Protein AF-A0AAW2WH26-F1 (afdb_monomer_lite)

Structure (mmCIF, N/CA/C/O backbone):
data_AF-A0AAW2WH26-F1
#
_entry.id   AF-A0AAW2WH26-F1
#
loop_
_atom_site.group_PDB
_atom_site.id
_atom_site.type_symbol
_atom_site.label_atom_id
_atom_site.label_alt_id
_atom_site.label_comp_id
_atom_site.label_asym_id
_atom_site.label_entity_id
_atom_site.label_seq_id
_atom_site.pdbx_PDB_ins_code
_atom_site.Cartn_x
_atom_site.Cartn_y
_atom_site.Cartn_z
_atom_site.occupancy
_atom_site.B_iso_or_equiv
_atom_site.auth_seq_id
_atom_site.auth_comp_id
_atom_site.auth_asym_id
_atom_site.auth_atom_id
_atom_site.pdbx_PDB_model_num
ATOM 1 N N . MET A 1 1 ? -22.847 -0.065 22.154 1.00 92.69 1 MET A N 1
ATOM 2 C CA . MET A 1 1 ? -22.767 -0.033 23.633 1.00 92.69 1 MET A CA 1
ATOM 3 C C . MET A 1 1 ? -21.376 -0.404 24.135 1.00 92.69 1 MET A C 1
ATOM 5 O O . MET A 1 1 ? -20.691 -1.215 23.505 1.00 92.69 1 MET A O 1
ATOM 9 N N . ARG A 1 2 ? -20.964 0.156 25.281 1.00 91.88 2 ARG A N 1
ATOM 10 C CA . ARG A 1 2 ? -19.659 -0.075 25.924 1.00 91.88 2 ARG A CA 1
ATOM 11 C C . ARG A 1 2 ? -19.327 -1.559 26.122 1.00 91.88 2 ARG A C 1
ATOM 13 O O . ARG A 1 2 ? -18.238 -1.974 25.734 1.00 91.8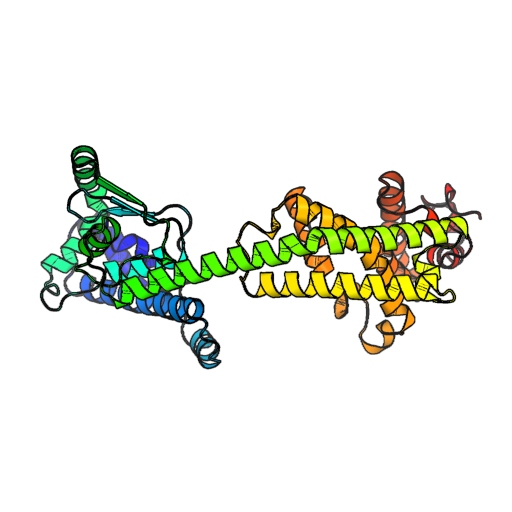8 2 ARG A O 1
ATOM 20 N N . ARG A 1 3 ? -20.249 -2.355 26.672 1.00 92.75 3 ARG A N 1
ATOM 21 C CA . ARG A 1 3 ? -20.037 -3.764 27.062 1.00 92.75 3 ARG A CA 1
ATOM 22 C C . ARG A 1 3 ? -20.768 -4.779 26.168 1.00 92.75 3 ARG A C 1
ATOM 24 O O . ARG A 1 3 ? -20.861 -5.944 26.534 1.00 92.75 3 ARG A O 1
ATOM 31 N N . ASP A 1 4 ? -21.241 -4.368 24.990 1.00 95.00 4 ASP A N 1
ATOM 32 C CA . ASP A 1 4 ? -21.820 -5.287 23.996 1.00 95.00 4 ASP A CA 1
ATOM 33 C C . ASP A 1 4 ? -20.763 -6.299 23.528 1.00 95.00 4 ASP A C 1
ATOM 35 O O . ASP A 1 4 ? -19.719 -5.926 22.992 1.00 95.00 4 ASP A O 1
ATOM 39 N N . VAL A 1 5 ? -21.024 -7.587 23.728 1.00 94.75 5 VAL A N 1
ATOM 40 C CA . VAL A 1 5 ? -20.078 -8.661 23.400 1.00 94.75 5 VAL A CA 1
ATOM 41 C C . VAL A 1 5 ? -19.975 -8.888 21.886 1.00 94.75 5 VAL A C 1
ATOM 43 O O . VAL A 1 5 ? -18.907 -9.261 21.399 1.00 94.75 5 VAL A O 1
ATOM 46 N N . VAL A 1 6 ? -21.036 -8.617 21.116 1.00 95.12 6 VAL A N 1
ATOM 47 C CA . VAL A 1 6 ? -21.152 -9.026 19.704 1.00 95.12 6 VAL A CA 1
ATOM 48 C C . VAL A 1 6 ? -20.041 -8.456 18.810 1.00 95.12 6 VAL A C 1
ATOM 50 O O . VAL A 1 6 ? -19.395 -9.248 18.118 1.00 95.12 6 VAL A O 1
ATOM 53 N N . PRO A 1 7 ? -19.687 -7.153 18.866 1.00 95.44 7 PRO A N 1
ATOM 54 C CA . PRO A 1 7 ? -18.589 -6.601 18.065 1.00 95.44 7 PRO A CA 1
ATOM 55 C C . PRO A 1 7 ? -17.207 -7.190 18.387 1.00 95.44 7 PRO A C 1
ATOM 57 O O . PRO A 1 7 ? -16.248 -6.942 17.660 1.00 95.44 7 PRO A O 1
ATOM 60 N N . ARG A 1 8 ? -17.076 -7.941 19.488 1.00 96.00 8 ARG A N 1
ATOM 61 C CA . ARG A 1 8 ? -15.815 -8.537 19.941 1.00 96.00 8 ARG A CA 1
ATOM 62 C C . ARG A 1 8 ? -15.715 -10.028 19.643 1.00 96.00 8 ARG A C 1
ATOM 64 O O . ARG A 1 8 ? -14.605 -10.548 19.676 1.00 96.00 8 ARG A O 1
ATOM 71 N N . ILE A 1 9 ? -16.817 -10.698 19.292 1.00 96.00 9 ILE A N 1
ATOM 72 C CA . ILE A 1 9 ? -16.834 -12.135 18.960 1.00 96.00 9 ILE A CA 1
ATOM 73 C C . ILE A 1 9 ? -15.814 -12.446 17.860 1.00 96.00 9 ILE A C 1
ATOM 75 O O . ILE A 1 9 ? -15.022 -13.374 17.991 1.00 96.00 9 ILE A O 1
ATOM 79 N N . MET A 1 10 ? -15.762 -11.608 16.822 1.00 94.44 10 MET A N 1
ATOM 80 C CA . MET A 1 10 ? -14.847 -11.783 15.690 1.00 94.44 10 MET A CA 1
ATOM 81 C C . MET A 1 10 ? -13.376 -11.528 16.041 1.00 94.44 10 MET A C 1
ATOM 83 O O . MET A 1 10 ? -12.511 -11.768 15.208 1.00 94.44 10 MET A O 1
ATOM 87 N N . LEU A 1 11 ? -13.047 -11.073 17.254 1.00 95.62 11 LEU A N 1
ATOM 88 C CA . LEU A 1 11 ? -11.661 -11.018 17.735 1.00 95.62 11 LEU A CA 1
ATOM 89 C C . LEU A 1 11 ? -11.161 -12.380 18.242 1.00 95.62 11 LEU A C 1
ATOM 91 O O . LEU A 1 11 ? -9.980 -12.503 18.562 1.00 95.62 11 LEU A O 1
ATOM 95 N N . ALA A 1 12 ? -12.024 -13.399 18.277 1.00 94.25 12 ALA A N 1
ATOM 96 C CA . ALA A 1 12 ? -11.669 -14.777 18.578 1.00 94.25 12 ALA A CA 1
ATOM 97 C C . ALA A 1 12 ? -11.657 -15.656 17.313 1.00 94.25 12 ALA A C 1
ATOM 99 O O . ALA A 1 12 ? -12.542 -15.511 16.467 1.00 94.25 12 ALA A O 1
ATOM 100 N N . PRO A 1 13 ? -10.692 -16.586 17.177 1.00 91.94 13 PRO A N 1
ATOM 101 C CA . PRO A 1 13 ? -10.761 -17.644 16.174 1.00 91.94 13 PRO A CA 1
ATOM 102 C C . PRO A 1 13 ? -12.029 -18.481 16.355 1.00 91.94 13 PRO A C 1
ATOM 104 O O . PRO A 1 13 ? -12.433 -18.745 17.490 1.00 91.94 13 PRO A O 1
ATOM 107 N N . LEU A 1 14 ? -12.633 -18.930 15.249 1.00 91.56 14 LEU A N 1
ATOM 108 C CA . LEU A 1 14 ? -13.895 -19.682 15.265 1.00 91.56 14 LEU A CA 1
ATOM 109 C C . LEU A 1 14 ? -13.826 -20.905 16.191 1.00 91.56 14 LEU A C 1
ATOM 111 O O . LEU A 1 14 ? -14.742 -21.118 16.981 1.00 91.56 14 LEU A O 1
ATOM 115 N N . SER A 1 15 ? -12.707 -21.633 16.174 1.00 90.50 15 SER A N 1
ATOM 116 C CA . SER A 1 15 ? -12.444 -22.799 17.032 1.00 90.50 15 SER A CA 1
ATOM 117 C C . SER A 1 15 ? -12.626 -22.535 18.529 1.00 90.50 15 SER A C 1
ATOM 119 O O . SER A 1 15 ? -12.912 -23.455 19.289 1.00 90.50 15 SER A O 1
ATOM 121 N N . ASN A 1 16 ? -12.455 -21.287 18.972 1.00 88.50 16 ASN A N 1
ATOM 122 C CA . ASN A 1 16 ? -12.529 -20.909 20.382 1.00 88.50 16 ASN A CA 1
ATOM 123 C C . ASN A 1 16 ? -13.919 -20.417 20.798 1.00 88.50 16 ASN A C 1
ATOM 125 O O . ASN A 1 16 ? -14.163 -20.245 21.989 1.00 88.50 16 ASN A O 1
ATOM 129 N N . VAL A 1 17 ? -14.806 -20.141 19.841 1.00 91.81 17 VAL A N 1
ATOM 130 C CA . VAL A 1 17 ? -16.129 -19.550 20.095 1.00 91.81 17 VAL A CA 1
ATOM 131 C C . VAL A 1 17 ? -17.280 -20.372 19.527 1.00 91.81 17 VAL A C 1
ATOM 133 O O . VAL A 1 17 ? -18.420 -20.123 19.902 1.00 91.81 17 VAL A O 1
ATOM 136 N N . GLU A 1 18 ? -17.003 -21.381 18.701 1.00 90.19 18 GLU A N 1
ATOM 137 C CA . GLU A 1 18 ? -17.992 -22.215 18.007 1.00 90.19 18 GLU A CA 1
ATOM 138 C C . GLU A 1 18 ? -19.122 -22.709 18.921 1.00 90.19 18 GLU A C 1
ATOM 140 O O . GLU A 1 18 ? -20.295 -22.490 18.625 1.00 90.19 18 GLU A O 1
ATOM 145 N N . GLN A 1 19 ? -18.781 -23.279 20.081 1.00 83.94 19 GLN A N 1
ATOM 146 C CA . GLN A 1 19 ? -19.769 -23.819 21.023 1.00 83.94 19 GLN A CA 1
ATOM 147 C C . GLN A 1 19 ? -20.725 -22.754 21.583 1.00 83.94 19 GLN A C 1
ATOM 149 O O . GLN A 1 19 ? -21.887 -23.051 21.841 1.00 83.94 19 GLN A O 1
ATOM 154 N N . GLY A 1 20 ? -20.263 -21.514 21.769 1.00 89.31 20 GLY A N 1
ATOM 155 C CA . GLY A 1 20 ? -21.103 -20.430 22.286 1.00 89.31 20 GLY A CA 1
ATOM 156 C C . GLY A 1 20 ? -21.722 -19.538 21.206 1.00 89.31 20 GLY A C 1
ATOM 157 O O . GLY A 1 20 ? -22.565 -18.702 21.526 1.00 89.31 20 GLY A O 1
ATOM 158 N N . LEU A 1 21 ? -21.372 -19.725 19.926 1.00 92.50 21 LEU A N 1
ATOM 159 C CA . LEU A 1 21 ? -22.036 -19.022 18.824 1.00 92.50 21 LEU A CA 1
ATOM 160 C C . LEU A 1 21 ? -23.503 -19.430 18.705 1.00 92.50 21 LEU A C 1
ATOM 162 O O . LEU A 1 21 ? -24.350 -18.558 18.534 1.00 92.50 21 LEU A O 1
ATOM 166 N N . GLN A 1 22 ? -23.811 -20.723 18.851 1.00 91.38 22 GLN A N 1
ATOM 167 C CA . GLN A 1 22 ? -25.198 -21.194 18.845 1.00 91.38 22 GLN A CA 1
ATOM 168 C C . GLN A 1 22 ? -26.007 -20.520 19.958 1.00 91.38 22 GLN A C 1
ATOM 170 O O . GLN A 1 22 ? -27.084 -19.989 19.695 1.00 91.38 22 GLN A O 1
ATOM 175 N N . PHE A 1 23 ? -25.434 -20.446 21.166 1.00 92.75 23 PHE A N 1
ATOM 176 C CA . PHE A 1 23 ? -26.030 -19.727 22.291 1.00 92.75 23 PHE A CA 1
ATOM 177 C C . PHE A 1 23 ? -26.338 -18.267 21.933 1.00 92.75 23 PHE A C 1
ATOM 179 O O . PHE A 1 23 ? -27.459 -17.820 22.142 1.00 92.75 23 PHE A O 1
ATOM 186 N N . ILE A 1 24 ? -25.396 -17.527 21.336 1.00 93.75 24 ILE A N 1
ATOM 187 C CA . ILE A 1 24 ? -25.629 -16.133 20.919 1.00 93.75 24 ILE A CA 1
ATOM 188 C C . ILE A 1 24 ? -26.737 -16.008 19.874 1.00 93.75 24 ILE A C 1
ATOM 190 O O . ILE A 1 24 ? -27.579 -15.115 19.977 1.00 93.75 24 ILE A O 1
ATOM 194 N N . LEU A 1 25 ? -26.739 -16.878 18.863 1.00 92.44 25 LEU A N 1
ATOM 195 C CA . LEU A 1 25 ? -27.734 -16.840 17.792 1.00 92.44 25 LEU A CA 1
ATOM 196 C C . LEU A 1 25 ? -29.141 -17.097 18.334 1.00 92.44 25 LEU A C 1
ATOM 198 O O . LEU A 1 25 ? -30.088 -16.420 17.939 1.00 92.44 25 LEU A O 1
ATOM 202 N N . GLU A 1 26 ? -29.276 -18.041 19.260 1.00 94.19 26 GLU A N 1
ATOM 203 C CA . GLU A 1 26 ? -30.541 -18.339 19.923 1.00 94.19 26 GLU A CA 1
ATOM 204 C C . GLU A 1 26 ? -30.954 -17.239 20.905 1.00 94.19 26 GLU A C 1
ATOM 206 O O . GLU A 1 26 ? -32.118 -16.843 20.911 1.00 94.19 26 GLU A O 1
ATOM 211 N N . PHE A 1 27 ? -30.007 -16.699 21.674 1.00 94.06 27 PHE A N 1
ATOM 212 C CA . PHE A 1 27 ? -30.232 -15.631 22.645 1.00 94.06 27 PHE A CA 1
ATOM 213 C C . PHE A 1 27 ? -30.774 -14.354 21.996 1.00 94.06 27 PHE A C 1
ATOM 215 O O . PHE A 1 27 ? -31.664 -13.704 22.547 1.00 94.06 27 PHE A O 1
ATOM 222 N N . LEU A 1 28 ? -30.235 -13.986 20.828 1.00 93.69 28 LEU A N 1
ATOM 223 C CA . LEU A 1 28 ? -30.579 -12.753 20.114 1.00 93.69 28 LEU A CA 1
ATOM 224 C C . LEU A 1 28 ? -31.797 -12.894 19.194 1.00 93.69 28 LEU A C 1
ATOM 226 O O . LEU A 1 28 ? -32.328 -11.880 18.746 1.00 93.69 28 LEU A O 1
ATOM 230 N N . ASN A 1 29 ? -32.244 -14.115 18.892 1.00 94.25 29 ASN A N 1
ATOM 231 C CA . ASN A 1 29 ? -33.340 -14.363 17.959 1.00 94.25 29 ASN A CA 1
ATOM 232 C C . ASN A 1 29 ? -34.704 -14.329 18.674 1.00 94.25 29 ASN A C 1
ATOM 234 O O . ASN A 1 29 ? -35.009 -15.269 19.407 1.00 94.25 29 ASN A O 1
ATOM 238 N N . PRO A 1 30 ? -35.594 -13.355 18.391 1.00 93.31 30 PRO A N 1
ATOM 239 C CA . PRO A 1 30 ? -36.912 -13.265 19.032 1.00 93.31 30 PRO A CA 1
ATOM 240 C C . PRO A 1 30 ? -37.838 -14.461 18.768 1.00 93.31 30 PRO A C 1
ATOM 242 O O . PRO A 1 30 ? -38.846 -14.622 19.446 1.00 93.31 30 PRO A O 1
ATOM 245 N N . LYS A 1 31 ? -37.533 -15.284 17.755 1.00 95.31 31 LYS A N 1
ATOM 246 C CA . LYS A 1 31 ? -38.286 -16.504 17.419 1.00 95.31 31 LYS A CA 1
ATOM 247 C C . LYS A 1 31 ? -37.737 -17.758 18.105 1.00 95.31 31 LYS A C 1
ATOM 249 O O . LYS A 1 31 ? -38.324 -18.826 17.955 1.00 95.31 31 LYS A O 1
ATOM 254 N N . SER A 1 32 ? -36.596 -17.657 18.781 1.00 94.19 32 SER A N 1
ATOM 255 C CA . SER A 1 32 ? -35.989 -18.771 19.502 1.00 94.19 32 SER A CA 1
ATOM 256 C C . SER A 1 32 ? -36.744 -19.037 20.808 1.00 94.19 32 SER A C 1
ATOM 258 O O . SER A 1 32 ? -37.084 -18.078 21.504 1.00 94.19 32 SER A O 1
ATOM 260 N N . PRO A 1 33 ? -36.954 -20.305 21.209 1.00 92.50 33 PRO A N 1
ATOM 261 C CA . PRO A 1 33 ? -37.444 -20.617 22.553 1.00 92.50 33 PRO A CA 1
ATOM 262 C C . PRO A 1 33 ? -36.464 -20.169 23.652 1.00 92.50 33 PRO A C 1
ATOM 264 O O . PRO A 1 33 ? -36.880 -19.991 24.792 1.00 92.50 33 PRO A O 1
ATOM 267 N N . HIS A 1 34 ? -35.194 -19.943 23.300 1.00 91.38 34 HIS A N 1
ATOM 268 C CA . HIS A 1 34 ? -34.131 -19.477 24.194 1.00 91.38 34 HIS A CA 1
ATOM 269 C C . HIS A 1 34 ? -33.865 -17.965 24.072 1.00 91.38 34 HIS A C 1
ATOM 271 O O . HIS A 1 34 ? -32.811 -17.479 24.486 1.00 91.38 34 HIS A O 1
ATOM 277 N N . TYR A 1 35 ? -34.801 -17.200 23.495 1.00 94.25 35 TYR A N 1
ATOM 278 C CA . TYR A 1 35 ? -34.677 -15.746 23.388 1.00 94.25 35 TYR A CA 1
ATOM 279 C C . TYR A 1 35 ? -34.479 -15.114 24.770 1.00 94.25 35 TYR A C 1
ATOM 281 O O . TYR A 1 35 ? -35.278 -15.335 25.681 1.00 94.25 35 TYR A O 1
ATOM 289 N N . LEU A 1 36 ? -33.408 -14.326 24.927 1.00 91.75 36 LEU A N 1
ATOM 290 C CA . LEU A 1 36 ? -32.997 -13.723 26.201 1.00 91.75 36 LEU A CA 1
ATOM 291 C C . LEU A 1 36 ? -32.795 -14.725 27.356 1.00 91.75 36 LEU A C 1
ATOM 293 O O . LEU A 1 36 ? -32.699 -14.303 28.510 1.00 91.75 36 LEU A O 1
ATOM 297 N N . GLN A 1 37 ? -32.708 -16.030 27.090 1.00 91.12 37 GLN A N 1
ATOM 298 C CA . GLN A 1 37 ? -32.493 -17.034 28.126 1.00 91.12 37 GLN A CA 1
ATOM 299 C C . GLN A 1 37 ? -31.002 -17.124 28.456 1.00 91.12 37 GLN A C 1
ATOM 301 O O . GLN A 1 37 ? -30.164 -17.344 27.586 1.00 91.12 37 GLN A O 1
ATOM 306 N N . TYR A 1 38 ? -30.648 -16.927 29.724 1.00 88.12 38 TYR A N 1
ATOM 307 C CA . TYR A 1 38 ? -29.266 -17.063 30.175 1.00 88.12 38 TYR A CA 1
ATOM 308 C C . TYR A 1 38 ? -28.908 -18.533 30.402 1.00 88.12 38 TYR A C 1
ATOM 310 O O . TYR A 1 38 ? -29.602 -19.216 31.151 1.00 88.12 38 TYR A O 1
ATOM 318 N N . GLU A 1 39 ? -27.796 -18.983 29.820 1.00 89.00 39 GLU A N 1
ATOM 319 C CA . GLU A 1 39 ? -27.234 -20.321 30.030 1.00 89.00 39 GLU A CA 1
ATOM 320 C C . GLU A 1 39 ? -26.015 -20.239 30.969 1.00 89.00 39 GLU A C 1
ATOM 322 O O . GLU A 1 39 ? -24.931 -19.840 30.523 1.00 89.00 39 GLU A O 1
ATOM 327 N N . PRO A 1 40 ? -26.139 -20.609 32.261 1.00 86.06 40 PRO A N 1
ATOM 328 C CA . PRO A 1 40 ? -25.096 -20.374 33.267 1.00 86.06 40 PRO A CA 1
ATOM 329 C C . PRO A 1 40 ? -23.771 -21.090 33.003 1.00 86.06 40 PRO A C 1
ATOM 331 O O . PRO A 1 40 ? -22.732 -20.671 33.504 1.00 86.06 40 PRO A O 1
ATOM 334 N N . THR A 1 41 ? -23.792 -22.174 32.229 1.00 86.00 41 THR A N 1
ATOM 335 C CA . THR A 1 41 ? -22.599 -22.961 31.890 1.00 86.00 41 THR A CA 1
ATOM 336 C C . THR A 1 41 ? -21.939 -22.495 30.594 1.00 86.00 41 THR A C 1
ATOM 338 O O . THR A 1 41 ? -20.716 -22.558 30.474 1.00 86.00 41 THR A O 1
ATOM 341 N N . VAL A 1 42 ? -22.717 -22.011 29.623 1.00 90.56 42 VAL A N 1
ATOM 342 C CA . VAL A 1 42 ? -22.214 -21.636 28.292 1.00 90.56 42 VAL A CA 1
ATOM 343 C C . VAL A 1 42 ? -21.810 -20.167 28.253 1.00 90.56 42 VAL A C 1
ATOM 345 O O . VAL A 1 42 ? -20.720 -19.841 27.783 1.00 90.56 42 VAL A O 1
ATOM 348 N N . ALA A 1 43 ? -22.646 -19.275 28.787 1.00 90.31 43 ALA A N 1
ATOM 349 C CA . ALA A 1 43 ? -22.477 -17.834 28.636 1.00 90.31 43 ALA A CA 1
ATOM 350 C C . ALA A 1 43 ? -21.172 -17.295 29.269 1.00 90.31 43 ALA A C 1
ATOM 352 O O . ALA A 1 43 ? -20.458 -16.558 28.580 1.00 90.31 43 ALA A O 1
ATOM 353 N N . PRO A 1 44 ? -20.778 -17.677 30.507 1.00 89.62 44 PRO A N 1
ATOM 354 C CA . PRO A 1 44 ? -19.504 -17.235 31.084 1.00 89.62 44 PRO A CA 1
ATOM 355 C C . PRO A 1 44 ? -18.287 -17.765 30.322 1.00 89.62 44 PRO A C 1
ATOM 357 O O . PRO A 1 44 ? -17.361 -17.011 30.031 1.00 89.62 44 PRO A O 1
ATOM 360 N N . ASN A 1 45 ? -18.298 -19.048 29.947 1.00 90.38 45 ASN A N 1
ATOM 361 C CA . ASN A 1 45 ? -17.200 -19.684 29.214 1.00 90.38 45 ASN A CA 1
ATOM 362 C C . ASN A 1 45 ? -17.011 -19.067 27.823 1.00 90.38 45 ASN A C 1
ATOM 364 O O . ASN A 1 45 ? -15.880 -18.837 27.380 1.00 90.38 45 ASN A O 1
ATOM 368 N N . PHE A 1 46 ? -18.118 -18.750 27.153 1.00 92.88 46 PHE A N 1
ATOM 369 C CA . PHE A 1 46 ? -18.104 -18.047 25.880 1.00 92.88 46 PHE A CA 1
ATOM 370 C C . PHE A 1 46 ? -17.532 -16.632 26.024 1.00 92.88 46 PHE A C 1
ATOM 372 O O . PHE A 1 46 ? -16.603 -16.277 25.298 1.00 92.88 46 PHE A O 1
ATOM 379 N N . LEU A 1 47 ? -18.013 -15.847 26.997 1.00 92.31 47 LEU A N 1
ATOM 380 C CA . LEU A 1 47 ? -17.500 -14.500 27.256 1.00 92.31 47 LEU A CA 1
ATOM 381 C C . LEU A 1 47 ? -15.999 -14.516 27.580 1.00 92.31 47 LEU A C 1
ATOM 383 O O . LEU A 1 47 ? -15.240 -13.741 26.997 1.00 92.31 47 LEU A O 1
ATOM 387 N N . LEU A 1 48 ? -15.551 -15.428 28.448 1.00 91.31 48 LEU A N 1
ATOM 388 C CA . LEU A 1 48 ? -14.135 -15.601 28.781 1.00 91.31 48 LEU A CA 1
ATOM 389 C C . LEU A 1 48 ? -13.296 -15.926 27.542 1.00 91.31 48 LEU A C 1
ATOM 391 O O . LEU A 1 48 ? -12.208 -15.372 27.371 1.00 91.31 48 LEU A O 1
ATOM 395 N N . SER A 1 49 ? -13.805 -16.781 26.653 1.00 93.12 49 SER A N 1
ATOM 396 C CA . SER A 1 49 ? -13.127 -17.130 25.402 1.00 93.12 49 SER A CA 1
ATOM 397 C C . SER A 1 49 ? -13.006 -15.926 24.466 1.00 93.12 49 SER A C 1
ATOM 399 O O . SER A 1 49 ? -11.923 -15.677 23.927 1.00 93.12 49 SER A O 1
ATOM 401 N N . VAL A 1 50 ? -14.067 -15.124 24.326 1.00 95.06 50 VAL A N 1
ATOM 402 C CA . VAL A 1 50 ? -14.044 -13.870 23.555 1.00 95.06 50 VAL A CA 1
ATOM 403 C C . VAL A 1 50 ? -13.043 -12.881 24.157 1.00 95.06 50 VAL A C 1
ATOM 405 O O . VAL A 1 50 ? -12.163 -12.386 23.453 1.00 95.06 50 VAL A O 1
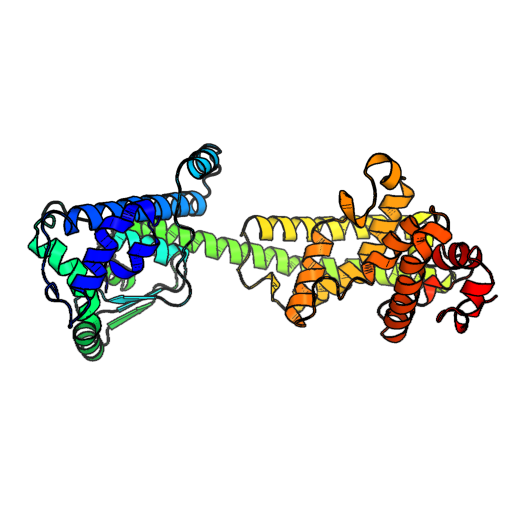ATOM 408 N N . MET A 1 51 ? -13.115 -12.628 25.466 1.00 93.62 51 MET A N 1
ATOM 409 C CA . MET A 1 51 ? -12.243 -11.672 26.156 1.00 93.62 51 MET A CA 1
ATOM 410 C C . MET A 1 51 ? -10.771 -12.079 26.111 1.00 93.62 51 MET A C 1
ATOM 412 O O . MET A 1 51 ? -9.911 -11.227 25.888 1.00 93.62 51 MET A O 1
ATOM 416 N N . ARG A 1 52 ? -10.463 -13.369 26.290 1.00 93.25 52 ARG A N 1
ATOM 417 C CA . ARG A 1 52 ? -9.089 -13.884 26.232 1.00 93.25 52 ARG A CA 1
ATOM 418 C C . ARG A 1 52 ? -8.471 -13.667 24.854 1.00 93.25 52 ARG A C 1
ATOM 420 O O . ARG A 1 52 ? -7.334 -13.213 24.769 1.00 93.25 52 ARG A O 1
ATOM 427 N N . ASN A 1 53 ? -9.211 -13.948 23.785 1.00 93.88 53 ASN A N 1
ATOM 428 C CA . ASN A 1 53 ? -8.708 -13.731 22.431 1.00 93.88 53 ASN A CA 1
ATOM 429 C C . ASN A 1 53 ? -8.629 -12.240 22.075 1.00 93.88 53 ASN A C 1
ATOM 431 O O . ASN A 1 53 ? -7.617 -11.797 21.530 1.00 93.88 53 ASN A O 1
ATOM 435 N N . ALA A 1 54 ? -9.628 -11.441 22.464 1.00 95.06 54 ALA A N 1
ATOM 436 C CA . ALA A 1 54 ? -9.583 -9.988 22.312 1.00 95.06 54 ALA A CA 1
ATOM 437 C C . ALA A 1 54 ? -8.369 -9.380 23.037 1.00 95.06 54 ALA A C 1
ATOM 439 O O . ALA A 1 54 ? -7.683 -8.531 22.468 1.00 95.06 54 ALA A O 1
ATOM 440 N N . LEU A 1 55 ? -8.040 -9.864 24.243 1.00 93.81 55 LEU A N 1
ATOM 441 C CA . LEU A 1 55 ? -6.824 -9.490 24.968 1.00 93.81 55 LEU A CA 1
ATOM 442 C C . LEU A 1 55 ? -5.566 -9.835 24.170 1.00 93.81 55 LEU A C 1
ATOM 444 O O . LEU A 1 55 ? -4.657 -9.009 24.100 1.00 93.81 55 LEU A O 1
ATOM 448 N N . SER A 1 56 ? -5.483 -11.035 23.589 1.00 92.31 56 SER A N 1
ATOM 449 C CA . SER A 1 56 ? -4.324 -11.457 22.795 1.00 92.31 56 SER A CA 1
ATOM 450 C C . SER A 1 56 ? -4.126 -10.567 21.566 1.00 92.31 56 SER A C 1
ATOM 452 O O . SER A 1 56 ? -3.011 -10.096 21.327 1.00 92.31 56 SER A O 1
ATOM 454 N N . VAL A 1 57 ? -5.203 -10.262 20.836 1.00 93.38 57 VAL A N 1
ATOM 455 C CA . VAL A 1 57 ? -5.168 -9.373 19.664 1.00 93.38 57 VAL A CA 1
ATOM 456 C C . VAL A 1 57 ? -4.795 -7.943 20.073 1.00 93.38 57 VAL A C 1
ATOM 458 O O . VAL A 1 57 ? -3.860 -7.368 19.510 1.00 93.38 57 VAL A O 1
ATOM 461 N N . ALA A 1 58 ? -5.461 -7.381 21.087 1.00 94.38 58 ALA A N 1
ATOM 462 C CA . ALA A 1 58 ? -5.205 -6.022 21.562 1.00 94.38 58 ALA A CA 1
ATOM 463 C C . ALA A 1 58 ? -3.797 -5.870 22.160 1.00 94.38 58 ALA A C 1
ATOM 465 O O . ALA A 1 58 ? -3.129 -4.868 21.909 1.00 94.38 58 ALA A O 1
ATOM 466 N N . SER A 1 59 ? -3.304 -6.871 22.896 1.00 91.19 59 SER A N 1
ATOM 467 C CA . SER A 1 59 ? -1.952 -6.857 23.471 1.00 91.19 59 SER A CA 1
ATOM 468 C C . SER A 1 59 ? -0.878 -6.934 22.394 1.00 91.19 59 SER A C 1
ATOM 470 O O . SER A 1 59 ? 0.093 -6.183 22.465 1.00 91.19 59 SER A O 1
ATOM 472 N N . ARG A 1 60 ? -1.061 -7.781 21.368 1.00 89.50 60 ARG A N 1
ATOM 473 C CA . ARG A 1 60 ? -0.152 -7.813 20.214 1.00 89.50 60 ARG A CA 1
ATOM 474 C C . ARG A 1 60 ? -0.126 -6.462 19.512 1.00 89.50 60 ARG A C 1
ATOM 476 O O . ARG A 1 60 ? 0.959 -5.944 19.266 1.00 89.50 60 ARG A O 1
ATOM 483 N N . ALA A 1 61 ? -1.294 -5.887 19.223 1.00 91.06 61 ALA A N 1
ATOM 484 C CA . ALA A 1 61 ? -1.378 -4.563 18.616 1.00 91.06 61 ALA A CA 1
ATOM 485 C C . ALA A 1 61 ? -0.646 -3.521 19.478 1.00 91.06 61 ALA A C 1
ATOM 487 O O . ALA A 1 61 ? 0.220 -2.813 18.979 1.00 91.06 61 ALA A O 1
ATOM 488 N N . ALA A 1 62 ? -0.877 -3.511 20.794 1.00 90.81 62 ALA A N 1
ATOM 489 C CA . ALA A 1 62 ? -0.209 -2.597 21.717 1.00 90.81 62 ALA A CA 1
ATOM 490 C C . ALA A 1 62 ? 1.323 -2.762 21.759 1.00 90.81 62 ALA A C 1
ATOM 492 O O . ALA A 1 62 ? 2.025 -1.777 21.980 1.00 90.81 62 ALA A O 1
ATOM 493 N N . CYS A 1 63 ? 1.860 -3.970 21.550 1.00 87.88 63 CYS A N 1
ATOM 494 C CA . CYS A 1 63 ? 3.304 -4.182 21.411 1.00 87.88 63 CYS A CA 1
ATOM 495 C C . CYS A 1 63 ? 3.863 -3.487 20.163 1.00 87.88 63 CYS A C 1
ATOM 497 O O . CYS A 1 63 ? 4.888 -2.813 20.270 1.00 87.88 63 CYS A O 1
ATOM 499 N N . TYR A 1 64 ? 3.184 -3.598 19.017 1.00 83.94 64 TYR A N 1
ATOM 500 C CA . TYR A 1 64 ? 3.585 -2.890 17.796 1.00 83.94 64 TYR A CA 1
ATOM 501 C C . TYR A 1 64 ? 3.452 -1.373 17.943 1.00 83.94 64 TYR A C 1
ATOM 503 O O . TYR A 1 64 ? 4.397 -0.660 17.623 1.00 83.94 64 TYR A O 1
ATOM 511 N N . LEU A 1 65 ? 2.344 -0.885 18.518 1.00 84.81 65 LEU A N 1
ATOM 512 C CA . LEU A 1 65 ? 2.132 0.547 18.782 1.00 84.81 65 LEU A CA 1
ATOM 513 C C . LEU A 1 65 ? 3.260 1.168 19.617 1.00 84.81 65 LEU A C 1
ATOM 515 O O . LEU A 1 65 ? 3.599 2.332 19.451 1.00 84.81 65 LEU A O 1
ATOM 519 N N . LYS A 1 66 ? 3.846 0.390 20.532 1.00 81.38 66 LYS A N 1
ATOM 520 C CA . LYS A 1 66 ? 4.940 0.825 21.413 1.00 81.38 66 LYS A CA 1
ATOM 521 C C . LYS A 1 66 ? 6.333 0.567 20.826 1.00 81.38 66 LYS A C 1
ATOM 523 O O . LYS A 1 66 ? 7.316 0.682 21.553 1.00 81.38 66 LYS A O 1
ATOM 528 N N . GLY A 1 67 ? 6.430 0.176 19.553 1.00 74.75 67 GLY A N 1
ATOM 529 C CA . GLY A 1 67 ? 7.701 -0.068 18.870 1.00 74.75 67 GLY A CA 1
ATOM 530 C C . GLY A 1 67 ? 8.466 -1.295 19.377 1.00 74.75 67 GLY A C 1
ATOM 531 O O . GLY A 1 67 ? 9.694 -1.318 19.328 1.00 74.75 67 GLY A O 1
ATOM 532 N N . CYS A 1 68 ? 7.780 -2.317 19.902 1.00 76.56 68 CYS A N 1
ATOM 533 C CA . CYS A 1 68 ? 8.442 -3.536 20.364 1.00 76.56 68 CYS A CA 1
ATOM 534 C C . CYS A 1 68 ? 9.016 -4.327 19.176 1.00 76.56 68 CYS A C 1
ATOM 536 O O . CYS A 1 68 ? 8.275 -4.945 18.417 1.00 76.56 68 CYS A O 1
ATOM 538 N N . THR A 1 69 ? 10.343 -4.357 19.044 1.00 68.56 69 THR A N 1
ATOM 539 C CA . THR A 1 69 ? 11.073 -5.075 17.979 1.00 68.56 69 THR A CA 1
ATOM 540 C C . THR A 1 69 ? 11.458 -6.507 18.362 1.00 68.56 69 THR A C 1
ATOM 542 O O . THR A 1 69 ? 12.325 -7.121 17.739 1.00 68.56 69 THR A O 1
ATOM 545 N N . ASN A 1 70 ? 10.853 -7.057 19.417 1.00 74.56 70 ASN A N 1
ATOM 546 C CA . ASN A 1 70 ? 11.243 -8.360 19.939 1.00 74.56 70 ASN A CA 1
ATOM 547 C C . ASN A 1 70 ? 10.841 -9.488 18.971 1.00 74.56 70 ASN A C 1
ATOM 549 O O . ASN A 1 70 ? 9.658 -9.698 18.713 1.00 74.56 70 ASN A O 1
ATOM 553 N N . LEU A 1 71 ? 11.824 -10.265 18.503 1.00 72.56 71 LEU A N 1
ATOM 554 C CA . LEU A 1 71 ? 11.635 -11.426 17.619 1.00 72.56 71 LEU A CA 1
ATOM 555 C C . LEU A 1 71 ? 10.718 -12.508 18.219 1.00 72.56 71 LEU A C 1
ATOM 557 O O . LEU A 1 71 ? 10.097 -13.284 17.487 1.00 72.56 71 LEU A O 1
ATOM 561 N N . LEU A 1 72 ? 10.579 -12.541 19.548 1.00 75.31 72 LEU A N 1
ATOM 562 C CA . LEU A 1 72 ? 9.618 -13.409 20.225 1.00 75.31 72 LEU A CA 1
ATOM 563 C C . LEU A 1 72 ? 8.175 -13.090 19.822 1.00 75.31 72 LEU A C 1
ATOM 565 O O . LEU A 1 72 ? 7.349 -13.994 19.816 1.00 75.31 72 LEU A O 1
ATOM 569 N N . LEU A 1 73 ? 7.860 -11.848 19.439 1.00 73.44 73 LEU A N 1
ATOM 570 C CA . LEU A 1 73 ? 6.512 -11.466 19.015 1.00 73.44 73 LEU A CA 1
ATOM 571 C C . LEU A 1 73 ? 6.107 -12.160 17.706 1.00 73.44 73 LEU A C 1
ATOM 573 O O . LEU A 1 73 ? 4.956 -12.573 17.573 1.00 73.44 73 LEU A O 1
ATOM 577 N N . GLU A 1 74 ? 7.044 -12.335 16.771 1.00 71.88 74 GLU A N 1
ATOM 578 C CA . GLU A 1 74 ? 6.824 -13.099 15.532 1.00 71.88 74 GLU A CA 1
ATOM 579 C C . GLU A 1 74 ? 6.774 -14.606 15.802 1.00 71.88 74 GLU A C 1
ATOM 581 O O . GLU A 1 74 ? 5.925 -15.315 15.268 1.00 71.88 74 GLU A O 1
ATOM 586 N N . THR A 1 75 ? 7.616 -15.093 16.717 1.00 74.25 75 THR A N 1
ATOM 587 C CA . THR A 1 75 ? 7.597 -16.504 17.133 1.00 74.25 75 THR A CA 1
ATOM 588 C C . THR A 1 75 ? 6.257 -16.866 17.782 1.00 74.25 75 THR A C 1
ATOM 590 O O . THR A 1 75 ? 5.632 -17.854 17.410 1.00 74.25 75 THR A O 1
ATOM 593 N N . VAL A 1 76 ? 5.755 -16.031 18.695 1.00 73.38 76 VAL A N 1
ATOM 594 C CA . VAL A 1 76 ? 4.437 -16.210 19.320 1.00 73.38 76 VAL A CA 1
ATOM 595 C C . VAL A 1 76 ? 3.313 -16.081 18.287 1.00 73.38 76 VAL A C 1
ATOM 597 O O . VAL A 1 76 ? 2.347 -16.831 18.372 1.00 73.38 76 VAL A O 1
ATOM 600 N N . ALA A 1 77 ? 3.450 -15.208 17.279 1.00 69.44 77 ALA A N 1
ATOM 601 C CA . ALA A 1 77 ? 2.487 -15.098 16.174 1.00 69.44 77 ALA A CA 1
ATOM 602 C C . ALA A 1 77 ? 2.325 -16.404 15.389 1.00 69.44 77 ALA A 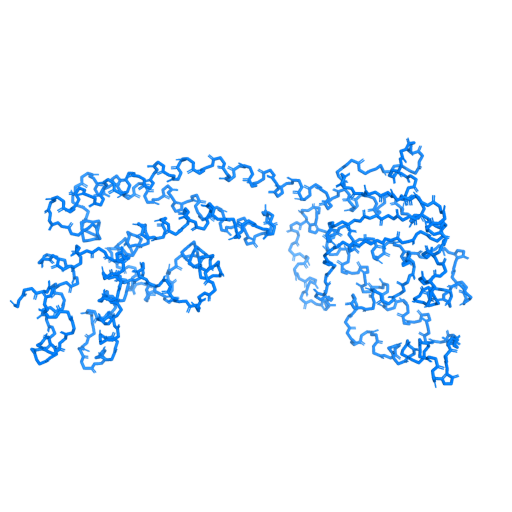C 1
ATOM 604 O O . ALA A 1 77 ? 1.239 -16.694 14.903 1.00 69.44 77 ALA A O 1
ATOM 605 N N . SER A 1 78 ? 3.408 -17.175 15.252 1.00 75.06 78 SER A N 1
ATOM 606 C CA . SER A 1 78 ? 3.382 -18.456 14.537 1.00 75.06 78 SER A CA 1
ATOM 607 C C . SER A 1 78 ? 2.701 -19.583 15.321 1.00 75.06 78 SER A C 1
ATOM 609 O O . SER A 1 78 ? 2.332 -20.595 14.734 1.00 75.06 78 SER A O 1
ATOM 611 N N . ILE A 1 79 ? 2.534 -19.409 16.637 1.00 81.62 79 ILE A N 1
ATOM 612 C CA . ILE A 1 79 ? 1.984 -20.422 17.551 1.00 81.62 79 ILE A CA 1
ATOM 613 C C . ILE A 1 79 ? 0.547 -20.076 17.954 1.00 81.62 79 ILE A C 1
ATOM 615 O O . ILE A 1 79 ? -0.280 -20.965 18.139 1.00 81.62 79 ILE A O 1
ATOM 619 N N . VAL A 1 80 ? 0.250 -18.786 18.124 1.00 82.00 80 VAL A N 1
ATOM 620 C CA . VAL A 1 80 ? -1.062 -18.301 18.554 1.00 82.00 80 VAL A CA 1
ATOM 621 C C . VAL A 1 80 ? -1.846 -17.842 17.337 1.00 82.00 80 VAL A C 1
ATOM 623 O O . VAL A 1 80 ? -1.502 -16.842 16.710 1.00 82.00 80 VAL A O 1
ATOM 626 N N . GLU A 1 81 ? -2.943 -18.536 17.047 1.00 87.56 81 GLU A N 1
ATOM 627 C CA . GLU A 1 81 ? -3.904 -18.074 16.055 1.00 87.56 81 GLU A CA 1
ATOM 628 C C . GLU A 1 81 ? -4.600 -16.811 16.572 1.00 87.56 81 GLU A C 1
ATOM 630 O O . GLU A 1 81 ? -5.313 -16.823 17.575 1.00 87.56 81 GLU A O 1
ATOM 635 N N . LEU A 1 82 ? -4.351 -15.689 15.901 1.00 89.31 82 LEU A N 1
ATOM 636 C CA . LEU A 1 82 ? -4.959 -14.407 16.223 1.00 89.31 82 LEU A CA 1
ATOM 637 C C . LEU A 1 82 ? -5.958 -14.034 15.146 1.00 89.31 82 LEU A C 1
ATOM 639 O O . LEU A 1 82 ? -5.692 -14.193 13.955 1.00 89.31 82 LEU A O 1
ATOM 643 N N . SER A 1 83 ? -7.078 -13.455 15.572 1.00 92.62 83 SER A N 1
ATOM 644 C CA . SER A 1 83 ? -8.068 -12.957 14.631 1.00 92.62 83 SER A CA 1
ATOM 645 C C . SER A 1 83 ? -7.454 -11.923 13.670 1.00 92.62 83 SER A C 1
ATOM 647 O O . SER A 1 83 ? -6.760 -10.992 14.116 1.00 92.62 83 SER A O 1
ATOM 649 N N . PRO A 1 84 ? -7.725 -12.038 12.356 1.00 91.31 84 PRO A N 1
ATOM 650 C CA . PRO A 1 84 ? -7.298 -11.053 11.371 1.00 91.31 84 PRO A CA 1
ATOM 651 C C . PRO A 1 84 ? -8.195 -9.807 11.358 1.00 91.31 84 PRO A C 1
ATOM 653 O O . PRO A 1 84 ? -7.808 -8.791 10.786 1.00 91.31 84 PRO A O 1
ATOM 656 N N . TYR A 1 85 ? -9.380 -9.853 11.978 1.00 94.94 85 TYR A N 1
ATOM 657 C CA . TYR A 1 85 ? -10.352 -8.764 11.911 1.00 94.94 85 TYR A CA 1
ATOM 658 C C . TYR A 1 85 ? -9.866 -7.530 12.676 1.00 94.94 85 TYR A C 1
ATOM 660 O O . TYR A 1 85 ? -9.329 -7.624 13.785 1.00 94.94 85 TYR A O 1
ATOM 668 N N . ARG A 1 86 ? -10.045 -6.353 12.073 1.00 94.56 86 ARG A N 1
ATOM 669 C CA . ARG A 1 86 ? -9.680 -5.054 12.647 1.00 94.56 86 ARG A CA 1
ATOM 670 C C . ARG A 1 86 ? -10.844 -4.072 12.520 1.00 94.56 86 ARG A C 1
ATOM 672 O O . ARG A 1 86 ? -11.612 -4.188 11.563 1.00 94.56 86 ARG A O 1
ATOM 679 N N . PRO A 1 87 ? -10.984 -3.123 13.461 1.00 96.00 87 PRO A N 1
ATOM 680 C CA . PRO A 1 87 ? -11.944 -2.037 13.320 1.00 96.00 87 PRO A CA 1
ATOM 681 C C . PRO A 1 87 ? -11.643 -1.200 12.076 1.00 96.00 87 PRO A C 1
ATOM 683 O O . PRO A 1 87 ? -10.480 -0.977 11.749 1.00 96.00 87 PRO A O 1
ATOM 686 N N . PHE A 1 88 ? -12.687 -0.721 11.407 1.00 94.25 88 PHE A N 1
ATOM 687 C CA . PHE A 1 88 ? -12.580 0.219 10.296 1.00 94.25 88 PHE A CA 1
ATOM 688 C C . PHE A 1 88 ? -13.740 1.216 10.341 1.00 94.25 88 PHE A C 1
ATOM 690 O O . PHE A 1 88 ? -14.838 0.878 10.785 1.00 94.25 88 PHE A O 1
ATOM 697 N N . GLY A 1 89 ? -13.504 2.431 9.851 1.00 94.69 89 GLY A N 1
ATOM 698 C CA . GLY A 1 89 ? -14.488 3.510 9.901 1.00 94.69 89 GLY A CA 1
ATOM 699 C C . GLY A 1 89 ? -14.626 4.140 11.289 1.00 94.69 89 GLY A C 1
ATOM 700 O O . GLY A 1 89 ? -13.778 3.968 12.163 1.00 94.69 89 GLY A O 1
ATOM 701 N N . ILE A 1 90 ? -15.704 4.901 11.467 1.00 96.56 90 ILE A N 1
ATOM 702 C CA . ILE A 1 90 ? -15.974 5.667 12.685 1.00 96.56 90 ILE A CA 1
ATOM 703 C C . ILE A 1 90 ? -16.717 4.783 13.686 1.00 96.56 90 ILE A C 1
ATOM 705 O O . ILE A 1 90 ? -17.752 4.200 13.361 1.00 96.56 90 ILE A O 1
ATOM 709 N N . PHE A 1 91 ? -16.214 4.721 14.916 1.00 97.38 91 PHE A N 1
ATOM 710 C CA . PHE A 1 91 ? -16.868 4.033 16.022 1.00 97.38 91 PHE A CA 1
ATOM 711 C C . PHE A 1 91 ? -17.475 5.035 16.995 1.00 97.38 91 PHE A C 1
ATOM 713 O O . PHE A 1 91 ? -16.825 5.993 17.409 1.00 97.38 91 PHE A O 1
ATOM 720 N N . VAL A 1 92 ? -18.712 4.757 17.406 1.00 96.44 92 VAL A N 1
ATOM 721 C CA . VAL A 1 92 ? -19.431 5.511 18.435 1.00 96.44 92 VAL A CA 1
ATOM 722 C C . VAL A 1 92 ? -19.697 4.578 19.613 1.00 96.44 92 VAL A C 1
ATOM 724 O O . VAL A 1 92 ? -20.485 3.635 19.522 1.00 96.44 92 VAL A O 1
ATOM 727 N N . PHE A 1 93 ? -19.009 4.813 20.725 1.00 96.06 93 PHE A N 1
ATOM 728 C CA . PHE A 1 93 ? -19.202 4.073 21.964 1.00 96.06 93 PHE A CA 1
ATOM 729 C C . PHE A 1 93 ? -20.243 4.779 22.831 1.00 96.06 93 PHE A C 1
ATOM 731 O O . PHE A 1 93 ? -20.029 5.906 23.267 1.00 96.06 93 PHE A O 1
ATOM 738 N N . CYS A 1 94 ? -21.345 4.090 23.114 1.00 94.62 94 CYS A N 1
ATOM 739 C CA . CYS A 1 94 ? -22.320 4.521 24.114 1.00 94.62 94 CYS A CA 1
ATOM 740 C C . CYS A 1 94 ? -21.848 4.099 25.507 1.00 94.62 94 CYS A C 1
ATOM 742 O O . CYS A 1 94 ? -21.568 2.911 25.720 1.00 94.62 94 CYS A O 1
ATOM 744 N N . THR A 1 95 ? -21.744 5.049 26.428 1.00 91.44 95 THR A N 1
ATOM 745 C CA . THR A 1 95 ? -21.220 4.850 27.789 1.00 91.44 95 THR A CA 1
ATOM 746 C C . THR A 1 95 ? -22.224 4.184 28.731 1.00 91.44 95 THR A C 1
ATOM 748 O O . THR A 1 95 ? -21.790 3.601 29.725 1.00 91.44 95 THR A O 1
ATOM 751 N N . GLY A 1 96 ? -23.526 4.198 28.411 1.00 87.88 96 GLY A N 1
ATOM 752 C CA . GLY A 1 96 ? -24.600 3.692 29.275 1.00 87.88 96 GLY A CA 1
ATOM 753 C C . GLY A 1 96 ? -25.197 4.745 30.215 1.00 87.88 96 GLY A C 1
ATOM 754 O O . GLY A 1 96 ? -25.883 4.387 31.165 1.00 87.88 96 GLY A O 1
ATOM 755 N N . ASN A 1 97 ? -24.874 6.023 30.004 1.00 89.62 97 ASN A N 1
ATOM 756 C CA . ASN A 1 97 ? -25.449 7.173 30.717 1.00 89.62 97 ASN A CA 1
ATOM 757 C C . ASN A 1 97 ? -25.911 8.265 29.732 1.00 89.62 97 ASN A C 1
ATOM 759 O O . ASN A 1 97 ? -25.809 9.460 30.018 1.00 89.62 97 ASN A O 1
ATOM 763 N N . GLY A 1 98 ? -26.289 7.848 28.518 1.00 89.88 98 GLY A N 1
ATOM 764 C CA . GLY A 1 98 ? -26.680 8.719 27.414 1.00 89.88 98 GLY A CA 1
ATOM 765 C C . GLY A 1 98 ? -25.521 9.407 26.686 1.00 89.88 98 GLY A C 1
ATOM 766 O O . GLY A 1 98 ? -25.717 9.907 25.581 1.00 89.88 98 GLY A O 1
ATOM 767 N N . LYS A 1 99 ? -24.297 9.427 27.220 1.00 94.44 99 LYS A N 1
ATOM 768 C CA . LYS A 1 99 ? -23.168 10.075 26.534 1.00 94.44 99 LYS A CA 1
ATOM 769 C C . LYS A 1 99 ? -22.579 9.207 25.422 1.00 94.44 99 LYS A C 1
ATOM 771 O O . LYS A 1 99 ? -22.608 7.973 25.461 1.00 94.44 99 LYS A O 1
ATOM 776 N N . LEU A 1 100 ? -21.988 9.867 24.429 1.00 95.88 100 LEU A N 1
ATOM 777 C CA . LEU A 1 100 ? -21.363 9.218 23.278 1.00 95.88 100 LEU A CA 1
ATOM 778 C C . LEU A 1 100 ? -19.885 9.589 23.169 1.00 95.88 100 LEU A C 1
ATOM 780 O O . LEU A 1 100 ? -19.510 10.753 23.300 1.00 95.88 100 LEU A O 1
ATOM 784 N N . VAL A 1 101 ? -19.045 8.599 22.865 1.00 96.75 101 VAL A N 1
ATOM 785 C CA . VAL A 1 101 ? -17.614 8.796 22.608 1.00 96.75 101 VAL A CA 1
ATOM 786 C C . VAL A 1 101 ? -17.269 8.324 21.201 1.00 96.75 101 VAL A C 1
ATOM 788 O O . VAL A 1 101 ? -17.463 7.154 20.870 1.00 96.75 101 VAL A O 1
ATOM 791 N N . VAL A 1 102 ? -16.753 9.228 20.372 1.00 96.94 102 VAL A N 1
ATOM 792 C CA . VAL A 1 102 ? -16.478 8.993 18.947 1.00 96.94 102 VAL A CA 1
ATOM 793 C C . VAL A 1 102 ? -14.976 8.862 18.701 1.00 96.94 102 VAL A C 1
ATOM 795 O O . VAL A 1 102 ? -14.199 9.697 19.170 1.00 96.94 102 VAL A O 1
ATOM 798 N N . LEU A 1 103 ? -14.571 7.823 17.963 1.00 96.00 103 LEU A N 1
ATOM 799 C CA . LEU A 1 103 ? -13.183 7.559 17.570 1.00 96.00 103 LEU A CA 1
ATOM 800 C C . LEU A 1 103 ? -13.090 7.057 16.128 1.00 96.00 103 LEU A C 1
ATOM 802 O O . LEU A 1 103 ? -13.927 6.273 15.682 1.00 96.00 103 LEU A O 1
ATOM 806 N N . GLU A 1 104 ? -12.014 7.436 15.441 1.00 95.12 104 GLU A N 1
ATOM 807 C CA . GLU A 1 104 ? -11.734 6.999 14.062 1.00 95.12 104 GLU A CA 1
ATOM 808 C C . GLU A 1 104 ? -10.466 6.144 13.946 1.00 95.12 104 GLU A C 1
ATOM 810 O O . GLU A 1 104 ? -10.348 5.330 13.034 1.00 95.12 104 GLU A O 1
ATOM 815 N N . ASN A 1 105 ? -9.508 6.298 14.869 1.00 95.75 105 ASN A N 1
ATOM 816 C CA . ASN A 1 105 ? -8.252 5.555 14.817 1.00 95.75 105 ASN A CA 1
ATOM 817 C C . ASN A 1 105 ? -8.503 4.055 15.099 1.00 95.75 105 ASN A C 1
ATOM 819 O O . ASN A 1 105 ? -8.927 3.707 16.208 1.00 95.75 105 ASN A O 1
ATOM 823 N N . PRO A 1 106 ? -8.226 3.153 14.138 1.00 95.25 106 PRO A N 1
ATOM 824 C CA . PRO A 1 106 ? -8.610 1.746 14.239 1.00 95.25 106 PRO A CA 1
ATOM 825 C C . PRO A 1 106 ? -7.857 1.005 15.348 1.00 95.25 106 PRO A C 1
ATOM 827 O O . PRO A 1 106 ? -8.426 0.130 16.006 1.00 95.25 106 PRO A O 1
ATOM 830 N N . ASP A 1 107 ? -6.605 1.383 15.612 1.00 95.69 107 ASP A N 1
ATOM 831 C CA . ASP A 1 107 ? -5.806 0.799 16.685 1.00 95.69 107 ASP A CA 1
ATOM 832 C C . ASP A 1 107 ? -6.349 1.193 18.063 1.00 95.69 107 ASP A C 1
ATOM 834 O O . ASP A 1 107 ? -6.484 0.344 18.945 1.00 95.69 107 ASP A O 1
ATOM 838 N N . ALA A 1 108 ? -6.735 2.456 18.245 1.00 96.81 108 ALA A N 1
ATOM 839 C CA . ALA A 1 108 ? -7.370 2.945 19.465 1.00 96.81 108 ALA A CA 1
ATOM 840 C C . ALA A 1 108 ? -8.725 2.264 19.706 1.00 96.81 108 ALA A C 1
ATOM 842 O O . ALA A 1 108 ? -8.995 1.797 20.815 1.00 96.81 108 ALA A O 1
ATOM 843 N N . VAL A 1 109 ? -9.547 2.131 18.659 1.00 97.50 109 VAL A N 1
ATOM 844 C CA . VAL A 1 109 ? -10.820 1.401 18.729 1.00 97.50 109 VAL A CA 1
ATOM 845 C C . VAL A 1 109 ? -10.590 -0.055 19.130 1.00 97.50 109 VAL A C 1
ATOM 847 O O . VAL A 1 109 ? -11.303 -0.565 19.993 1.00 97.50 109 VAL A O 1
ATOM 850 N N . LEU A 1 110 ? -9.573 -0.721 18.577 1.00 97.50 110 LEU A N 1
ATOM 851 C CA . LEU A 1 110 ? -9.241 -2.101 18.936 1.00 97.50 110 LEU A CA 1
ATOM 852 C C . LEU A 1 110 ? -8.898 -2.228 20.427 1.00 97.50 110 LEU A C 1
ATOM 854 O O . LEU A 1 110 ? -9.343 -3.173 21.080 1.00 97.50 110 LEU A O 1
ATOM 858 N N . GLN A 1 111 ? -8.158 -1.264 20.985 1.00 97.00 111 GLN A N 1
ATOM 859 C CA . GLN A 1 111 ? -7.896 -1.227 22.425 1.00 97.00 111 GLN A CA 1
ATOM 860 C C . GLN A 1 111 ? -9.197 -1.057 23.223 1.00 97.00 111 GLN A C 1
ATOM 862 O O . GLN A 1 111 ? -9.416 -1.784 24.191 1.00 97.00 111 GLN A O 1
ATOM 867 N N . LEU A 1 112 ? -10.090 -0.150 22.812 1.00 96.69 112 LEU A N 1
ATOM 868 C CA . LEU A 1 112 ? -11.373 0.070 23.490 1.00 96.69 112 LEU A CA 1
ATOM 869 C C . LEU A 1 112 ? -12.299 -1.142 23.439 1.00 96.69 112 LEU A C 1
ATOM 871 O O . LEU A 1 112 ? -12.955 -1.441 24.439 1.00 96.69 112 LEU A O 1
ATOM 875 N N . LEU A 1 113 ? -12.341 -1.861 22.314 1.00 96.81 113 LEU A N 1
ATOM 876 C CA . LEU A 1 113 ? -13.134 -3.081 22.181 1.00 96.81 113 LEU A CA 1
ATOM 877 C C . LEU A 1 113 ? -12.777 -4.101 23.269 1.00 96.81 113 LEU A C 1
ATOM 879 O O . LEU A 1 113 ? -13.689 -4.742 23.790 1.00 96.81 113 LEU A O 1
ATOM 883 N N . PHE A 1 114 ? -11.498 -4.193 23.649 1.00 95.81 114 PHE A N 1
ATOM 884 C CA . PHE A 1 114 ? -11.038 -5.019 24.763 1.00 95.81 114 PHE A CA 1
ATOM 885 C C . PHE A 1 114 ? -11.261 -4.359 26.134 1.00 95.81 114 PHE A C 1
ATOM 887 O O . PHE A 1 114 ? -11.916 -4.944 26.996 1.00 95.81 114 PHE A O 1
ATOM 894 N N . PHE A 1 115 ? -10.738 -3.149 26.359 1.00 95.12 115 PHE A N 1
ATOM 895 C CA . PHE A 1 115 ? -10.738 -2.533 27.692 1.00 95.12 115 PHE A CA 1
ATOM 896 C C . PHE A 1 115 ? -12.144 -2.232 28.224 1.00 95.12 115 PHE A C 1
ATOM 898 O O . PHE A 1 115 ? -12.367 -2.329 29.427 1.00 95.12 115 PHE A O 1
ATOM 905 N N . CYS A 1 116 ? -13.113 -1.944 27.351 1.00 93.81 116 CYS A N 1
ATOM 906 C CA . CYS A 1 116 ? -14.492 -1.712 27.779 1.00 93.81 116 CYS A CA 1
ATOM 907 C C . CYS A 1 116 ? -15.184 -2.977 28.316 1.00 93.81 116 CYS A C 1
ATOM 909 O O . CYS A 1 116 ? -16.135 -2.846 29.083 1.00 93.81 116 CYS A O 1
ATOM 911 N N . LEU A 1 117 ? -14.717 -4.176 27.940 1.00 89.50 117 LEU A N 1
ATOM 912 C CA . LEU A 1 117 ? -15.249 -5.457 28.424 1.00 89.50 117 LEU A CA 1
ATOM 913 C C . LEU A 1 117 ? -14.655 -5.890 29.771 1.00 89.50 117 LEU A C 1
ATOM 915 O O . LEU A 1 117 ? -15.039 -6.941 30.275 1.00 89.50 117 LEU A O 1
ATOM 919 N N . GLN A 1 118 ? -13.710 -5.141 30.349 1.00 84.38 118 GLN A N 1
ATOM 920 C CA . GLN A 1 118 ? -13.048 -5.577 31.578 1.00 84.38 118 GLN A CA 1
ATOM 921 C C . GLN A 1 118 ? -14.015 -5.693 32.768 1.00 84.38 118 GLN A C 1
ATOM 923 O O . GLN A 1 118 ? -14.817 -4.793 33.038 1.00 84.38 118 GLN A O 1
ATOM 928 N N . LEU A 1 119 ? -13.869 -6.849 33.423 1.00 78.06 119 LEU A N 1
ATOM 929 C CA . LEU A 1 119 ? -14.428 -7.298 34.697 1.00 78.06 119 LEU A CA 1
ATOM 930 C C . LEU A 1 119 ? -13.925 -6.467 35.880 1.00 78.06 119 LEU A C 1
ATOM 932 O O . LEU A 1 119 ? -12.704 -6.470 36.056 1.00 78.06 119 LEU A O 1
ATOM 936 N N . SER A 1 120 ? -14.745 -5.823 36.713 1.00 70.19 120 SER A N 1
ATOM 937 C CA . SER A 1 120 ? -14.328 -5.636 38.111 1.00 70.19 120 SER A CA 1
ATOM 938 C C . SER A 1 120 ? -14.618 -6.927 38.905 1.00 70.19 120 SER A C 1
ATOM 940 O O . SER A 1 120 ? -15.556 -7.647 38.562 1.00 70.19 120 SER A O 1
ATOM 942 N N . PRO A 1 121 ? -13.855 -7.257 39.966 1.00 61.81 121 PRO A N 1
ATOM 943 C CA . PRO A 1 121 ? -14.124 -8.447 40.788 1.00 61.81 121 PRO A CA 1
ATOM 944 C C . PRO A 1 121 ? -15.526 -8.457 41.425 1.00 61.81 121 PRO A C 1
ATOM 946 O O . PRO A 1 121 ? -16.043 -9.505 41.795 1.00 61.81 121 PRO A O 1
ATOM 949 N N . GLU A 1 122 ? -16.143 -7.283 41.555 1.00 58.81 122 GLU A N 1
ATOM 950 C CA . GLU A 1 122 ? -17.490 -7.081 42.099 1.00 58.81 122 GLU A CA 1
ATOM 951 C C . GLU A 1 122 ? -18.588 -7.320 41.038 1.00 58.81 122 GLU A C 1
ATOM 953 O O . GLU A 1 122 ? -19.763 -7.441 41.377 1.00 58.81 122 GLU A O 1
ATOM 958 N N . GLU A 1 123 ? -18.211 -7.418 39.758 1.00 65.75 123 GLU A N 1
ATOM 959 C CA . GLU A 1 123 ? -19.093 -7.507 38.585 1.00 65.75 123 GLU A CA 1
ATOM 960 C C . GLU A 1 123 ? -19.212 -8.937 38.006 1.00 65.75 123 GLU A C 1
ATOM 962 O O . GLU A 1 123 ? -19.832 -9.136 36.965 1.00 65.75 123 GLU A O 1
ATOM 967 N N . GLU A 1 124 ? -18.661 -9.970 38.650 1.00 65.94 124 GLU A N 1
ATOM 968 C CA . GLU A 1 124 ? -18.624 -11.341 38.094 1.00 65.94 124 GLU A CA 1
ATOM 969 C C . GLU A 1 124 ? -19.917 -12.166 38.292 1.00 65.94 124 GLU A C 1
ATOM 971 O O . GLU A 1 124 ? -19.935 -13.373 38.037 1.00 65.94 124 GLU A O 1
ATOM 976 N N . ASN A 1 125 ? -21.024 -11.560 38.735 1.00 80.06 125 ASN A N 1
ATOM 977 C CA . ASN A 1 125 ? -22.270 -12.305 38.940 1.00 80.06 125 ASN A CA 1
ATOM 978 C C . ASN A 1 125 ? -22.990 -12.633 37.607 1.00 80.06 125 ASN A C 1
ATOM 980 O O . ASN A 1 125 ? -22.828 -11.962 36.584 1.00 80.06 125 ASN A O 1
ATOM 984 N N . SER A 1 126 ? -23.810 -13.690 37.605 1.00 82.50 126 SER A N 1
ATOM 985 C CA . SER A 1 126 ? -24.513 -14.154 36.397 1.00 82.50 126 SER A CA 1
ATOM 986 C C . SER A 1 126 ? -25.455 -13.111 35.790 1.00 82.50 126 SER A C 1
ATOM 988 O O . SER A 1 126 ? -25.604 -13.064 34.570 1.00 82.50 126 SER A O 1
ATOM 990 N N . GLU A 1 127 ? -26.072 -12.263 36.617 1.00 85.88 127 GLU A N 1
ATOM 991 C CA . GLU A 1 127 ? -26.975 -11.196 36.169 1.00 85.88 127 GLU A CA 1
ATOM 992 C C . GLU A 1 127 ? -26.228 -10.130 35.361 1.00 85.88 127 GLU A C 1
ATOM 994 O O . GLU A 1 127 ? -26.691 -9.689 34.308 1.00 85.88 127 GLU A O 1
ATOM 999 N N . PHE A 1 128 ? -25.027 -9.775 35.803 1.00 85.75 128 PHE A N 1
ATOM 1000 C CA . PHE A 1 128 ? -24.173 -8.819 35.128 1.00 85.75 128 PHE A CA 1
ATOM 1001 C C . PHE A 1 128 ? -23.696 -9.351 33.772 1.00 85.75 128 PHE A C 1
ATOM 1003 O O . PHE A 1 128 ? -23.838 -8.673 32.750 1.00 85.75 128 PHE A O 1
ATOM 1010 N N . VAL A 1 129 ? -23.197 -10.593 33.733 1.00 87.25 129 VAL A N 1
ATOM 1011 C CA . VAL A 1 129 ? -22.783 -11.256 32.483 1.00 87.25 129 VAL A CA 1
ATOM 1012 C C . VAL A 1 129 ? -23.960 -11.338 31.510 1.00 87.25 129 VAL A C 1
ATOM 1014 O O . VAL A 1 129 ? -23.818 -11.048 30.322 1.00 87.25 129 VAL A O 1
ATOM 1017 N N . HIS A 1 130 ? -25.147 -11.678 32.010 1.00 89.81 130 HIS A N 1
ATOM 1018 C CA . HIS A 1 130 ? -26.375 -11.668 31.225 1.00 89.81 130 HIS A CA 1
ATOM 1019 C C . HIS A 1 130 ? -26.698 -10.272 30.656 1.00 89.81 130 HIS A C 1
ATOM 1021 O O . HIS A 1 130 ? -27.049 -10.146 29.479 1.00 89.81 130 HIS A O 1
ATOM 1027 N N . GLY A 1 131 ? -26.513 -9.219 31.457 1.00 90.25 131 GLY A N 1
ATOM 1028 C CA . GLY A 1 131 ? -26.653 -7.823 31.044 1.00 90.25 131 GLY A CA 1
ATOM 1029 C C . GLY A 1 131 ? -25.736 -7.432 29.881 1.00 90.25 131 GLY A C 1
ATOM 1030 O O . GLY A 1 131 ? -26.178 -6.731 28.972 1.00 90.25 131 GLY A O 1
ATOM 1031 N N . MET A 1 132 ? -24.495 -7.931 29.841 1.00 91.50 132 MET A N 1
ATOM 1032 C CA . MET A 1 132 ? -23.560 -7.663 28.735 1.00 91.50 132 MET A CA 1
ATOM 1033 C C . MET A 1 132 ? -24.070 -8.190 27.388 1.00 91.50 132 MET A C 1
ATOM 1035 O O . MET A 1 132 ? -23.967 -7.496 26.377 1.00 91.50 132 MET A O 1
ATOM 1039 N N . PHE A 1 133 ? -24.668 -9.385 27.366 1.00 92.94 133 PHE A N 1
ATOM 1040 C CA . PHE A 1 133 ? -25.288 -9.929 26.153 1.00 92.94 133 PHE A CA 1
ATOM 1041 C C . PHE A 1 133 ? -26.538 -9.138 25.748 1.00 92.94 133 PHE A C 1
ATOM 1043 O O . PHE A 1 133 ? -26.743 -8.864 24.565 1.00 92.94 133 PHE A O 1
ATOM 1050 N N . LYS A 1 134 ? -27.340 -8.696 26.727 1.00 93.88 134 LYS A N 1
ATOM 1051 C CA . LYS A 1 134 ? -28.521 -7.851 26.485 1.00 93.88 134 LYS A CA 1
ATOM 1052 C C . LYS A 1 134 ? -28.188 -6.493 25.872 1.00 93.88 134 LYS A C 1
ATOM 1054 O O . LYS A 1 134 ? -29.027 -5.951 25.159 1.00 93.88 134 LYS A O 1
ATOM 1059 N N . GLN A 1 135 ? -26.981 -5.958 26.080 1.00 93.50 135 GLN A N 1
ATOM 1060 C CA . GLN A 1 135 ? -26.596 -4.665 25.501 1.00 93.50 135 GLN A CA 1
ATOM 1061 C C . GLN A 1 135 ? -26.699 -4.631 23.974 1.00 93.50 135 GLN A C 1
ATOM 1063 O O . GLN A 1 135 ? -26.949 -3.565 23.418 1.00 93.50 135 GLN A O 1
ATOM 1068 N N . HIS A 1 136 ? -26.562 -5.772 23.293 1.00 95.00 136 HIS A N 1
ATOM 1069 C CA . HIS A 1 136 ? -26.731 -5.821 21.842 1.00 95.00 136 HIS A CA 1
ATOM 1070 C C . HIS A 1 136 ? -28.151 -5.449 21.383 1.00 95.00 136 HIS A C 1
ATOM 1072 O O . HIS A 1 136 ? -28.348 -4.998 20.260 1.00 95.00 136 HIS A O 1
ATOM 1078 N N . LEU A 1 137 ? -29.142 -5.605 22.261 1.00 94.00 137 LEU A N 1
ATOM 1079 C CA . LEU A 1 137 ? -30.550 -5.307 21.998 1.00 94.00 137 LEU A CA 1
ATOM 1080 C C . LEU A 1 137 ? -30.984 -3.950 22.577 1.00 94.00 137 LEU A C 1
ATOM 1082 O O . LEU A 1 137 ? -32.127 -3.548 22.395 1.00 94.00 137 LEU A O 1
ATOM 1086 N N . ALA A 1 138 ? -30.085 -3.236 23.261 1.00 93.25 138 ALA A N 1
ATOM 1087 C CA . ALA A 1 138 ? -30.391 -2.008 24.001 1.00 93.25 138 ALA A CA 1
ATOM 1088 C C . ALA A 1 138 ? -30.042 -0.710 23.243 1.00 93.25 138 ALA A C 1
ATOM 1090 O O . ALA A 1 138 ? -30.078 0.373 23.825 1.00 93.25 138 ALA A O 1
ATOM 1091 N N . TYR A 1 139 ? -29.684 -0.792 21.956 1.00 93.38 139 TYR A N 1
ATOM 1092 C CA . TYR A 1 139 ? -29.296 0.392 21.179 1.00 93.38 139 TYR A CA 1
ATOM 1093 C C . TYR A 1 139 ? -30.431 1.408 21.043 1.00 93.38 139 TYR A C 1
ATOM 1095 O O . TYR A 1 139 ? -30.164 2.600 21.093 1.00 93.38 139 TYR A O 1
ATOM 1103 N N . GLU A 1 140 ? -31.683 0.971 20.886 1.00 92.81 140 GLU A N 1
ATOM 1104 C CA . GLU A 1 140 ? -32.812 1.898 20.739 1.00 92.81 140 GLU A CA 1
ATOM 1105 C C . GLU A 1 140 ? -32.994 2.774 21.984 1.00 92.81 140 GLU A C 1
ATOM 1107 O O . GLU A 1 140 ? -33.030 3.999 21.871 1.00 92.81 140 GLU A O 1
ATOM 1112 N N . SER A 1 141 ? -33.047 2.157 23.168 1.00 91.69 141 SER A N 1
ATOM 1113 C CA . SER A 1 141 ? -33.207 2.879 24.432 1.00 91.69 141 SER A CA 1
ATOM 1114 C C . SER A 1 141 ? -32.026 3.804 24.716 1.00 91.69 141 SER A C 1
ATOM 1116 O O . SER A 1 141 ? -32.231 4.953 25.096 1.00 91.69 141 SER A O 1
ATOM 1118 N N . GLU A 1 142 ? -30.797 3.337 24.476 1.00 91.69 142 GLU A N 1
ATOM 1119 C CA . GLU A 1 142 ? -29.604 4.163 24.679 1.00 91.69 142 GLU A CA 1
ATOM 1120 C C . GLU A 1 142 ? -29.587 5.355 23.719 1.00 91.69 142 GLU A C 1
ATOM 1122 O O . GLU A 1 142 ? -29.311 6.474 24.130 1.00 91.69 142 GLU A O 1
ATOM 1127 N N . LEU A 1 143 ? -29.916 5.148 22.440 1.00 91.00 143 LEU A N 1
ATOM 1128 C CA . LEU A 1 143 ? -29.933 6.234 21.462 1.00 91.00 143 LEU A CA 1
ATOM 1129 C C . LEU A 1 143 ? -31.002 7.281 21.795 1.00 91.00 143 LEU A C 1
ATOM 1131 O O . LEU A 1 143 ? -30.756 8.468 21.595 1.00 91.00 143 LEU A O 1
ATOM 1135 N N . GLN A 1 144 ? -32.159 6.881 22.331 1.00 93.06 144 GLN A N 1
ATOM 1136 C CA . GLN A 1 144 ? -33.171 7.823 22.824 1.00 93.06 144 GLN A CA 1
ATOM 1137 C C . GLN A 1 144 ? -32.647 8.665 23.999 1.00 93.06 144 GLN A C 1
ATOM 1139 O O . GLN A 1 144 ? -32.836 9.886 24.023 1.00 93.06 144 GLN A O 1
ATOM 1144 N N . GLU A 1 145 ? -31.945 8.040 24.946 1.00 92.19 145 GLU A N 1
ATOM 1145 C CA . GLU A 1 145 ? -31.296 8.748 26.053 1.00 92.19 145 GLU A CA 1
ATOM 1146 C C . GLU A 1 145 ? -30.203 9.697 25.538 1.00 92.19 145 GLU A C 1
ATOM 1148 O O . GLU A 1 145 ? -30.162 10.867 25.923 1.00 92.19 145 GLU A O 1
ATOM 1153 N N . SER A 1 146 ? -29.384 9.251 24.582 1.00 91.56 146 SER A N 1
ATOM 1154 C CA . SER A 1 146 ? -28.345 10.072 23.955 1.00 91.56 146 SER A CA 1
ATOM 1155 C C . SER A 1 146 ? -28.884 11.270 23.189 1.00 91.56 146 SER A C 1
ATOM 1157 O O . SER A 1 146 ? -28.302 12.353 23.260 1.00 91.56 146 SER A O 1
ATOM 1159 N N . LEU A 1 147 ? -30.009 11.116 22.487 1.00 90.81 147 LEU A N 1
ATOM 1160 C CA . LEU A 1 147 ? -30.688 12.228 21.817 1.00 90.81 147 LEU A CA 1
ATOM 1161 C C . LEU A 1 147 ? -31.187 13.284 22.810 1.00 90.81 147 LEU A C 1
ATOM 1163 O O . LEU A 1 147 ? -31.256 14.463 22.460 1.00 90.81 147 LEU A O 1
ATOM 1167 N N . THR A 1 148 ? -31.516 12.862 24.032 1.00 90.44 148 THR A N 1
ATOM 1168 C CA . THR A 1 148 ? -31.956 13.749 25.113 1.00 90.44 148 THR A CA 1
ATOM 1169 C C . THR A 1 148 ? -30.769 14.444 25.782 1.00 90.44 148 THR A C 1
ATOM 1171 O O . THR A 1 148 ? -30.818 15.652 25.998 1.00 90.44 148 THR A O 1
ATOM 1174 N N . MET A 1 149 ? -29.692 13.707 26.078 1.00 90.19 149 MET A N 1
ATOM 1175 C CA . MET A 1 149 ? -28.482 14.242 26.717 1.00 90.19 149 MET A CA 1
ATOM 1176 C C . MET A 1 149 ? -27.675 15.175 25.807 1.00 90.19 149 MET A C 1
ATOM 1178 O O . MET A 1 149 ? -27.127 16.163 26.287 1.00 90.19 149 MET A O 1
ATOM 1182 N N . GLN A 1 150 ? -27.583 14.861 24.508 1.00 89.12 150 GLN A N 1
ATOM 1183 C CA . GLN A 1 150 ? -26.802 15.610 23.509 1.00 89.12 150 GLN A CA 1
ATOM 1184 C C . GLN A 1 150 ? -25.323 15.829 23.887 1.00 89.12 150 GLN A C 1
ATOM 1186 O O . GLN A 1 150 ? -24.703 16.808 23.472 1.00 89.12 150 GLN A O 1
ATOM 1191 N N . ASP A 1 151 ? -24.738 14.899 24.643 1.00 92.00 151 ASP A N 1
ATOM 1192 C CA . ASP A 1 151 ? -23.343 14.951 25.086 1.00 92.00 151 ASP A CA 1
ATOM 1193 C C . ASP A 1 151 ? -22.488 13.981 24.258 1.00 92.00 151 ASP A C 1
ATOM 1195 O O . ASP A 1 151 ? -22.540 12.757 24.425 1.00 92.00 151 ASP A O 1
ATOM 1199 N N . VAL A 1 152 ? -21.729 14.545 23.315 1.00 94.56 152 VAL A N 1
ATOM 1200 C CA . VAL A 1 152 ? -20.868 13.804 22.389 1.00 94.56 152 VAL A CA 1
ATOM 1201 C C . VAL A 1 152 ? -19.433 14.296 22.519 1.00 94.56 152 VAL A C 1
ATOM 1203 O O . VAL A 1 152 ? -19.127 15.451 22.225 1.00 94.56 152 VAL A O 1
ATOM 1206 N N . THR A 1 153 ? -18.533 13.392 22.895 1.00 95.25 153 THR A N 1
ATOM 1207 C CA . THR A 1 153 ? -17.094 13.655 22.972 1.00 95.25 153 THR A CA 1
ATOM 1208 C C . THR A 1 153 ? -16.364 12.985 21.811 1.00 95.25 153 THR A C 1
ATOM 1210 O O . THR A 1 153 ? -16.447 11.772 21.626 1.00 95.25 153 THR A O 1
ATOM 1213 N N . TYR A 1 154 ? -15.604 13.763 21.042 1.00 95.50 154 TYR A N 1
ATOM 1214 C CA . TYR A 1 154 ? -14.765 13.261 19.952 1.00 95.50 154 TYR A CA 1
ATOM 1215 C C . TYR A 1 154 ? -13.316 13.131 20.426 1.00 95.50 154 TYR A C 1
ATOM 1217 O O . TYR A 1 154 ? -12.645 14.138 20.650 1.00 95.50 154 TYR A O 1
ATOM 1225 N N . LEU A 1 155 ? -12.801 11.905 20.537 1.00 92.94 155 LEU A N 1
ATOM 1226 C CA . LEU A 1 155 ? -11.402 11.672 20.910 1.00 92.94 155 LEU A CA 1
ATOM 1227 C C . LEU A 1 155 ? -10.508 11.718 19.666 1.00 92.94 155 LEU A C 1
ATOM 1229 O O . LEU A 1 155 ? -10.098 10.690 19.127 1.00 92.94 155 LEU A O 1
ATOM 1233 N N . ILE A 1 156 ? -10.228 12.939 19.206 1.00 86.44 156 ILE A N 1
ATOM 1234 C CA . ILE A 1 156 ? -9.422 13.200 18.004 1.00 86.44 156 ILE A CA 1
ATOM 1235 C C . ILE A 1 156 ? -7.929 13.228 18.351 1.00 86.44 156 ILE A C 1
ATOM 1237 O O . ILE A 1 156 ? -7.119 12.554 17.716 1.00 86.44 156 ILE A O 1
ATOM 1241 N N . ASN A 1 157 ? -7.548 13.996 19.378 1.00 89.75 157 ASN A N 1
ATOM 1242 C CA . ASN A 1 157 ? -6.151 14.148 19.777 1.00 89.75 157 ASN A CA 1
ATOM 1243 C C . ASN A 1 157 ? -5.741 13.068 20.784 1.00 89.75 157 ASN A C 1
ATOM 1245 O O . ASN A 1 157 ? -5.671 13.287 21.994 1.00 89.75 157 ASN A O 1
ATOM 1249 N N . LEU A 1 158 ? -5.455 11.879 20.259 1.00 94.56 158 LEU A N 1
ATOM 1250 C CA . LEU A 1 158 ? -5.083 10.731 21.079 1.00 94.56 158 LEU A CA 1
ATOM 1251 C C . LEU A 1 158 ? -3.743 10.899 21.809 1.00 94.56 158 LEU A C 1
ATOM 1253 O O . LEU A 1 158 ? -3.554 10.284 22.855 1.00 94.56 158 LEU A O 1
ATOM 1257 N N . VAL A 1 159 ? -2.835 11.737 21.302 1.00 94.00 159 VAL A N 1
ATOM 1258 C CA . VAL A 1 159 ? -1.502 11.970 21.890 1.00 94.00 159 VAL A CA 1
ATOM 1259 C C . VAL A 1 159 ? -1.607 12.585 23.290 1.00 94.00 159 VAL A C 1
ATOM 1261 O O . VAL A 1 159 ? -0.895 12.180 24.212 1.00 94.00 159 VAL A O 1
ATOM 1264 N N . ASP A 1 160 ? -2.569 13.488 23.481 1.00 92.00 160 ASP A N 1
ATOM 1265 C CA . ASP A 1 160 ? -2.735 14.245 24.724 1.00 92.00 160 ASP A CA 1
ATOM 1266 C C . ASP A 1 160 ? -3.778 13.645 25.684 1.00 92.00 160 ASP A C 1
ATOM 1268 O O . ASP A 1 160 ? -4.044 14.204 26.750 1.00 92.00 160 ASP A O 1
ATOM 1272 N N . VAL A 1 161 ? -4.314 12.457 25.371 1.00 92.94 161 VAL A N 1
ATOM 1273 C CA . VAL A 1 161 ? -5.342 11.761 26.169 1.00 92.94 161 VAL A CA 1
ATOM 1274 C C . VAL A 1 161 ? -4.976 11.727 27.661 1.00 92.94 161 VAL A C 1
ATOM 1276 O O . VAL A 1 161 ? -3.920 11.212 28.013 1.00 92.94 161 VAL A O 1
ATOM 1279 N N . PRO A 1 162 ? -5.797 12.225 28.593 1.00 93.00 162 PRO A N 1
ATOM 1280 C CA . PRO A 1 162 ? -5.410 12.360 30.000 1.00 93.00 162 PRO A CA 1
ATOM 1281 C C . PRO A 1 162 ? -5.207 11.003 30.690 1.00 93.00 162 PRO A C 1
ATOM 1283 O O . PRO A 1 162 ? -6.116 10.180 30.731 1.00 93.00 162 PRO A O 1
ATOM 1286 N N . LEU A 1 163 ? -4.037 10.768 31.296 1.00 92.25 163 LEU A N 1
ATOM 1287 C CA . LEU A 1 163 ? -3.723 9.487 31.957 1.00 92.25 163 LEU A CA 1
ATOM 1288 C C . LEU A 1 163 ? -4.339 9.328 33.352 1.00 92.25 163 LEU A C 1
ATOM 1290 O O . LEU A 1 163 ? -4.565 8.196 33.786 1.00 92.25 163 LEU A O 1
ATOM 1294 N N . SER A 1 164 ? -4.589 10.444 34.042 1.00 90.31 164 SER A N 1
ATOM 1295 C CA . SER A 1 164 ? -5.228 10.455 35.360 1.00 90.31 164 SER A CA 1
ATOM 1296 C C . SER A 1 164 ? -6.747 10.528 35.229 1.00 90.31 164 SER A C 1
ATOM 1298 O O . SER A 1 164 ? -7.267 11.279 34.399 1.00 90.31 164 SER A O 1
ATOM 1300 N N . ALA A 1 165 ? -7.453 9.775 36.073 1.00 84.94 165 ALA A N 1
ATOM 1301 C CA . ALA A 1 165 ? -8.904 9.867 36.212 1.00 84.94 165 ALA A CA 1
ATOM 1302 C C . ALA A 1 165 ? -9.352 11.226 36.782 1.00 84.94 165 ALA A C 1
ATOM 1304 O O . ALA A 1 165 ? -10.450 11.674 36.467 1.00 84.94 165 ALA A O 1
ATOM 1305 N N . ASP A 1 166 ? -8.477 11.907 37.533 1.00 88.75 166 ASP A N 1
ATOM 1306 C CA . ASP A 1 166 ? -8.753 13.195 38.188 1.00 88.75 166 ASP A CA 1
ATOM 1307 C C . ASP A 1 166 ? -8.550 14.408 37.269 1.00 88.75 166 ASP A C 1
ATOM 1309 O O . ASP A 1 166 ? -8.753 15.559 37.672 1.00 88.75 166 ASP A O 1
ATOM 1313 N N . ALA A 1 167 ? -8.092 14.179 36.035 1.00 88.12 167 ALA A N 1
ATOM 1314 C CA . ALA A 1 167 ? -7.914 15.248 35.069 1.00 88.12 167 ALA A CA 1
ATOM 1315 C C . ALA A 1 167 ? -9.263 15.923 34.776 1.00 88.12 167 ALA A C 1
ATOM 1317 O O . ALA A 1 167 ? -10.264 15.268 34.502 1.00 88.12 167 ALA A O 1
ATOM 1318 N N . ARG A 1 168 ? -9.289 17.256 34.820 1.00 87.75 168 ARG A N 1
ATOM 1319 C CA . ARG A 1 168 ? -10.512 18.052 34.639 1.00 87.75 168 ARG A CA 1
ATOM 1320 C C . ARG A 1 168 ? -10.701 18.447 33.175 1.00 87.75 168 ARG A C 1
ATOM 1322 O O . ARG A 1 168 ? -10.674 19.629 32.845 1.00 87.75 168 ARG A O 1
ATOM 1329 N N . THR A 1 169 ? -10.832 17.455 32.299 1.00 90.69 169 THR A N 1
ATOM 1330 C CA . THR A 1 169 ? -11.085 17.654 30.862 1.00 90.69 169 THR A CA 1
ATOM 1331 C C . THR A 1 169 ? -12.260 16.797 30.396 1.00 90.69 169 THR A C 1
ATOM 1333 O O . THR A 1 169 ? -12.552 15.764 31.000 1.00 90.69 169 THR A O 1
ATOM 1336 N N . ASN A 1 170 ? -12.919 17.201 29.305 1.00 88.94 170 ASN A N 1
ATOM 1337 C CA . ASN A 1 170 ? -14.023 16.430 28.719 1.00 88.94 170 ASN A CA 1
ATOM 1338 C C . ASN A 1 170 ? -13.561 15.026 28.306 1.00 88.94 170 ASN A C 1
ATOM 1340 O O . ASN A 1 170 ? -14.228 14.046 28.622 1.00 88.94 170 ASN A O 1
ATOM 1344 N N . ASP A 1 171 ? -12.366 14.913 27.720 1.00 91.81 171 ASP A N 1
ATOM 1345 C CA . ASP A 1 171 ? -11.760 13.623 27.382 1.00 91.81 171 ASP A CA 1
ATOM 1346 C C . ASP A 1 171 ? -11.576 12.741 28.622 1.00 91.81 171 ASP A C 1
ATOM 1348 O O . ASP A 1 171 ? -11.871 11.552 28.581 1.00 91.81 171 ASP A O 1
ATOM 1352 N N . ALA A 1 172 ? -11.127 13.294 29.755 1.00 92.69 172 ALA A N 1
ATOM 1353 C CA . ALA A 1 172 ? -10.972 12.518 30.986 1.00 92.69 172 ALA A CA 1
ATOM 1354 C C . ALA A 1 172 ? -12.316 11.984 31.486 1.00 92.69 172 ALA A C 1
ATOM 1356 O O . ALA A 1 172 ? -12.397 10.811 31.852 1.00 92.69 172 ALA A O 1
ATOM 1357 N N . ALA A 1 173 ? -13.357 12.823 31.462 1.00 92.81 173 ALA A N 1
ATOM 1358 C CA . ALA A 1 173 ? -14.713 12.432 31.826 1.00 92.81 173 ALA A CA 1
ATOM 1359 C C . ALA A 1 173 ? -15.248 11.332 30.896 1.00 92.81 173 ALA A C 1
ATOM 1361 O O . ALA A 1 173 ? -15.684 10.295 31.382 1.00 92.81 173 ALA A O 1
ATOM 1362 N N . ALA A 1 174 ? -15.101 11.484 29.578 1.00 93.69 174 ALA A N 1
ATOM 1363 C CA . ALA A 1 174 ? -15.505 10.476 28.598 1.00 93.69 174 ALA A CA 1
ATOM 1364 C C . ALA A 1 174 ? -14.778 9.132 28.797 1.00 93.69 174 ALA A C 1
ATOM 1366 O O . ALA A 1 174 ? -15.388 8.064 28.752 1.00 93.69 174 ALA A O 1
ATOM 1367 N N . LEU A 1 175 ? -13.471 9.160 29.070 1.00 94.38 175 LEU A N 1
ATOM 1368 C CA . LEU A 1 175 ? -12.684 7.951 29.339 1.00 94.38 175 LEU A CA 1
ATOM 1369 C C . LEU A 1 175 ? -13.044 7.314 30.694 1.00 94.38 175 LEU A C 1
ATOM 1371 O O . LEU A 1 175 ? -12.970 6.090 30.822 1.00 94.38 175 LEU A O 1
ATOM 1375 N N . ASN A 1 176 ? -13.427 8.118 31.694 1.00 93.81 176 ASN A N 1
ATOM 1376 C CA . ASN A 1 176 ? -13.972 7.648 32.974 1.00 93.81 176 ASN A CA 1
ATOM 1377 C C . ASN A 1 176 ? -15.343 6.981 32.775 1.00 93.81 176 ASN A C 1
ATOM 1379 O O . ASN A 1 176 ? -15.566 5.900 33.313 1.00 93.81 176 ASN A O 1
ATOM 1383 N N . ASP A 1 177 ? -16.220 7.568 31.959 1.00 93.19 177 ASP A N 1
ATOM 1384 C CA . ASP A 1 177 ? -17.545 7.023 31.632 1.00 93.19 177 ASP A CA 1
ATOM 1385 C C . ASP A 1 177 ? -17.431 5.696 30.845 1.00 93.19 177 ASP A C 1
ATOM 1387 O O . ASP A 1 177 ? -18.191 4.746 31.055 1.00 93.19 177 ASP A O 1
ATOM 1391 N N . LEU A 1 178 ? -16.389 5.556 30.016 1.00 93.44 178 LEU A N 1
ATOM 1392 C CA . LEU A 1 178 ? -15.983 4.281 29.404 1.00 93.44 178 LEU A CA 1
ATOM 1393 C C . LEU A 1 178 ? -15.257 3.321 30.371 1.00 93.44 178 LEU A C 1
ATOM 1395 O O . LEU A 1 178 ? -14.921 2.199 29.988 1.00 93.44 178 LEU A O 1
ATOM 1399 N N . GLY A 1 179 ? -15.016 3.738 31.617 1.00 91.69 179 GLY A N 1
ATOM 1400 C CA . GLY A 1 179 ? -14.340 2.986 32.680 1.00 91.69 179 GLY A CA 1
ATOM 1401 C C . GLY A 1 179 ? -12.937 2.518 32.314 1.00 91.69 179 GLY A C 1
ATOM 1402 O O . GLY A 1 179 ? -12.542 1.396 32.626 1.00 91.69 179 GLY A O 1
ATOM 1403 N N . LEU A 1 180 ? -12.186 3.364 31.613 1.00 93.00 180 LEU A N 1
ATOM 1404 C CA . LEU A 1 180 ? -10.862 3.026 31.114 1.00 93.00 180 LEU A CA 1
ATOM 1405 C C . LEU A 1 180 ? -9.784 3.265 32.169 1.00 93.00 180 LEU A C 1
ATOM 1407 O O . LEU A 1 180 ? -9.576 4.389 32.639 1.00 93.00 180 LEU A O 1
ATOM 1411 N N . THR A 1 181 ? -9.029 2.207 32.456 1.00 92.31 181 THR A N 1
ATOM 1412 C CA . THR A 1 181 ? -7.847 2.242 33.327 1.00 92.31 181 THR A CA 1
ATOM 1413 C C . THR A 1 181 ? -6.712 3.075 32.725 1.00 92.31 181 THR A C 1
ATOM 1415 O O . THR A 1 181 ? -6.629 3.260 31.509 1.00 92.31 181 THR A O 1
ATOM 1418 N N . THR A 1 182 ? -5.748 3.510 33.544 1.00 93.69 182 THR A N 1
ATOM 1419 C CA . THR A 1 182 ? -4.542 4.213 33.061 1.00 93.69 182 THR A CA 1
ATOM 1420 C C . THR A 1 182 ? -3.791 3.416 31.990 1.00 93.69 182 THR A C 1
ATOM 1422 O O . THR A 1 182 ? -3.288 3.989 31.023 1.00 93.69 182 THR A O 1
ATOM 1425 N N . ARG A 1 183 ? -3.768 2.079 32.099 1.00 92.38 183 ARG A N 1
ATOM 1426 C CA . ARG A 1 183 ? -3.174 1.197 31.084 1.00 92.38 183 ARG A CA 1
ATOM 1427 C C . ARG A 1 183 ? -3.891 1.303 29.738 1.00 92.38 183 ARG A C 1
ATOM 1429 O O . ARG A 1 183 ? -3.213 1.347 28.713 1.00 92.38 183 ARG A O 1
ATOM 1436 N N . ALA A 1 184 ? -5.223 1.350 29.734 1.00 93.69 184 ALA A N 1
ATOM 1437 C CA . ALA A 1 184 ? -6.005 1.536 28.516 1.00 93.69 184 ALA A CA 1
ATOM 1438 C C . ALA A 1 184 ? -5.670 2.875 27.853 1.00 93.69 184 ALA A C 1
ATOM 1440 O O . ALA A 1 184 ? -5.339 2.921 26.670 1.00 93.69 184 ALA A O 1
ATOM 1441 N N . ARG A 1 185 ? -5.636 3.950 28.647 1.00 95.50 185 ARG A N 1
ATOM 1442 C CA . ARG A 1 185 ? -5.321 5.307 28.173 1.00 95.50 185 ARG A CA 1
ATOM 1443 C C . ARG A 1 185 ? -3.914 5.428 27.594 1.00 95.50 185 ARG A C 1
ATOM 1445 O O . ARG A 1 185 ? -3.732 6.076 26.570 1.00 95.50 185 ARG A O 1
ATOM 1452 N N . LEU A 1 186 ? -2.930 4.745 28.184 1.00 95.19 186 LEU A N 1
ATOM 1453 C CA . LEU A 1 186 ? -1.582 4.638 27.613 1.00 95.19 186 LEU A CA 1
ATOM 1454 C C . LEU A 1 186 ? -1.579 3.956 26.238 1.00 95.19 186 LEU A C 1
ATOM 1456 O O . LEU A 1 186 ? -0.774 4.318 25.385 1.00 95.19 186 LEU A O 1
ATOM 1460 N N . CYS A 1 187 ? -2.451 2.970 26.010 1.00 95.81 187 CYS A N 1
ATOM 1461 C CA . CYS A 1 187 ? -2.556 2.319 24.703 1.00 95.81 187 CYS A CA 1
ATOM 1462 C C . CYS A 1 187 ? -3.222 3.239 23.667 1.00 95.81 187 CYS A C 1
ATOM 1464 O O . CYS A 1 187 ? -2.781 3.253 22.522 1.00 95.81 187 CYS A O 1
ATOM 1466 N N . LEU A 1 188 ? -4.202 4.058 24.074 1.00 96.25 188 LEU A N 1
ATOM 1467 C CA . LEU A 1 188 ? -4.777 5.100 23.210 1.00 96.25 188 LEU A CA 1
ATOM 1468 C C . LEU A 1 188 ? -3.728 6.147 22.815 1.00 96.25 188 LEU A C 1
ATOM 1470 O O . LEU A 1 188 ? -3.604 6.459 21.634 1.00 96.25 188 LEU A O 1
ATOM 1474 N N . ARG A 1 189 ? -2.913 6.620 23.771 1.00 95.69 189 ARG A N 1
ATOM 1475 C CA . ARG A 1 189 ? -1.786 7.520 23.470 1.00 95.69 189 ARG A CA 1
ATOM 1476 C C . ARG A 1 189 ? -0.801 6.909 22.489 1.00 95.69 189 ARG A C 1
ATOM 1478 O O . ARG A 1 189 ? -0.409 7.576 21.545 1.00 95.69 189 ARG A O 1
ATOM 1485 N N . ALA A 1 190 ? -0.429 5.644 22.686 1.00 95.38 190 ALA A N 1
ATOM 1486 C CA . ALA A 1 190 ? 0.486 4.957 21.778 1.00 95.38 190 ALA A CA 1
ATOM 1487 C C . ALA A 1 190 ? -0.077 4.869 20.347 1.00 95.38 190 ALA A C 1
ATOM 1489 O O . ALA A 1 190 ? 0.665 5.075 19.393 1.00 95.38 190 ALA A O 1
ATOM 1490 N N . ALA A 1 191 ? -1.385 4.628 20.194 1.00 95.81 191 ALA A N 1
ATOM 1491 C CA . ALA A 1 191 ? -2.047 4.675 18.889 1.00 95.81 191 ALA A CA 1
ATOM 1492 C C . ALA A 1 191 ? -1.995 6.081 18.261 1.00 95.81 191 ALA A C 1
ATOM 1494 O O . ALA A 1 191 ? -1.704 6.219 17.074 1.00 95.81 191 ALA A O 1
ATOM 1495 N N . GLY A 1 192 ? -2.216 7.126 19.066 1.00 95.56 192 GLY A N 1
ATOM 1496 C CA . GLY A 1 192 ? -2.084 8.520 18.637 1.00 95.56 192 GLY A CA 1
ATOM 1497 C C . GLY A 1 192 ? -0.668 8.905 18.210 1.00 95.56 192 GLY A C 1
ATOM 1498 O O . GLY A 1 192 ? -0.491 9.536 17.172 1.00 95.56 192 GLY A O 1
ATOM 1499 N N . GLU A 1 193 ? 0.341 8.508 18.985 1.00 95.50 193 GLU A N 1
ATOM 1500 C CA . GLU A 1 193 ? 1.751 8.784 18.684 1.00 95.50 193 GLU A CA 1
ATOM 1501 C C . GLU A 1 193 ? 2.210 8.066 17.413 1.00 95.50 193 GLU A C 1
ATOM 1503 O O . GLU A 1 193 ? 2.924 8.660 16.608 1.00 95.50 193 GLU A O 1
ATOM 1508 N N . LEU A 1 194 ? 1.750 6.832 17.175 1.00 94.12 194 LEU A N 1
ATOM 1509 C CA . LEU A 1 194 ? 2.028 6.131 15.922 1.00 94.12 194 LEU A CA 1
ATOM 1510 C C . LEU A 1 194 ? 1.447 6.882 14.716 1.00 94.12 194 LEU A C 1
ATOM 1512 O O . LEU A 1 194 ? 2.140 7.078 13.718 1.00 94.12 194 LEU A O 1
ATOM 1516 N N . GLU A 1 195 ? 0.195 7.334 14.799 1.00 94.31 195 GLU A N 1
ATOM 1517 C CA . GLU A 1 195 ? -0.433 8.084 13.705 1.00 94.31 195 GLU A CA 1
ATOM 1518 C C . GLU A 1 195 ? 0.262 9.433 13.471 1.00 94.31 195 GLU A C 1
ATOM 1520 O O . GLU A 1 195 ? 0.546 9.818 12.335 1.00 94.31 195 GLU A O 1
ATOM 1525 N N . LYS A 1 196 ? 0.639 10.128 14.548 1.00 95.50 196 LYS A N 1
ATOM 1526 C CA . LYS A 1 196 ? 1.454 11.344 14.468 1.00 95.50 196 LYS A CA 1
ATOM 1527 C C . LYS A 1 196 ? 2.803 11.074 13.797 1.00 95.50 196 LYS A C 1
ATOM 1529 O O . LYS A 1 196 ? 3.192 11.833 12.908 1.00 95.50 196 LYS A O 1
ATOM 1534 N N . GLN A 1 197 ? 3.478 9.983 14.153 1.00 95.31 197 GLN A N 1
ATOM 1535 C CA . GLN A 1 197 ? 4.734 9.576 13.528 1.00 95.31 197 GLN A CA 1
ATOM 1536 C C . GLN A 1 197 ? 4.554 9.302 12.027 1.00 95.31 197 GLN A C 1
ATOM 1538 O O . GLN A 1 197 ? 5.370 9.761 11.227 1.00 95.31 197 GLN A O 1
ATOM 1543 N N . LYS A 1 198 ? 3.469 8.629 11.613 1.00 95.75 198 LYS A N 1
ATOM 1544 C CA . LYS A 1 198 ? 3.138 8.438 10.188 1.00 95.75 198 LYS A CA 1
ATOM 1545 C C . LYS A 1 198 ? 2.983 9.773 9.454 1.00 95.75 198 LYS A C 1
ATOM 1547 O O . LYS A 1 198 ? 3.498 9.938 8.347 1.00 95.75 198 LYS A O 1
ATOM 1552 N N . LEU A 1 199 ? 2.314 10.752 10.066 1.00 96.56 199 LEU A N 1
ATOM 1553 C CA . LEU A 1 199 ? 2.154 12.091 9.490 1.00 96.56 199 LEU A CA 1
ATOM 1554 C C . LEU A 1 199 ? 3.482 12.859 9.402 1.00 96.56 199 LEU A C 1
ATOM 1556 O O . LEU A 1 199 ? 3.730 13.541 8.406 1.00 96.56 199 LEU A O 1
ATOM 1560 N N . GLU A 1 200 ? 4.349 12.759 10.408 1.00 97.44 200 GLU A N 1
ATOM 1561 C CA . GLU A 1 200 ? 5.692 13.359 10.392 1.00 97.44 200 GLU A CA 1
ATOM 1562 C C . GLU A 1 200 ? 6.584 12.728 9.316 1.00 97.44 200 GLU A C 1
ATOM 1564 O O . GLU A 1 200 ? 7.216 13.440 8.531 1.00 97.44 200 GLU A O 1
ATOM 1569 N N . ASN A 1 201 ? 6.552 11.401 9.204 1.00 97.44 201 ASN A N 1
ATOM 1570 C CA . ASN A 1 201 ? 7.198 10.644 8.139 1.00 97.44 201 ASN A CA 1
ATOM 1571 C C . ASN A 1 201 ? 6.719 11.091 6.754 1.00 97.44 201 ASN A C 1
ATOM 1573 O O . ASN A 1 201 ? 7.535 11.351 5.867 1.00 97.44 201 ASN A O 1
ATOM 1577 N N . GLN A 1 202 ? 5.405 11.253 6.574 1.00 97.56 202 GLN A N 1
ATOM 1578 C CA . GLN A 1 202 ? 4.846 11.767 5.328 1.00 97.56 202 GLN A CA 1
ATOM 1579 C C . GLN A 1 202 ? 5.358 13.179 5.018 1.00 97.56 202 GLN A C 1
ATOM 1581 O O . GLN A 1 202 ? 5.722 13.441 3.876 1.00 97.56 202 GLN A O 1
ATOM 1586 N N . LYS A 1 203 ? 5.425 14.084 6.006 1.00 97.44 203 LYS A N 1
ATOM 1587 C CA . LYS A 1 203 ? 5.972 15.441 5.809 1.00 97.44 203 LYS A CA 1
ATOM 1588 C C . LYS A 1 203 ? 7.436 15.403 5.367 1.00 97.44 203 LYS A C 1
ATOM 1590 O O . LYS A 1 203 ? 7.811 16.125 4.445 1.00 97.44 203 LYS A O 1
ATOM 1595 N N . LYS A 1 204 ? 8.251 14.537 5.982 1.00 96.38 204 LYS A N 1
ATOM 1596 C CA . LYS A 1 204 ? 9.654 14.328 5.592 1.00 96.38 204 LYS A CA 1
ATOM 1597 C C . LYS A 1 204 ? 9.751 13.853 4.140 1.00 96.38 204 LYS A C 1
ATOM 1599 O O . LYS A 1 204 ? 10.488 14.439 3.353 1.00 96.38 204 LYS A O 1
ATOM 1604 N N . ILE A 1 205 ? 8.973 12.844 3.758 1.00 96.00 205 ILE A N 1
ATOM 1605 C CA . ILE A 1 205 ? 8.948 12.327 2.382 1.00 96.00 205 ILE A CA 1
ATOM 1606 C C . ILE A 1 205 ? 8.437 13.382 1.390 1.00 96.00 205 ILE A C 1
ATOM 1608 O O . ILE A 1 205 ? 9.015 13.550 0.318 1.00 96.00 205 ILE A O 1
ATOM 1612 N N . ASP A 1 206 ? 7.400 14.139 1.750 1.00 96.56 206 ASP A N 1
ATOM 1613 C CA . ASP A 1 206 ? 6.869 15.229 0.927 1.00 96.56 206 ASP A CA 1
ATOM 1614 C C . ASP A 1 206 ? 7.921 16.320 0.679 1.00 96.56 206 ASP A C 1
ATOM 1616 O O . ASP A 1 206 ? 7.965 16.866 -0.423 1.00 96.56 206 ASP A O 1
ATOM 1620 N N . SER A 1 207 ? 8.823 16.575 1.634 1.00 94.88 207 SER A N 1
ATOM 1621 C CA . SER A 1 207 ? 9.938 17.515 1.442 1.00 94.88 207 SER A CA 1
ATOM 1622 C C . SER A 1 207 ? 10.964 17.051 0.393 1.00 94.88 207 SER A C 1
ATOM 1624 O O . SER A 1 207 ? 11.623 17.880 -0.232 1.00 94.88 207 SER A O 1
ATOM 1626 N N . ASN A 1 208 ? 11.045 15.744 0.107 1.00 93.81 208 ASN A N 1
ATOM 1627 C CA . ASN A 1 208 ? 11.934 15.204 -0.928 1.00 93.81 208 ASN A CA 1
ATOM 1628 C C . ASN A 1 208 ? 11.400 15.418 -2.355 1.00 93.81 208 ASN A C 1
ATOM 1630 O O . ASN A 1 208 ? 12.146 15.206 -3.313 1.00 93.81 208 ASN A O 1
ATOM 1634 N N . LYS A 1 209 ? 10.136 15.832 -2.537 1.00 96.00 209 LYS A N 1
ATOM 1635 C CA . LYS A 1 209 ? 9.508 15.951 -3.867 1.00 96.00 209 LYS A CA 1
ATOM 1636 C C . LYS A 1 209 ? 10.291 16.845 -4.818 1.00 96.00 209 LYS A C 1
ATOM 1638 O O . LYS A 1 209 ? 10.460 16.478 -5.978 1.00 96.00 209 LYS A O 1
ATOM 1643 N N . ASP A 1 210 ? 10.762 17.994 -4.350 1.00 95.06 210 ASP A N 1
ATOM 1644 C CA . ASP A 1 210 ? 11.463 18.943 -5.217 1.00 95.06 210 ASP A CA 1
ATOM 1645 C C . ASP A 1 210 ? 12.844 18.420 -5.620 1.00 95.06 210 ASP A C 1
ATOM 1647 O O . ASP A 1 210 ? 13.207 18.506 -6.792 1.00 95.06 210 ASP A O 1
ATOM 1651 N N . THR A 1 211 ? 13.538 17.737 -4.706 1.00 95.88 211 THR A N 1
ATOM 1652 C CA . THR A 1 211 ? 14.783 17.012 -5.007 1.00 95.88 211 THR A CA 1
ATOM 1653 C C . THR A 1 211 ? 14.555 15.935 -6.070 1.00 95.88 211 THR A C 1
ATOM 1655 O O . THR A 1 211 ? 15.295 15.862 -7.053 1.00 95.88 211 THR A O 1
ATOM 1658 N N . ILE A 1 212 ? 13.488 15.135 -5.934 1.00 97.50 212 ILE A N 1
ATOM 1659 C CA . ILE A 1 212 ? 13.121 14.114 -6.928 1.00 97.50 212 ILE A CA 1
ATOM 1660 C C . ILE A 1 212 ? 12.830 14.774 -8.282 1.00 97.50 212 ILE A C 1
ATOM 1662 O O . ILE A 1 212 ? 13.358 14.332 -9.301 1.00 97.50 212 ILE A O 1
ATOM 1666 N N . LYS A 1 213 ? 12.024 15.843 -8.321 1.00 97.94 213 LYS A N 1
ATOM 1667 C CA . LYS A 1 213 ? 11.697 16.563 -9.563 1.00 97.94 213 LYS A CA 1
ATOM 1668 C C . LYS A 1 213 ? 12.944 17.129 -10.239 1.00 97.94 213 LYS A C 1
ATOM 1670 O O . LYS A 1 213 ? 13.084 16.997 -11.453 1.00 97.94 213 LYS A O 1
ATOM 1675 N N . GLU A 1 214 ? 13.858 17.731 -9.480 1.00 97.00 214 GLU A N 1
ATOM 1676 C CA . GLU A 1 214 ? 15.098 18.282 -10.026 1.00 97.00 214 GLU A CA 1
ATOM 1677 C C . GLU A 1 214 ? 16.003 17.178 -10.592 1.00 97.00 214 GLU A C 1
ATOM 1679 O O . GLU A 1 214 ? 16.534 17.306 -11.699 1.00 97.00 214 GLU A O 1
ATOM 1684 N N . ALA A 1 215 ? 16.151 16.060 -9.879 1.00 97.38 215 ALA A N 1
ATOM 1685 C CA . ALA A 1 215 ? 16.925 14.926 -10.366 1.00 97.38 215 ALA A CA 1
ATOM 1686 C C . ALA A 1 215 ? 16.281 14.277 -11.607 1.00 97.38 215 ALA A C 1
ATOM 1688 O O . ALA A 1 215 ? 16.992 13.962 -12.563 1.00 97.38 215 ALA A O 1
ATOM 1689 N N . LEU A 1 216 ? 14.950 14.155 -11.658 1.00 98.12 216 LEU A N 1
ATOM 1690 C CA . LEU A 1 216 ? 14.231 13.683 -12.848 1.00 98.12 216 LEU A CA 1
ATOM 1691 C C . LEU A 1 216 ? 14.407 14.623 -14.039 1.00 98.12 216 LEU A C 1
ATOM 1693 O O . LEU A 1 216 ? 14.611 14.149 -15.156 1.00 98.12 216 LEU A O 1
ATOM 1697 N N . LYS A 1 217 ? 14.402 15.941 -13.813 1.00 97.81 217 LYS A N 1
ATOM 1698 C CA . LYS A 1 217 ? 14.693 16.928 -14.858 1.00 97.81 217 LYS A CA 1
ATOM 1699 C C . LYS A 1 217 ? 16.085 16.708 -15.456 1.00 97.81 217 LYS A C 1
ATOM 1701 O O . LYS A 1 217 ? 16.216 16.691 -16.674 1.00 97.81 217 LYS A O 1
ATOM 1706 N N . LYS A 1 218 ? 17.099 16.438 -14.628 1.00 97.50 218 LYS A N 1
ATOM 1707 C CA . LYS A 1 218 ? 18.462 16.123 -15.099 1.00 97.50 218 LYS A CA 1
ATOM 1708 C C . LYS A 1 218 ? 18.514 14.829 -15.921 1.00 97.50 218 LYS A C 1
ATOM 1710 O O . LYS A 1 218 ? 19.227 14.768 -16.919 1.00 97.50 218 LYS A O 1
ATOM 1715 N N . ILE A 1 219 ? 17.737 13.804 -15.556 1.00 97.69 219 ILE A N 1
ATOM 1716 C CA . ILE A 1 219 ? 17.609 12.579 -16.369 1.00 97.69 219 ILE A CA 1
ATOM 1717 C C . ILE A 1 219 ? 16.891 12.862 -17.698 1.00 97.69 219 ILE A C 1
ATOM 1719 O O . ILE A 1 219 ? 17.284 12.329 -18.735 1.00 97.69 219 ILE A O 1
ATOM 1723 N N . GLN A 1 220 ? 15.873 13.722 -17.699 1.00 96.56 220 GLN A N 1
ATOM 1724 C CA . GLN A 1 220 ? 15.197 14.152 -18.924 1.00 96.56 220 GLN A CA 1
ATOM 1725 C C . GLN A 1 220 ? 16.148 14.934 -19.846 1.00 96.56 220 GLN A C 1
ATOM 1727 O O . GLN A 1 220 ? 16.185 14.679 -21.047 1.00 96.56 220 GLN A O 1
ATOM 1732 N N . GLU A 1 221 ? 16.949 15.848 -19.297 1.00 95.81 221 GLU A N 1
ATOM 1733 C CA . GLU A 1 221 ? 17.999 16.578 -20.021 1.00 95.81 221 GLU A CA 1
ATOM 1734 C C . GLU A 1 221 ? 19.045 15.625 -20.606 1.00 95.81 221 GLU A C 1
ATOM 1736 O O . GLU A 1 221 ? 19.408 15.746 -21.778 1.00 95.81 221 GLU A O 1
ATOM 1741 N N . TYR A 1 222 ? 19.461 14.618 -19.832 1.00 95.50 222 TYR A N 1
ATOM 1742 C CA . TYR A 1 222 ? 20.322 13.547 -20.322 1.00 95.50 222 TYR A CA 1
ATOM 1743 C C . TYR A 1 222 ? 19.690 12.817 -21.514 1.00 95.50 222 TYR A C 1
ATOM 1745 O O . TYR A 1 222 ? 20.328 12.702 -22.562 1.00 95.50 222 TYR A O 1
ATOM 1753 N N . LYS A 1 223 ? 18.421 12.405 -21.403 1.00 94.75 223 LYS A N 1
ATOM 1754 C CA . LYS A 1 223 ? 17.692 11.749 -22.494 1.00 94.75 223 LYS A CA 1
ATOM 1755 C C . LYS A 1 223 ? 17.662 12.608 -23.765 1.00 94.75 223 LYS A C 1
ATOM 1757 O O . LYS A 1 223 ? 18.044 12.117 -24.825 1.00 94.75 223 LYS A O 1
ATOM 1762 N N . MET A 1 224 ? 17.312 13.891 -23.651 1.00 92.94 224 MET A N 1
ATOM 1763 C CA . MET A 1 224 ? 17.313 14.829 -24.786 1.00 92.94 224 MET A CA 1
ATOM 1764 C C . MET A 1 224 ? 18.709 14.978 -25.411 1.00 92.94 224 MET A C 1
ATOM 1766 O O . MET A 1 224 ? 18.849 15.025 -26.632 1.00 92.94 224 MET A O 1
ATOM 1770 N N . SER A 1 225 ? 19.768 15.002 -24.596 1.00 92.00 225 SER A N 1
ATOM 1771 C CA . SER A 1 225 ? 21.145 15.076 -25.104 1.00 92.00 225 SER A CA 1
ATOM 1772 C C . SER A 1 225 ? 21.550 13.834 -25.912 1.00 92.00 225 SER A C 1
ATOM 1774 O O . SER A 1 225 ? 22.291 13.943 -26.890 1.00 92.00 225 SER A O 1
ATOM 1776 N N . CYS A 1 226 ? 21.056 12.648 -25.542 1.00 91.88 226 CYS A N 1
ATOM 1777 C CA . CYS A 1 226 ? 21.264 11.417 -26.305 1.00 91.88 226 CYS A CA 1
ATOM 1778 C C . CYS A 1 226 ? 20.520 11.464 -27.646 1.00 91.88 226 CYS A C 1
ATOM 1780 O O . CYS A 1 226 ? 21.110 11.149 -28.681 1.00 91.88 226 CYS A O 1
ATOM 1782 N N . GLU A 1 227 ? 19.278 11.953 -27.647 1.00 88.38 227 GLU A N 1
ATOM 1783 C CA . GLU A 1 227 ? 18.478 12.134 -28.864 1.00 88.38 227 GLU A CA 1
ATOM 1784 C C . GLU A 1 227 ? 19.167 13.072 -29.871 1.00 88.38 227 GLU A C 1
ATOM 1786 O O . GLU A 1 227 ? 19.251 12.740 -31.054 1.00 88.38 227 GLU A O 1
ATOM 1791 N N . ILE A 1 228 ? 19.756 14.186 -29.412 1.00 88.56 228 ILE A N 1
ATOM 1792 C CA . ILE A 1 228 ? 20.544 15.106 -30.260 1.00 88.56 228 ILE A CA 1
ATOM 1793 C C . ILE A 1 228 ? 21.746 14.391 -30.894 1.00 88.56 228 ILE A C 1
ATOM 1795 O O . ILE A 1 228 ? 22.051 14.600 -32.070 1.00 88.56 228 ILE A O 1
ATOM 1799 N N . ARG A 1 229 ? 22.407 13.503 -30.142 1.00 86.75 229 ARG A N 1
ATOM 1800 C CA . ARG A 1 229 ? 23.512 12.664 -30.638 1.00 86.75 229 ARG A CA 1
ATOM 1801 C C . ARG A 1 229 ? 23.047 11.518 -31.543 1.00 86.75 229 ARG A C 1
ATOM 1803 O O . ARG A 1 229 ? 23.890 10.777 -32.039 1.00 86.75 229 ARG A O 1
ATOM 1810 N N . LYS A 1 230 ? 21.734 11.364 -31.763 1.00 88.94 230 LYS A N 1
ATOM 1811 C CA . LYS A 1 230 ? 21.112 10.237 -32.477 1.00 88.94 230 LYS A CA 1
ATOM 1812 C C . LYS A 1 230 ? 21.476 8.879 -31.872 1.00 88.94 230 LYS A C 1
ATOM 1814 O O . LYS A 1 230 ? 21.622 7.891 -32.589 1.00 88.94 230 LYS A O 1
ATOM 1819 N N . VAL A 1 231 ? 21.599 8.827 -30.547 1.00 88.75 231 VAL A N 1
ATOM 1820 C CA . VAL A 1 231 ? 21.796 7.591 -29.782 1.00 88.75 231 VAL A CA 1
ATOM 1821 C C . VAL A 1 231 ? 20.646 7.454 -28.789 1.00 88.75 231 VAL A C 1
ATOM 1823 O O . VAL A 1 231 ? 20.278 8.420 -28.127 1.00 88.75 231 VAL A O 1
ATOM 1826 N N . GLY A 1 232 ? 20.071 6.257 -28.659 1.00 91.94 232 GLY A N 1
ATOM 1827 C CA . GLY A 1 232 ? 19.071 5.996 -27.624 1.00 91.94 232 GLY A CA 1
ATOM 1828 C C . GLY A 1 232 ? 19.686 6.135 -26.233 1.00 91.94 232 GLY A C 1
ATOM 1829 O O . GLY A 1 232 ? 20.792 5.654 -25.988 1.00 91.94 232 GLY A O 1
ATOM 1830 N N . TYR A 1 233 ? 18.990 6.790 -25.303 1.00 94.94 233 TYR A N 1
ATOM 1831 C CA . TYR A 1 233 ? 19.536 7.031 -23.959 1.00 94.94 233 TYR A CA 1
ATOM 1832 C C . TYR A 1 233 ? 19.783 5.729 -23.176 1.00 94.94 233 TYR A C 1
ATOM 1834 O O . TYR A 1 233 ? 20.728 5.662 -22.395 1.00 94.94 233 TYR A O 1
ATOM 1842 N N . TYR A 1 234 ? 19.007 4.672 -23.451 1.00 97.12 234 TYR A N 1
ATOM 1843 C CA . TYR A 1 234 ? 19.268 3.316 -22.958 1.00 97.12 234 TYR A CA 1
ATOM 1844 C C . TYR A 1 234 ? 20.632 2.790 -23.420 1.00 97.12 234 TYR A C 1
ATOM 1846 O O . TYR A 1 234 ? 21.464 2.399 -22.602 1.00 97.12 234 TYR A O 1
ATOM 1854 N N . ASP A 1 235 ? 20.873 2.806 -24.734 1.00 96.00 235 ASP A N 1
ATOM 1855 C CA . ASP A 1 235 ? 22.102 2.296 -25.340 1.00 96.00 235 ASP A CA 1
ATOM 1856 C C . ASP A 1 235 ? 23.318 3.133 -24.919 1.00 96.00 235 ASP A C 1
ATOM 1858 O O . ASP A 1 235 ? 24.348 2.578 -24.534 1.00 96.00 235 ASP A O 1
ATOM 1862 N N . ALA A 1 236 ? 23.187 4.466 -24.911 1.00 95.06 236 ALA A N 1
ATOM 1863 C CA . ALA A 1 236 ? 24.222 5.376 -24.424 1.00 95.06 236 ALA A CA 1
ATOM 1864 C C . ALA A 1 236 ? 24.611 5.054 -22.974 1.00 95.06 236 ALA A C 1
ATOM 1866 O O . ALA A 1 236 ? 25.792 4.874 -22.677 1.00 95.06 236 ALA A O 1
ATOM 1867 N N . PHE A 1 237 ? 23.621 4.886 -22.094 1.00 96.31 237 PHE A N 1
ATOM 1868 C CA . PHE A 1 237 ? 23.848 4.552 -20.692 1.00 96.31 237 PHE A CA 1
ATOM 1869 C C . PHE A 1 237 ? 24.470 3.163 -20.516 1.00 96.31 237 PHE A C 1
ATOM 1871 O O . PHE A 1 237 ? 25.397 2.994 -19.726 1.00 96.31 237 PHE A O 1
ATOM 1878 N N . LYS A 1 238 ? 23.997 2.158 -21.268 1.00 95.50 238 LYS A N 1
ATOM 1879 C CA . LYS A 1 238 ? 24.533 0.791 -21.210 1.00 95.50 238 LYS A CA 1
ATOM 1880 C C . LYS A 1 238 ? 26.012 0.754 -21.597 1.00 95.50 238 LYS A C 1
ATOM 1882 O O . LYS A 1 238 ? 26.776 0.005 -20.992 1.00 95.50 238 LYS A O 1
ATOM 1887 N N . ILE A 1 239 ? 26.428 1.566 -22.571 1.00 92.38 239 ILE A N 1
ATOM 1888 C CA . ILE A 1 239 ? 27.822 1.654 -23.028 1.00 92.38 239 ILE A CA 1
ATOM 1889 C C . ILE A 1 239 ? 28.659 2.560 -22.103 1.00 92.38 239 ILE A C 1
ATOM 1891 O O . ILE A 1 239 ? 29.810 2.220 -21.825 1.00 92.38 239 ILE A O 1
ATOM 1895 N N . GLN A 1 240 ? 28.079 3.640 -21.568 1.00 89.06 240 GLN A N 1
ATOM 1896 C CA . GLN A 1 240 ? 28.676 4.592 -20.618 1.00 89.06 240 GLN A CA 1
ATOM 1897 C C . GLN A 1 240 ? 30.047 5.121 -21.076 1.00 89.06 240 GLN A C 1
ATOM 1899 O O . GLN A 1 240 ? 31.083 4.782 -20.502 1.00 89.06 240 GLN A O 1
ATOM 1904 N N . LYS A 1 241 ? 30.056 5.924 -22.145 1.00 88.62 241 LYS A N 1
ATOM 1905 C CA . LYS A 1 241 ? 31.289 6.491 -22.727 1.00 88.62 241 LYS A CA 1
ATOM 1906 C C . LYS A 1 241 ? 31.530 7.933 -22.307 1.00 88.62 241 LYS A C 1
ATOM 1908 O O . LYS A 1 241 ? 32.676 8.325 -22.125 1.00 88.62 241 LYS A O 1
ATOM 1913 N N . GLU A 1 242 ? 30.465 8.711 -22.172 1.00 88.94 242 GLU A N 1
ATOM 1914 C CA . GLU A 1 242 ? 30.537 10.146 -21.930 1.00 88.94 242 GLU A CA 1
ATOM 1915 C C . GLU A 1 242 ? 30.368 10.475 -20.448 1.00 88.94 242 GLU A C 1
ATOM 1917 O O . GLU A 1 242 ? 29.628 9.803 -19.728 1.00 88.94 242 GLU A O 1
ATOM 1922 N N . ASN A 1 243 ? 30.939 11.600 -20.007 1.00 89.69 243 ASN A N 1
ATOM 1923 C CA . ASN A 1 243 ? 30.723 12.136 -18.654 1.00 89.69 243 ASN A CA 1
ATOM 1924 C C . ASN A 1 243 ? 29.230 12.316 -18.323 1.00 89.69 243 ASN A C 1
ATOM 1926 O O . ASN A 1 243 ? 28.811 12.118 -17.183 1.00 89.69 243 ASN A O 1
ATOM 1930 N N . ALA A 1 244 ? 28.411 12.646 -19.326 1.00 89.75 244 ALA A N 1
ATOM 1931 C CA . ALA A 1 244 ? 26.963 12.745 -19.179 1.00 89.75 244 ALA A CA 1
ATOM 1932 C C . ALA A 1 244 ? 26.315 11.407 -18.768 1.00 89.75 244 ALA A C 1
ATOM 1934 O O . ALA A 1 244 ? 25.393 11.411 -17.956 1.00 89.75 244 ALA A O 1
ATOM 1935 N N . ASP A 1 245 ? 26.828 10.272 -19.257 1.00 91.12 245 ASP A N 1
ATOM 1936 C CA . ASP A 1 245 ? 26.324 8.938 -18.913 1.00 91.12 245 ASP A CA 1
ATOM 1937 C C . ASP A 1 245 ? 26.643 8.601 -17.440 1.00 91.12 245 ASP A C 1
ATOM 1939 O O . ASP A 1 245 ? 25.803 8.070 -16.709 1.00 91.12 245 ASP A O 1
ATOM 1943 N N . PHE A 1 246 ? 27.839 8.971 -16.960 1.00 91.44 246 PHE A N 1
ATOM 1944 C CA . PHE A 1 246 ? 28.216 8.842 -15.545 1.00 91.44 246 PHE A CA 1
ATOM 1945 C C . PHE A 1 246 ? 27.354 9.725 -14.638 1.00 91.44 246 PHE A C 1
ATOM 1947 O O . PHE A 1 246 ? 26.845 9.246 -13.624 1.00 91.44 246 PHE A O 1
ATOM 1954 N N . ASN A 1 247 ? 27.121 10.981 -15.024 1.00 92.06 247 ASN A N 1
ATOM 1955 C CA . ASN A 1 247 ? 26.242 11.890 -14.285 1.00 92.06 247 ASN A CA 1
ATOM 1956 C C . ASN A 1 247 ? 24.795 11.375 -14.242 1.00 92.06 247 ASN A C 1
ATOM 1958 O O . ASN A 1 247 ? 24.147 11.440 -13.195 1.00 92.06 247 ASN A O 1
ATOM 1962 N N . GLY A 1 248 ? 24.309 10.799 -15.347 1.00 92.50 248 GLY A N 1
ATOM 1963 C CA . GLY A 1 248 ? 23.025 10.104 -15.393 1.00 92.50 248 GLY A CA 1
ATOM 1964 C C . GLY A 1 248 ? 22.962 8.948 -14.391 1.00 92.50 248 GLY A C 1
ATOM 1965 O O . GLY A 1 248 ? 21.959 8.787 -13.699 1.00 92.50 248 GLY A O 1
ATOM 1966 N N . ASN A 1 249 ? 24.046 8.180 -14.238 1.00 94.25 249 ASN A N 1
ATOM 1967 C CA . ASN A 1 249 ? 24.108 7.080 -13.273 1.00 94.25 249 ASN A CA 1
ATOM 1968 C C . ASN A 1 249 ? 24.084 7.566 -11.816 1.00 94.25 249 ASN A C 1
ATOM 1970 O O . ASN A 1 249 ? 23.397 6.968 -10.990 1.00 94.25 249 ASN A O 1
ATOM 1974 N N . VAL A 1 250 ? 24.774 8.667 -11.505 1.00 95.19 250 VAL A N 1
ATOM 1975 C CA . VAL A 1 250 ? 24.725 9.290 -10.170 1.00 95.19 250 VAL A CA 1
ATOM 1976 C C . VAL A 1 250 ? 23.296 9.723 -9.837 1.00 95.19 250 VAL A C 1
ATOM 1978 O O . VAL A 1 250 ? 22.778 9.388 -8.772 1.00 95.19 250 VAL A O 1
ATOM 1981 N N . LYS A 1 251 ? 22.617 10.400 -10.772 1.00 96.56 251 LYS A N 1
ATOM 1982 C CA . LYS A 1 251 ? 21.228 10.847 -10.576 1.00 96.56 251 LYS A CA 1
ATOM 1983 C C . LYS A 1 251 ? 20.239 9.684 -10.491 1.00 96.56 251 LYS A C 1
ATOM 1985 O O . LYS A 1 251 ? 19.318 9.734 -9.680 1.00 96.56 251 LYS A O 1
ATOM 1990 N N . ARG A 1 252 ? 20.460 8.609 -11.256 1.00 97.31 252 ARG A N 1
ATOM 1991 C CA . ARG A 1 252 ? 19.728 7.341 -11.115 1.00 97.31 252 ARG A CA 1
ATOM 1992 C C . ARG A 1 252 ? 19.859 6.804 -9.688 1.00 97.31 252 ARG A C 1
ATOM 1994 O O . ARG A 1 252 ? 18.838 6.540 -9.066 1.00 97.31 252 ARG A O 1
ATOM 2001 N N . GLN A 1 253 ? 21.079 6.676 -9.159 1.00 96.62 253 GLN A N 1
ATOM 2002 C CA . GLN A 1 253 ? 21.314 6.140 -7.812 1.00 96.62 253 GLN A CA 1
ATOM 2003 C C . GLN A 1 253 ? 20.621 6.967 -6.723 1.00 96.62 253 GLN A C 1
ATOM 2005 O O . GLN A 1 253 ? 19.921 6.394 -5.887 1.00 96.62 253 GLN A O 1
ATOM 2010 N N . GLU A 1 254 ? 20.752 8.293 -6.780 1.00 96.50 254 GLU A N 1
ATOM 2011 C CA . GLU A 1 254 ? 20.080 9.230 -5.870 1.00 96.50 254 GLU A CA 1
ATOM 2012 C C . GLU A 1 254 ? 18.560 9.009 -5.851 1.00 96.50 254 GLU A C 1
ATOM 2014 O O . GLU A 1 254 ? 17.977 8.772 -4.793 1.00 96.50 254 GLU A O 1
ATOM 2019 N N . LEU A 1 255 ? 17.927 8.986 -7.029 1.00 97.94 255 LEU A N 1
ATOM 2020 C CA . LEU A 1 255 ? 16.488 8.752 -7.152 1.00 97.94 255 LEU A CA 1
ATOM 2021 C C . LEU A 1 255 ? 16.079 7.370 -6.629 1.00 97.94 255 LEU A C 1
ATOM 2023 O O . LEU A 1 255 ? 15.092 7.250 -5.905 1.00 97.94 255 LEU A O 1
ATOM 2027 N N . THR A 1 256 ? 16.830 6.319 -6.975 1.00 97.50 256 THR A N 1
ATOM 2028 C CA . THR A 1 256 ? 16.509 4.961 -6.516 1.00 97.50 256 THR A CA 1
ATOM 2029 C C . THR A 1 256 ? 16.599 4.828 -4.999 1.00 97.50 256 THR A C 1
ATOM 2031 O O . THR A 1 256 ? 15.735 4.177 -4.423 1.00 97.50 256 THR A O 1
ATOM 2034 N N . GLY A 1 257 ? 17.566 5.490 -4.351 1.00 97.31 257 GLY A N 1
ATOM 2035 C CA . GLY A 1 257 ? 17.709 5.475 -2.894 1.00 97.31 257 GLY A CA 1
ATOM 2036 C C . GLY A 1 257 ? 16.520 6.119 -2.183 1.00 97.31 257 GLY A C 1
ATOM 2037 O O . GLY A 1 257 ? 15.972 5.526 -1.257 1.00 97.31 257 GLY A O 1
ATOM 2038 N N . ILE A 1 258 ? 16.062 7.279 -2.670 1.00 96.62 258 ILE A N 1
ATOM 2039 C CA . ILE A 1 258 ? 14.883 7.961 -2.114 1.00 96.62 258 ILE A CA 1
ATOM 2040 C C . ILE A 1 258 ? 13.632 7.083 -2.262 1.00 96.62 258 ILE A C 1
ATOM 2042 O O . ILE A 1 258 ? 12.877 6.906 -1.309 1.00 96.62 258 ILE A O 1
ATOM 2046 N N . LEU A 1 259 ? 13.402 6.505 -3.446 1.00 97.69 259 LEU A N 1
ATOM 2047 C CA . LEU A 1 259 ? 12.225 5.664 -3.682 1.00 97.69 259 LEU A CA 1
ATOM 2048 C C . LEU A 1 259 ? 12.280 4.339 -2.906 1.00 97.69 259 LEU A C 1
ATOM 2050 O O . LEU A 1 259 ? 11.235 3.851 -2.480 1.00 97.69 259 LEU A O 1
ATOM 2054 N N . ASP A 1 260 ? 13.466 3.763 -2.705 1.00 97.88 260 ASP A N 1
ATOM 2055 C CA . ASP A 1 260 ? 13.632 2.563 -1.882 1.00 97.88 260 ASP A CA 1
ATOM 2056 C C . ASP A 1 260 ? 13.334 2.857 -0.396 1.00 97.88 260 ASP A C 1
ATOM 2058 O O . ASP A 1 260 ? 12.645 2.055 0.234 1.00 97.88 260 ASP A O 1
ATOM 2062 N N . GLU A 1 261 ? 13.743 4.016 0.149 1.00 97.12 261 GLU A N 1
ATOM 2063 C CA . GLU A 1 261 ? 13.359 4.452 1.510 1.00 97.12 261 GLU A CA 1
ATOM 2064 C C . GLU A 1 261 ? 11.831 4.538 1.642 1.00 97.12 261 GLU A C 1
ATOM 2066 O O . GLU A 1 261 ? 11.258 3.940 2.553 1.00 97.12 261 GLU A O 1
ATOM 2071 N N . ILE A 1 262 ? 11.161 5.197 0.688 1.00 96.94 262 ILE A N 1
ATOM 2072 C CA . ILE A 1 262 ? 9.695 5.338 0.680 1.00 96.94 262 ILE A CA 1
ATOM 2073 C C . ILE A 1 262 ? 9.013 3.960 0.656 1.00 96.94 262 ILE A C 1
ATOM 2075 O O . ILE A 1 262 ? 8.095 3.707 1.435 1.00 96.94 262 ILE A O 1
ATOM 2079 N N . VAL A 1 263 ? 9.464 3.044 -0.207 1.00 97.19 263 VAL A N 1
ATOM 2080 C CA . VAL A 1 263 ? 8.893 1.689 -0.311 1.00 97.19 263 VAL A CA 1
ATOM 2081 C C . VAL A 1 263 ? 9.088 0.887 0.973 1.00 97.19 263 VAL A C 1
ATOM 2083 O O . VAL A 1 263 ? 8.185 0.153 1.379 1.00 97.19 263 VAL A O 1
ATOM 2086 N N . GLU A 1 264 ? 10.244 1.001 1.626 1.00 96.25 264 GLU A N 1
ATOM 2087 C CA . GLU A 1 264 ? 10.474 0.322 2.900 1.00 96.25 264 GLU A CA 1
ATOM 2088 C C . GLU A 1 264 ? 9.594 0.892 4.019 1.00 96.25 264 GLU A C 1
ATOM 2090 O O . GLU A 1 264 ? 9.054 0.110 4.801 1.00 96.25 264 GLU A O 1
ATOM 2095 N N . MET A 1 265 ? 9.349 2.205 4.047 1.00 96.19 265 MET A N 1
ATOM 2096 C CA . MET A 1 265 ? 8.411 2.817 4.998 1.00 96.19 265 MET A CA 1
ATOM 2097 C C . MET A 1 265 ? 6.968 2.337 4.780 1.00 96.19 265 MET A C 1
ATOM 2099 O O . MET A 1 265 ? 6.284 1.996 5.744 1.00 96.19 265 MET A O 1
ATOM 2103 N N . ILE A 1 266 ? 6.517 2.208 3.526 1.00 95.75 266 ILE A N 1
ATOM 2104 C CA . ILE A 1 266 ? 5.192 1.638 3.210 1.00 95.75 266 ILE A CA 1
ATOM 2105 C C . ILE A 1 266 ? 5.089 0.197 3.713 1.00 95.75 266 ILE A C 1
ATOM 2107 O O . ILE A 1 266 ? 4.128 -0.165 4.386 1.00 95.75 266 ILE A O 1
ATOM 2111 N N . LYS A 1 267 ? 6.106 -0.631 3.448 1.00 93.38 267 LYS A N 1
ATOM 2112 C CA . LYS A 1 267 ? 6.132 -2.033 3.896 1.00 93.38 267 LYS A CA 1
ATOM 2113 C C . LYS A 1 267 ? 6.097 -2.187 5.417 1.00 93.38 267 LYS A C 1
ATOM 2115 O O . LYS A 1 267 ? 5.639 -3.219 5.899 1.00 93.38 267 LYS A O 1
ATOM 2120 N N . ARG A 1 268 ? 6.617 -1.203 6.154 1.00 91.19 268 ARG A N 1
ATOM 2121 C CA . ARG A 1 268 ? 6.605 -1.167 7.622 1.00 91.19 268 ARG A CA 1
ATOM 2122 C C . ARG A 1 268 ? 5.362 -0.480 8.199 1.00 91.19 268 ARG A C 1
ATOM 2124 O O . ARG A 1 268 ? 5.278 -0.355 9.413 1.00 91.19 268 ARG A O 1
ATOM 2131 N N . TYR A 1 269 ? 4.399 -0.077 7.362 1.00 91.56 269 TYR A N 1
ATOM 2132 C CA . TYR A 1 269 ? 3.204 0.673 7.771 1.00 91.56 269 TYR A CA 1
ATOM 2133 C C . TYR A 1 269 ? 3.548 1.988 8.498 1.00 91.56 269 TYR A C 1
ATOM 2135 O O . TYR A 1 269 ? 2.858 2.410 9.421 1.00 91.56 269 TYR A O 1
ATOM 2143 N N . GLU A 1 270 ? 4.628 2.649 8.075 1.00 94.75 270 GLU A N 1
ATOM 2144 C CA . GLU A 1 270 ? 5.145 3.893 8.669 1.00 94.75 270 GLU A CA 1
ATOM 2145 C C . GLU A 1 270 ? 4.614 5.159 7.979 1.00 94.75 270 GLU A C 1
ATOM 2147 O O . GLU A 1 270 ? 5.048 6.265 8.306 1.00 94.75 270 GLU A O 1
ATOM 2152 N N . LEU A 1 271 ? 3.694 5.008 7.022 1.00 96.62 271 LEU A N 1
ATOM 2153 C CA . LEU A 1 271 ? 3.016 6.100 6.326 1.00 96.62 271 LEU A CA 1
ATOM 2154 C C . LEU A 1 271 ? 1.496 5.985 6.467 1.00 96.62 271 LEU A C 1
ATOM 2156 O O . LEU A 1 271 ? 0.999 4.890 6.735 1.00 96.62 271 LEU A O 1
ATOM 2160 N N . PRO A 1 272 ? 0.753 7.095 6.291 1.00 95.75 272 PRO A N 1
ATOM 2161 C CA . PRO A 1 272 ? -0.704 7.072 6.342 1.00 95.75 272 PRO A CA 1
ATOM 2162 C C . PRO A 1 272 ? -1.294 6.172 5.253 1.00 95.75 272 PRO A C 1
ATOM 2164 O O . PRO A 1 272 ? -0.786 6.143 4.130 1.00 95.75 272 PRO A O 1
ATOM 2167 N N . ASP A 1 273 ? -2.412 5.509 5.551 1.00 91.88 273 ASP A N 1
ATOM 2168 C CA . ASP A 1 273 ? -3.044 4.516 4.666 1.00 91.88 273 ASP A CA 1
ATOM 2169 C C . ASP A 1 273 ? -3.374 5.077 3.268 1.00 91.88 273 ASP A C 1
ATOM 2171 O O . ASP A 1 273 ? -3.312 4.374 2.262 1.00 91.88 273 ASP A O 1
ATOM 2175 N N . GLY A 1 274 ? -3.677 6.377 3.181 1.00 93.94 274 GLY A N 1
ATOM 2176 C CA . GLY A 1 274 ? -3.977 7.065 1.923 1.00 93.94 274 GLY A CA 1
ATOM 2177 C C . GLY A 1 274 ? -2.759 7.465 1.080 1.00 93.94 274 GLY A C 1
ATOM 2178 O O . GLY A 1 274 ? -2.946 8.044 0.010 1.00 93.94 274 GLY A O 1
ATOM 2179 N N . PHE A 1 275 ? -1.523 7.209 1.529 1.00 97.25 275 PHE A N 1
ATOM 2180 C CA . PHE A 1 275 ? -0.307 7.704 0.872 1.00 97.25 275 PHE A CA 1
ATOM 2181 C C . PHE A 1 275 ? -0.177 7.223 -0.581 1.00 97.25 275 PHE A C 1
ATOM 2183 O O . PHE A 1 275 ? 0.013 8.040 -1.484 1.00 97.25 275 PHE A O 1
ATOM 2190 N N . GLU A 1 276 ? -0.340 5.916 -0.818 1.00 96.94 276 GLU A N 1
ATOM 2191 C CA . GLU A 1 276 ? -0.202 5.286 -2.144 1.00 96.94 276 GLU A CA 1
ATOM 2192 C C . GLU A 1 276 ? -1.262 5.772 -3.155 1.00 96.94 276 GLU A C 1
ATOM 2194 O O . GLU A 1 276 ? -1.065 5.663 -4.364 1.00 96.94 276 GLU A O 1
ATOM 2199 N N . GLY A 1 277 ? -2.368 6.348 -2.668 1.00 96.81 277 GLY A N 1
ATOM 2200 C CA . GLY A 1 277 ? -3.447 6.915 -3.481 1.00 96.81 277 GLY A CA 1
ATOM 2201 C C . GLY A 1 277 ? -3.286 8.403 -3.815 1.00 96.81 277 GLY A C 1
ATOM 2202 O O . GLY A 1 277 ? -4.131 8.973 -4.510 1.00 96.81 277 GLY A O 1
ATOM 2203 N N . ARG A 1 278 ? -2.235 9.077 -3.331 1.00 97.56 278 ARG A N 1
ATOM 2204 C CA . ARG A 1 278 ? -2.048 10.516 -3.570 1.00 97.56 278 ARG A CA 1
ATOM 2205 C C . ARG A 1 278 ? -1.625 10.779 -5.012 1.00 97.56 278 ARG A C 1
ATOM 2207 O O . ARG A 1 278 ? -0.532 10.401 -5.426 1.00 97.56 278 ARG A O 1
ATOM 2214 N N . LYS A 1 279 ? -2.455 11.531 -5.742 1.00 97.75 279 LYS A N 1
ATOM 2215 C CA . LYS A 1 279 ? -2.251 11.885 -7.159 1.00 97.75 279 LYS A CA 1
ATOM 2216 C C . LYS A 1 279 ? -0.831 12.373 -7.475 1.00 97.75 279 LYS A C 1
ATOM 2218 O O . LYS A 1 279 ? -0.209 11.867 -8.398 1.00 97.75 279 LYS A O 1
ATOM 2223 N N . GLU A 1 280 ? -0.291 13.287 -6.673 1.00 96.81 280 GLU A N 1
ATOM 2224 C CA . GLU A 1 280 ? 1.064 13.826 -6.870 1.00 96.81 280 GLU A CA 1
ATOM 2225 C C . GLU A 1 280 ? 2.157 12.745 -6.811 1.00 96.81 280 GLU A C 1
ATOM 2227 O O . GLU A 1 280 ? 3.115 12.785 -7.581 1.00 96.81 280 GLU A O 1
ATOM 2232 N N . TRP A 1 281 ? 2.022 11.771 -5.904 1.00 97.88 281 TRP A N 1
ATOM 2233 C CA . TRP A 1 281 ? 2.970 10.663 -5.760 1.00 97.88 281 TRP A CA 1
ATOM 2234 C C . TRP A 1 281 ? 2.805 9.622 -6.865 1.00 97.88 281 TRP A C 1
ATOM 2236 O O . TRP A 1 281 ? 3.803 9.082 -7.341 1.00 97.88 281 TRP A O 1
ATOM 2246 N N . ILE A 1 282 ? 1.573 9.392 -7.327 1.00 98.31 282 ILE A N 1
ATOM 2247 C CA . ILE A 1 282 ? 1.289 8.549 -8.495 1.00 98.31 282 ILE A CA 1
ATOM 2248 C C . ILE A 1 282 ? 1.947 9.141 -9.748 1.00 98.31 282 ILE A C 1
ATOM 2250 O O . ILE A 1 282 ? 2.650 8.433 -10.471 1.00 98.31 282 ILE A O 1
ATOM 2254 N N . GLU A 1 283 ? 1.772 10.441 -9.991 1.00 97.88 283 GLU A N 1
ATOM 2255 C CA . GLU A 1 283 ? 2.354 11.146 -11.139 1.00 97.88 283 GLU A CA 1
ATOM 2256 C C . GLU A 1 283 ? 3.887 11.152 -11.078 1.00 97.88 283 GLU A C 1
ATOM 2258 O O . GLU A 1 283 ? 4.553 10.773 -12.047 1.00 97.88 283 GLU A O 1
ATOM 2263 N N . LEU A 1 284 ? 4.458 11.508 -9.922 1.00 98.12 284 LEU A N 1
ATOM 2264 C CA . LEU A 1 284 ? 5.906 11.548 -9.722 1.00 98.12 284 LEU A CA 1
ATOM 2265 C C . LEU A 1 284 ? 6.539 10.155 -9.838 1.00 98.12 284 LEU A C 1
ATOM 2267 O O . LEU A 1 284 ? 7.557 9.992 -10.511 1.00 98.12 284 LEU A O 1
ATOM 2271 N N . GLY A 1 285 ? 5.917 9.142 -9.228 1.00 97.88 285 GLY A N 1
ATOM 2272 C CA . GLY A 1 285 ? 6.344 7.747 -9.309 1.00 97.88 285 GLY A CA 1
ATOM 2273 C C . GLY A 1 285 ? 6.260 7.189 -10.730 1.00 97.88 285 GLY A C 1
ATOM 2274 O O . GLY A 1 285 ? 7.159 6.469 -11.164 1.00 97.88 285 GLY A O 1
ATOM 2275 N N . THR A 1 286 ? 5.229 7.570 -11.487 1.00 97.75 286 THR A N 1
ATOM 2276 C CA . THR A 1 286 ? 5.078 7.196 -12.900 1.00 97.75 286 THR A CA 1
ATOM 2277 C C . THR A 1 286 ? 6.168 7.822 -13.763 1.00 97.75 286 THR A C 1
ATOM 2279 O O . THR A 1 286 ? 6.794 7.118 -14.558 1.00 97.75 286 THR A O 1
ATOM 2282 N N . LEU A 1 287 ? 6.445 9.118 -13.585 1.00 97.56 287 LEU A N 1
ATOM 2283 C CA . LEU A 1 287 ? 7.527 9.800 -14.297 1.00 97.56 287 LEU A CA 1
ATOM 2284 C C . LEU A 1 287 ? 8.890 9.182 -13.961 1.00 97.56 287 LEU A C 1
ATOM 2286 O O . LEU A 1 287 ? 9.673 8.887 -14.865 1.00 97.56 287 LEU A O 1
ATOM 2290 N N . PHE A 1 288 ? 9.142 8.921 -12.676 1.00 98.38 288 PHE A N 1
ATOM 2291 C CA . PHE A 1 288 ? 10.334 8.217 -12.214 1.00 98.38 288 PHE A CA 1
ATOM 2292 C C . PHE A 1 288 ? 10.489 6.857 -12.895 1.00 98.38 288 PHE A C 1
ATOM 2294 O O . PHE A 1 288 ? 11.528 6.588 -13.494 1.00 98.38 288 PHE A O 1
ATOM 2301 N N . ARG A 1 289 ? 9.449 6.018 -12.875 1.00 97.81 289 ARG A N 1
ATOM 2302 C CA . ARG A 1 289 ? 9.489 4.693 -13.501 1.00 97.81 289 ARG A CA 1
ATOM 2303 C C . ARG A 1 289 ? 9.783 4.786 -15.001 1.00 97.81 289 ARG A C 1
ATOM 2305 O O . ARG A 1 289 ? 10.653 4.069 -15.486 1.00 97.81 289 ARG A O 1
ATOM 2312 N N . ARG A 1 290 ? 9.131 5.704 -15.723 1.00 96.69 290 ARG A N 1
ATOM 2313 C CA . ARG A 1 290 ? 9.328 5.895 -17.173 1.00 96.69 290 ARG A CA 1
ATOM 2314 C C . ARG A 1 290 ? 10.731 6.342 -17.555 1.00 96.69 290 ARG A C 1
ATOM 2316 O O . ARG A 1 290 ? 11.252 5.898 -18.575 1.00 96.69 290 ARG A O 1
ATOM 2323 N N . LEU A 1 291 ? 11.352 7.198 -16.751 1.00 97.25 291 LEU A N 1
ATOM 2324 C CA . LEU A 1 291 ? 12.686 7.709 -17.052 1.00 97.25 291 LEU A CA 1
ATOM 2325 C C . LEU A 1 291 ? 13.803 6.794 -16.553 1.00 97.25 291 LEU A C 1
ATOM 2327 O O . LEU A 1 291 ? 14.813 6.645 -17.237 1.00 97.25 291 LEU A O 1
ATOM 2331 N N . VAL A 1 292 ? 13.627 6.180 -15.384 1.00 98.31 292 VAL A N 1
ATOM 2332 C CA . VAL A 1 292 ? 14.726 5.561 -14.636 1.00 98.31 292 VAL A CA 1
ATOM 2333 C C . VAL A 1 292 ? 14.749 4.037 -14.758 1.00 98.31 292 VAL A C 1
ATOM 2335 O O . VAL A 1 292 ? 15.837 3.463 -14.797 1.00 98.31 292 VAL A O 1
ATOM 2338 N N . GLU A 1 293 ? 13.600 3.363 -14.900 1.00 98.38 293 GLU A N 1
ATOM 2339 C CA . GLU A 1 293 ? 13.570 1.894 -15.031 1.00 98.38 293 GLU A CA 1
ATOM 2340 C C . GLU A 1 293 ? 14.377 1.390 -16.242 1.00 98.38 293 GLU A C 1
ATOM 2342 O O . GLU A 1 293 ? 15.174 0.465 -16.064 1.00 98.38 293 GLU A O 1
ATOM 2347 N N . PRO A 1 294 ? 14.319 2.034 -17.428 1.00 97.94 294 PRO A N 1
ATOM 2348 C CA . PRO A 1 294 ? 15.204 1.696 -18.543 1.00 97.94 294 PRO A CA 1
ATOM 2349 C C . PRO A 1 294 ? 16.697 1.785 -18.202 1.00 97.94 294 PRO A C 1
ATOM 2351 O O . PRO A 1 294 ? 17.474 0.943 -18.645 1.00 97.94 294 PRO A O 1
ATOM 2354 N N . LEU A 1 295 ? 17.110 2.759 -17.385 1.00 98.06 295 LEU A N 1
ATOM 2355 C CA . LEU A 1 295 ? 18.511 2.919 -16.982 1.00 98.06 295 LEU A CA 1
ATOM 2356 C C . LEU A 1 295 ? 18.946 1.846 -15.979 1.00 98.06 295 LEU A C 1
ATOM 2358 O O . LEU A 1 295 ? 20.075 1.365 -16.039 1.00 98.06 295 LEU A O 1
ATOM 2362 N N . ASP A 1 296 ? 18.055 1.431 -15.076 1.00 97.94 296 ASP A N 1
ATOM 2363 C CA . ASP A 1 296 ? 18.316 0.296 -14.184 1.00 97.94 296 ASP A CA 1
ATOM 2364 C C . ASP A 1 296 ? 18.430 -1.022 -14.954 1.00 97.94 296 ASP A C 1
ATOM 2366 O O . ASP A 1 296 ? 19.299 -1.837 -14.643 1.00 97.94 296 ASP A O 1
ATOM 2370 N N . ILE A 1 297 ? 17.597 -1.218 -15.979 1.00 98.44 297 ILE A N 1
ATOM 2371 C CA . ILE A 1 297 ? 17.702 -2.359 -16.895 1.00 98.44 297 ILE A CA 1
ATOM 2372 C C . ILE A 1 297 ? 19.042 -2.302 -17.643 1.00 98.44 297 ILE A C 1
ATOM 2374 O O . ILE A 1 297 ? 19.774 -3.291 -17.661 1.00 98.44 297 ILE A O 1
ATOM 2378 N N . ALA A 1 298 ? 19.415 -1.140 -18.189 1.00 97.69 298 ALA A N 1
ATOM 2379 C CA . ALA A 1 298 ? 20.697 -0.951 -18.866 1.00 97.69 298 ALA A CA 1
ATOM 2380 C C . ALA A 1 298 ? 21.871 -1.296 -17.941 1.00 97.69 298 ALA A C 1
ATOM 2382 O O . ALA A 1 298 ? 22.760 -2.051 -18.330 1.00 97.69 298 ALA A O 1
ATOM 2383 N N . ASN A 1 299 ? 21.851 -0.798 -16.700 1.00 97.19 299 ASN A N 1
ATOM 2384 C CA . ASN A 1 299 ? 22.863 -1.092 -15.687 1.00 97.19 299 ASN A CA 1
ATOM 2385 C C . ASN A 1 299 ? 22.937 -2.593 -15.368 1.00 97.19 299 ASN A C 1
ATOM 2387 O O . ASN A 1 299 ? 24.025 -3.152 -15.246 1.00 97.19 299 ASN A O 1
ATOM 2391 N N . TYR A 1 300 ? 21.782 -3.251 -15.252 1.00 97.25 300 TYR A N 1
ATOM 2392 C CA . TYR A 1 300 ? 21.686 -4.676 -14.954 1.00 97.25 300 TYR A CA 1
ATOM 2393 C C . TYR A 1 300 ? 22.376 -5.537 -16.022 1.00 97.25 300 TYR A C 1
ATOM 2395 O O . TYR A 1 300 ? 23.247 -6.347 -15.700 1.00 97.25 300 TYR A O 1
ATOM 2403 N N . TYR A 1 301 ? 22.042 -5.317 -17.296 1.00 96.56 301 TYR A N 1
ATOM 2404 C CA . TYR A 1 301 ? 22.625 -6.074 -18.407 1.00 96.56 301 TYR A CA 1
ATOM 2405 C C . TYR A 1 301 ? 24.044 -5.616 -18.772 1.00 96.56 301 TYR A C 1
ATOM 2407 O O . TYR A 1 301 ? 24.831 -6.419 -19.265 1.00 96.56 301 TYR A O 1
ATOM 2415 N N . ARG A 1 302 ? 24.419 -4.356 -18.506 1.00 94.81 302 ARG A N 1
ATOM 2416 C CA . ARG A 1 302 ? 25.808 -3.869 -18.634 1.00 94.81 302 ARG A CA 1
ATOM 2417 C C . ARG A 1 302 ? 26.768 -4.679 -17.765 1.00 94.81 302 ARG A C 1
ATOM 2419 O O . ARG A 1 302 ? 27.875 -4.975 -18.198 1.00 94.81 302 ARG A O 1
ATOM 2426 N N . HIS A 1 303 ? 26.343 -5.028 -16.554 1.00 94.44 303 HIS A N 1
ATOM 2427 C CA . HIS A 1 303 ? 27.149 -5.782 -15.596 1.00 94.44 303 HIS A CA 1
ATOM 2428 C C . HIS A 1 303 ? 26.943 -7.302 -15.675 1.00 94.44 303 HIS A C 1
ATOM 2430 O O . HIS A 1 303 ? 27.361 -8.009 -14.764 1.00 94.44 303 HIS A O 1
ATOM 2436 N N . LEU A 1 304 ? 26.304 -7.805 -16.742 1.00 92.25 304 LEU A N 1
ATOM 2437 C CA . LEU A 1 304 ? 26.027 -9.233 -16.959 1.00 92.25 304 LEU A CA 1
ATOM 2438 C C . LEU A 1 304 ? 25.306 -9.902 -15.776 1.00 92.25 304 LEU A C 1
ATOM 2440 O O . LEU A 1 304 ? 25.435 -11.100 -15.525 1.00 92.25 304 LEU A O 1
ATOM 2444 N N . MET A 1 305 ? 24.507 -9.133 -15.031 1.00 93.62 305 MET A N 1
ATOM 2445 C CA . MET A 1 305 ? 23.803 -9.648 -13.855 1.00 93.62 305 MET A CA 1
ATOM 2446 C C . MET A 1 305 ? 22.744 -10.691 -14.224 1.00 93.62 305 MET A C 1
ATOM 2448 O O . MET A 1 305 ? 22.357 -11.502 -13.385 1.00 93.62 305 MET A O 1
ATOM 2452 N N . ASN A 1 306 ? 22.297 -10.699 -15.478 1.00 91.62 306 ASN A N 1
ATOM 2453 C CA . ASN A 1 306 ? 21.413 -11.719 -16.026 1.00 91.62 306 ASN A CA 1
ATOM 2454 C C . ASN A 1 306 ? 22.058 -13.115 -16.047 1.00 91.62 306 ASN A C 1
ATOM 2456 O O . ASN A 1 306 ? 21.347 -14.105 -15.899 1.00 91.62 306 ASN A O 1
ATOM 2460 N N . GLU A 1 307 ? 23.382 -13.206 -16.188 1.00 90.75 307 GLU A N 1
ATOM 2461 C CA . GLU A 1 307 ? 24.107 -14.483 -16.189 1.00 90.75 307 GLU A CA 1
ATOM 2462 C C . GLU A 1 307 ? 24.279 -15.034 -14.768 1.00 90.75 307 GLU A C 1
ATOM 2464 O O . GLU A 1 307 ? 24.182 -16.239 -14.552 1.00 90.75 307 GLU A O 1
ATOM 2469 N N . SER A 1 308 ? 24.482 -14.153 -13.783 1.00 91.31 308 SER A N 1
ATOM 2470 C CA . SER A 1 308 ? 24.687 -14.543 -12.383 1.00 91.31 308 SER A CA 1
ATOM 2471 C C . SER A 1 308 ? 23.385 -14.720 -11.596 1.00 91.31 308 SER A C 1
ATOM 2473 O O . SER A 1 308 ? 23.278 -15.614 -10.761 1.00 91.31 308 SER A O 1
ATOM 2475 N N . THR A 1 309 ? 22.389 -13.864 -11.839 1.00 91.19 309 THR A N 1
ATOM 2476 C CA . THR A 1 309 ? 21.156 -13.772 -11.035 1.00 91.19 309 THR A CA 1
ATOM 2477 C C . THR A 1 309 ? 19.920 -14.287 -11.784 1.00 91.19 309 THR A C 1
ATOM 2479 O O . THR A 1 309 ? 18.930 -14.658 -11.149 1.00 91.19 309 THR A O 1
ATOM 2482 N N . GLY A 1 310 ? 19.961 -14.354 -13.118 1.00 93.06 310 GLY A N 1
ATOM 2483 C CA . GLY A 1 310 ? 18.851 -14.777 -13.981 1.00 93.06 310 GLY A CA 1
ATOM 2484 C C . GLY A 1 310 ? 18.054 -13.612 -14.590 1.00 93.06 310 GLY A C 1
ATOM 2485 O O . GLY A 1 310 ? 18.449 -12.461 -14.469 1.00 93.06 310 GLY A O 1
ATOM 2486 N N . PRO A 1 311 ? 16.910 -13.867 -15.250 1.00 93.88 311 PRO A N 1
ATOM 2487 C CA . PRO A 1 311 ? 16.186 -12.831 -15.990 1.00 93.88 311 PRO A CA 1
ATOM 2488 C C . PRO A 1 311 ? 15.711 -11.663 -15.117 1.00 93.88 311 PRO A C 1
ATOM 2490 O O . PRO A 1 311 ? 15.128 -11.880 -14.044 1.00 93.88 311 PRO A O 1
ATOM 2493 N N . TYR A 1 312 ? 15.865 -10.428 -15.616 1.00 96.56 312 TYR A N 1
ATOM 2494 C CA . TYR A 1 312 ? 15.546 -9.201 -14.868 1.00 96.56 312 TYR A CA 1
ATOM 2495 C C . TYR A 1 312 ? 14.131 -9.230 -14.274 1.00 96.56 312 TYR A C 1
ATOM 2497 O O . TYR A 1 312 ? 13.941 -9.025 -13.072 1.00 96.56 312 TYR A O 1
ATOM 2505 N N . MET A 1 313 ? 13.136 -9.573 -15.096 1.00 95.50 313 MET A N 1
ATOM 2506 C CA . MET A 1 313 ? 11.724 -9.589 -14.697 1.00 95.50 313 MET A CA 1
ATOM 2507 C C . MET A 1 313 ? 11.408 -10.612 -13.599 1.00 95.50 313 MET A C 1
ATOM 2509 O O . MET A 1 313 ? 10.472 -10.408 -12.824 1.00 95.50 313 MET A O 1
ATOM 2513 N N . VAL A 1 314 ? 12.196 -11.685 -13.498 1.00 92.44 314 VAL A N 1
ATOM 2514 C CA . VAL A 1 314 ? 11.954 -12.787 -12.559 1.00 92.44 314 VAL A CA 1
ATOM 2515 C C . VAL A 1 314 ? 12.686 -12.557 -11.241 1.00 92.44 314 VAL A C 1
ATOM 2517 O O . VAL A 1 314 ? 12.087 -12.698 -10.174 1.00 92.44 314 VAL A O 1
ATOM 2520 N N . LYS A 1 315 ? 13.976 -12.205 -11.299 1.00 91.06 315 LYS A N 1
ATOM 2521 C CA . LYS A 1 315 ? 14.863 -12.236 -10.126 1.00 91.06 315 LYS A CA 1
ATOM 2522 C C . LYS A 1 315 ? 15.368 -10.872 -9.669 1.00 91.06 315 LYS A C 1
ATOM 2524 O O . LYS A 1 315 ? 15.754 -10.761 -8.510 1.00 91.06 315 LYS A O 1
ATOM 2529 N N . ALA A 1 316 ? 15.336 -9.844 -10.520 1.00 94.50 316 ALA A N 1
ATOM 2530 C CA . ALA A 1 316 ? 16.058 -8.601 -10.239 1.00 94.50 316 ALA A CA 1
ATOM 2531 C C . ALA A 1 316 ? 15.216 -7.323 -10.249 1.00 94.50 316 ALA A C 1
ATOM 2533 O O . ALA A 1 316 ? 15.664 -6.328 -9.687 1.00 94.50 316 ALA A O 1
ATOM 2534 N N . ARG A 1 317 ? 14.011 -7.323 -10.842 1.00 96.75 317 ARG A N 1
ATOM 2535 C CA . ARG A 1 317 ? 13.176 -6.118 -10.964 1.00 96.75 317 ARG A CA 1
ATOM 2536 C C . ARG A 1 317 ? 12.880 -5.499 -9.585 1.00 96.75 317 ARG A C 1
ATOM 2538 O O . ARG A 1 317 ? 12.095 -6.099 -8.835 1.00 96.75 317 ARG A O 1
ATOM 2545 N N . PRO A 1 318 ? 13.431 -4.309 -9.270 1.00 97.12 318 PRO A N 1
ATOM 2546 C CA . PRO A 1 318 ? 13.294 -3.680 -7.959 1.00 97.12 318 PRO A CA 1
ATOM 2547 C C . PRO A 1 318 ? 11.843 -3.400 -7.552 1.00 97.12 318 PRO A C 1
ATOM 2549 O O . PRO A 1 318 ? 10.984 -3.106 -8.388 1.00 97.12 318 PRO A O 1
ATOM 2552 N N . LYS A 1 319 ? 11.564 -3.444 -6.241 1.00 97.25 319 LYS A N 1
ATOM 2553 C CA . LYS A 1 319 ? 10.206 -3.251 -5.700 1.00 97.25 319 LYS A CA 1
ATOM 2554 C C . LYS A 1 319 ? 9.647 -1.861 -6.010 1.00 97.25 319 LYS A C 1
ATOM 2556 O O . LYS A 1 319 ? 8.480 -1.780 -6.374 1.00 97.25 319 LYS A O 1
ATOM 2561 N N . ARG A 1 320 ? 10.465 -0.804 -5.983 1.00 97.50 320 ARG A N 1
ATOM 2562 C CA . ARG A 1 320 ? 10.061 0.575 -6.333 1.00 97.50 320 ARG A CA 1
ATOM 2563 C C . ARG A 1 320 ? 9.323 0.711 -7.666 1.00 97.50 320 ARG A C 1
ATOM 2565 O O . ARG A 1 320 ? 8.354 1.461 -7.748 1.00 97.50 320 ARG A O 1
ATOM 2572 N N . TYR A 1 321 ? 9.695 -0.060 -8.688 1.00 98.12 321 TYR A N 1
ATOM 2573 C CA . TYR A 1 321 ? 8.990 -0.027 -9.973 1.00 98.12 321 TYR A CA 1
ATOM 2574 C C . TYR A 1 321 ? 7.679 -0.803 -9.935 1.00 98.12 321 TYR A C 1
ATOM 2576 O O . TYR A 1 321 ? 6.701 -0.387 -10.544 1.00 98.12 321 TYR A O 1
ATOM 2584 N N . ARG A 1 322 ? 7.619 -1.893 -9.162 1.00 96.75 322 ARG A N 1
ATOM 2585 C CA . ARG A 1 322 ? 6.378 -2.654 -8.956 1.00 96.75 322 ARG A CA 1
ATOM 2586 C C . ARG A 1 322 ? 5.347 -1.843 -8.165 1.00 96.75 322 ARG A C 1
ATOM 2588 O O . ARG A 1 322 ? 4.172 -1.894 -8.503 1.00 96.75 322 ARG A O 1
ATOM 2595 N N . PHE A 1 323 ? 5.781 -1.104 -7.142 1.00 97.38 323 PHE A N 1
ATOM 2596 C CA . PHE A 1 323 ? 4.917 -0.219 -6.353 1.00 97.38 323 PHE A CA 1
ATOM 2597 C C . PHE A 1 323 ? 4.377 0.923 -7.217 1.00 97.38 323 PHE A C 1
ATOM 2599 O O . PHE A 1 323 ? 3.172 1.013 -7.412 1.00 97.38 323 PHE A O 1
ATOM 2606 N N . THR A 1 324 ? 5.255 1.714 -7.840 1.00 97.38 324 THR A N 1
ATOM 2607 C CA . THR A 1 324 ? 4.833 2.852 -8.681 1.00 97.38 324 THR A CA 1
ATOM 2608 C C . THR A 1 324 ? 4.001 2.436 -9.900 1.00 97.38 324 THR A C 1
ATOM 2610 O O . THR A 1 324 ? 3.116 3.179 -10.314 1.00 97.38 324 THR A O 1
ATOM 2613 N N . GLN A 1 325 ? 4.228 1.243 -10.464 1.00 97.69 325 GLN A N 1
ATOM 2614 C CA . GLN A 1 325 ? 3.342 0.659 -11.476 1.00 97.69 325 GLN A CA 1
ATOM 2615 C C . GLN A 1 325 ? 1.945 0.368 -10.908 1.00 97.69 325 GLN A C 1
ATOM 2617 O O . GLN A 1 325 ? 0.953 0.790 -11.494 1.00 97.69 325 GLN A O 1
ATOM 2622 N N . ARG A 1 326 ? 1.857 -0.311 -9.756 1.00 97.06 326 ARG A N 1
ATOM 2623 C CA . ARG A 1 326 ? 0.573 -0.655 -9.123 1.00 97.06 326 ARG A CA 1
ATOM 2624 C C . ARG A 1 326 ? -0.216 0.570 -8.676 1.00 97.06 326 ARG A C 1
ATOM 2626 O O . ARG A 1 326 ? -1.437 0.542 -8.768 1.00 97.06 326 ARG A O 1
ATOM 2633 N N . TRP A 1 327 ? 0.455 1.628 -8.222 1.00 97.25 327 TRP A N 1
ATOM 2634 C CA . TRP A 1 327 ? -0.204 2.885 -7.856 1.00 97.25 327 TRP A CA 1
ATOM 2635 C C . TRP A 1 327 ? -0.964 3.478 -9.045 1.00 97.25 327 TRP A C 1
ATOM 2637 O O . TRP A 1 327 ? -2.143 3.805 -8.920 1.00 97.25 327 TRP A O 1
ATOM 2647 N N . LEU A 1 328 ? -0.317 3.544 -10.214 1.00 97.50 328 LEU A N 1
ATOM 2648 C CA . LEU A 1 328 ? -0.940 4.026 -11.446 1.00 97.50 328 LEU A CA 1
ATOM 2649 C C . LEU A 1 328 ? -2.075 3.104 -11.908 1.00 97.50 328 LEU A C 1
ATOM 2651 O O . LEU A 1 328 ? -3.183 3.570 -12.160 1.00 97.50 328 LEU A O 1
ATOM 2655 N N . GLU A 1 329 ? -1.815 1.796 -11.979 1.00 97.12 329 GLU A N 1
ATOM 2656 C CA . GLU A 1 329 ? -2.802 0.811 -12.438 1.00 97.12 329 GLU A CA 1
ATOM 2657 C C . GLU A 1 329 ? -4.057 0.815 -11.557 1.00 97.12 329 GLU A C 1
ATOM 2659 O O . GLU A 1 329 ? -5.174 0.766 -12.071 1.00 97.12 329 GLU A O 1
ATOM 2664 N N . HIS A 1 330 ? -3.897 0.945 -10.237 1.00 96.75 330 HIS A N 1
ATOM 2665 C CA . HIS A 1 330 ? -5.019 1.060 -9.313 1.00 96.75 330 HIS A CA 1
ATOM 2666 C C . HIS A 1 330 ? -5.794 2.371 -9.506 1.00 96.75 330 HIS A C 1
ATOM 2668 O O . HIS A 1 330 ? -7.020 2.342 -9.623 1.00 96.75 330 HIS A O 1
ATOM 2674 N N . ALA A 1 331 ? -5.093 3.507 -9.591 1.00 96.94 331 ALA A N 1
ATOM 2675 C CA . ALA A 1 331 ? -5.713 4.820 -9.765 1.00 96.94 331 ALA A CA 1
ATOM 2676 C C . ALA A 1 331 ? -6.522 4.923 -11.070 1.00 96.94 331 ALA A C 1
ATOM 2678 O O . ALA A 1 331 ? -7.605 5.507 -11.087 1.00 96.94 331 ALA A O 1
ATOM 2679 N N . GLU A 1 332 ? -6.035 4.306 -12.148 1.00 96.06 332 GLU A N 1
ATOM 2680 C CA . GLU A 1 332 ? -6.708 4.269 -13.451 1.00 96.06 332 GLU A CA 1
ATOM 2681 C C . GLU A 1 332 ? -7.675 3.084 -13.619 1.00 96.06 332 GLU A C 1
ATOM 2683 O O . GLU A 1 332 ? -8.305 2.947 -14.671 1.00 96.06 332 GLU A O 1
ATOM 2688 N N . ARG A 1 333 ? -7.807 2.218 -12.601 1.00 96.06 333 ARG A N 1
ATOM 2689 C CA . ARG A 1 333 ? -8.610 0.980 -12.639 1.00 96.06 333 ARG A CA 1
ATOM 2690 C C . ARG A 1 333 ? -8.239 0.069 -13.817 1.00 96.06 333 ARG A C 1
ATOM 2692 O O . ARG A 1 333 ? -9.099 -0.531 -14.463 1.00 96.06 333 ARG A O 1
ATOM 2699 N N . LYS A 1 334 ? -6.945 -0.014 -14.112 1.00 93.88 334 LYS A N 1
ATOM 2700 C CA . LYS A 1 334 ? -6.368 -0.846 -15.169 1.00 93.88 334 LYS A CA 1
ATOM 2701 C C . LYS A 1 334 ? -5.972 -2.222 -14.624 1.00 93.88 334 LYS A C 1
ATOM 2703 O O . LYS A 1 334 ? -5.699 -2.358 -13.431 1.00 93.88 334 LYS A O 1
ATOM 2708 N N . PRO A 1 335 ? -5.943 -3.261 -15.478 1.00 92.69 335 PRO A N 1
ATOM 2709 C CA . PRO A 1 335 ? -5.467 -4.573 -15.064 1.00 92.69 335 PRO A CA 1
ATOM 2710 C C . PRO A 1 335 ? -3.978 -4.532 -14.702 1.00 92.69 335 PRO A C 1
ATOM 2712 O O . PRO A 1 335 ? -3.215 -3.708 -15.209 1.00 92.69 335 PRO A O 1
ATOM 2715 N N . VAL A 1 336 ? -3.562 -5.471 -13.851 1.00 88.75 336 VAL A N 1
ATOM 2716 C CA . VAL A 1 336 ? -2.157 -5.624 -13.457 1.00 88.75 336 VAL A CA 1
ATOM 2717 C C . VAL A 1 336 ? -1.296 -5.885 -14.690 1.00 88.75 336 VAL A C 1
ATOM 2719 O O . VAL A 1 336 ? -1.588 -6.791 -15.470 1.00 88.75 336 VAL A O 1
ATOM 2722 N N . GLY A 1 337 ? -0.211 -5.128 -14.842 1.00 84.44 337 GLY A N 1
ATOM 2723 C CA . GLY A 1 337 ? 0.691 -5.255 -15.985 1.00 84.44 337 GLY A CA 1
ATOM 2724 C C . GLY A 1 337 ? 0.348 -4.353 -17.172 1.00 84.44 337 GLY A C 1
ATOM 2725 O O . GLY A 1 337 ? 1.063 -4.412 -18.167 1.00 84.44 337 GLY A O 1
ATOM 2726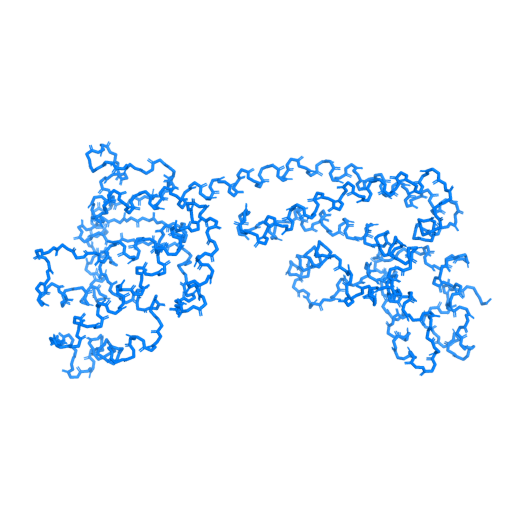 N N . PHE A 1 338 ? -0.696 -3.520 -17.085 1.00 86.31 338 PHE A N 1
ATOM 2727 C CA . PHE A 1 338 ? -1.079 -2.588 -18.149 1.00 86.31 338 PHE A CA 1
ATOM 2728 C C . PHE A 1 338 ? 0.039 -1.589 -18.484 1.00 86.31 338 PHE A C 1
ATOM 2730 O O . PHE A 1 338 ? 0.301 -1.327 -19.656 1.00 86.31 338 PHE A O 1
ATOM 2737 N N . SER A 1 339 ? 0.744 -1.069 -17.475 1.00 87.75 339 SER A N 1
ATOM 2738 C CA . SER A 1 339 ? 1.837 -0.106 -17.670 1.00 87.75 339 SER A CA 1
ATOM 2739 C C . SER A 1 339 ? 3.207 -0.788 -17.713 1.00 87.75 339 SER A C 1
ATOM 2741 O O . SER A 1 339 ? 4.072 -0.543 -16.866 1.00 87.75 339 SER A O 1
ATOM 2743 N N . SER A 1 340 ? 3.396 -1.694 -18.678 1.00 91.94 340 SER A N 1
ATOM 2744 C CA . SER A 1 340 ? 4.645 -2.447 -18.861 1.00 91.94 340 SER A CA 1
ATOM 2745 C C . SER A 1 340 ? 5.644 -1.801 -19.832 1.00 91.94 340 SER A C 1
ATOM 2747 O O . SER A 1 340 ? 6.704 -2.384 -20.072 1.00 91.94 340 SER A O 1
ATOM 2749 N N . GLU A 1 341 ? 5.361 -0.604 -20.358 1.00 95.19 341 GLU A N 1
ATOM 2750 C CA . GLU A 1 341 ? 6.205 0.106 -21.333 1.00 95.19 341 GLU A CA 1
ATOM 2751 C C . GLU A 1 341 ? 7.641 0.298 -20.829 1.00 95.19 341 GLU A C 1
ATOM 2753 O O . GLU A 1 341 ? 8.613 0.222 -21.576 1.00 95.19 341 GLU A O 1
ATOM 2758 N N . THR A 1 342 ? 7.789 0.476 -19.519 1.00 96.50 342 THR A N 1
ATOM 2759 C CA . THR A 1 342 ? 9.066 0.764 -18.860 1.00 96.50 342 THR A CA 1
ATOM 2760 C C . THR A 1 342 ? 9.956 -0.468 -18.725 1.00 96.50 342 THR A C 1
ATOM 2762 O O . THR A 1 342 ? 11.156 -0.345 -18.494 1.00 96.50 342 THR A O 1
ATOM 2765 N N . THR A 1 343 ? 9.384 -1.657 -18.937 1.00 97.00 343 THR A N 1
ATOM 2766 C CA . THR A 1 343 ? 10.092 -2.946 -18.941 1.00 97.00 343 THR A CA 1
ATOM 2767 C C . THR A 1 343 ? 10.455 -3.434 -20.341 1.00 97.00 343 THR A C 1
ATOM 2769 O O . THR A 1 343 ? 11.073 -4.489 -20.467 1.00 97.00 343 THR A O 1
ATOM 2772 N N . PHE A 1 344 ? 10.135 -2.653 -21.382 1.00 97.62 344 PHE A N 1
ATOM 2773 C CA . PHE A 1 344 ? 10.431 -2.948 -22.787 1.00 97.62 344 PHE A CA 1
ATOM 2774 C C . PHE A 1 344 ? 11.848 -3.503 -22.992 1.00 97.62 344 PHE A C 1
ATOM 2776 O O . PHE A 1 344 ? 12.027 -4.587 -23.545 1.00 97.62 344 PHE A O 1
ATOM 2783 N N . TRP A 1 345 ? 12.857 -2.797 -22.474 1.00 98.19 345 TRP A N 1
ATOM 2784 C CA . TRP A 1 345 ? 14.255 -3.185 -22.645 1.00 98.19 345 TRP A CA 1
ATOM 2785 C C . TRP A 1 345 ? 14.605 -4.519 -21.991 1.00 98.19 345 TRP A C 1
ATOM 2787 O O . TRP A 1 345 ? 15.438 -5.250 -22.517 1.00 98.19 345 TRP A O 1
ATOM 2797 N N . ALA A 1 346 ? 13.955 -4.876 -20.881 1.00 97.69 346 ALA A N 1
ATOM 2798 C CA . ALA A 1 346 ? 14.207 -6.153 -20.229 1.00 97.69 346 ALA A CA 1
ATOM 2799 C C . ALA A 1 346 ? 13.737 -7.325 -21.100 1.00 97.69 346 ALA A C 1
ATOM 2801 O O . ALA A 1 346 ? 14.432 -8.336 -21.160 1.00 97.69 346 ALA A O 1
ATOM 2802 N N . GLU A 1 347 ? 12.606 -7.176 -21.796 1.00 96.88 347 GLU A N 1
ATOM 2803 C CA . GLU A 1 347 ? 12.110 -8.186 -22.736 1.00 96.88 347 GLU A CA 1
ATOM 2804 C C . GLU A 1 347 ? 13.012 -8.269 -23.978 1.00 96.88 347 GLU A C 1
ATOM 2806 O O . GLU A 1 347 ? 13.373 -9.365 -24.400 1.00 96.88 347 GLU A O 1
ATOM 2811 N N . VAL A 1 348 ? 13.459 -7.130 -24.524 1.00 97.69 348 VAL A N 1
ATOM 2812 C CA . VAL A 1 348 ? 14.381 -7.101 -25.677 1.00 97.69 348 VAL A CA 1
ATOM 2813 C C . VAL A 1 348 ? 15.680 -7.859 -25.387 1.00 97.69 348 VAL A C 1
ATOM 2815 O O . VAL A 1 348 ? 16.113 -8.669 -26.208 1.00 97.69 348 VAL A O 1
ATOM 2818 N N . GLU A 1 349 ? 16.296 -7.639 -24.223 1.00 97.69 349 GLU A N 1
ATOM 2819 C CA . GLU A 1 349 ? 17.541 -8.322 -23.833 1.00 97.69 349 GLU A CA 1
ATOM 2820 C C . GLU A 1 349 ? 17.347 -9.838 -23.656 1.00 97.69 349 GLU A C 1
ATOM 2822 O O . GLU A 1 349 ? 18.233 -10.625 -23.986 1.00 97.69 349 GLU A O 1
ATOM 2827 N N . GLU A 1 350 ? 16.166 -10.269 -23.213 1.00 95.75 350 GLU A N 1
ATOM 2828 C CA . GLU A 1 350 ? 15.835 -11.687 -23.061 1.00 95.75 350 GLU A CA 1
ATOM 2829 C C . GLU A 1 350 ? 15.484 -12.382 -24.380 1.00 95.75 350 GLU A C 1
ATOM 2831 O O . GLU A 1 350 ? 15.703 -13.591 -24.518 1.00 95.75 350 GLU A O 1
ATOM 2836 N N . LEU A 1 351 ? 14.901 -11.659 -25.336 1.00 96.44 351 LEU A N 1
ATOM 2837 C CA . LEU A 1 351 ? 14.523 -12.208 -26.638 1.00 96.44 351 LEU A CA 1
ATOM 2838 C C . LEU A 1 351 ? 15.715 -12.290 -27.589 1.00 96.44 351 LEU A C 1
ATOM 2840 O O . LEU A 1 351 ? 15.838 -13.273 -28.320 1.00 96.44 351 LEU A O 1
ATOM 2844 N N . ARG A 1 352 ? 16.625 -11.310 -27.556 1.00 95.44 352 ARG A N 1
ATOM 2845 C CA . ARG A 1 352 ? 17.752 -11.230 -28.501 1.00 95.44 352 ARG A CA 1
ATOM 2846 C C . ARG A 1 352 ? 18.767 -12.365 -28.407 1.00 95.44 352 ARG A C 1
ATOM 2848 O O . ARG A 1 352 ? 19.524 -12.572 -29.349 1.00 95.44 352 ARG A O 1
ATOM 2855 N N . VAL A 1 353 ? 18.804 -13.072 -27.280 1.00 93.75 353 VAL A N 1
ATOM 2856 C CA . VAL A 1 353 ? 19.722 -14.198 -27.043 1.00 93.75 353 VAL A CA 1
ATOM 2857 C C . VAL A 1 353 ? 19.103 -15.555 -27.395 1.00 93.75 353 VAL A C 1
ATOM 2859 O O . VAL A 1 353 ? 19.760 -16.583 -27.249 1.00 93.75 353 VAL A O 1
ATOM 2862 N N . LYS A 1 354 ? 17.841 -15.586 -27.846 1.00 94.06 354 LYS A N 1
ATOM 2863 C CA . LYS A 1 354 ? 17.095 -16.819 -28.132 1.00 94.06 354 LYS A CA 1
ATOM 2864 C C . LYS A 1 354 ? 16.851 -16.978 -29.638 1.00 94.06 354 LYS A C 1
ATOM 2866 O O . LYS A 1 354 ? 16.586 -15.988 -30.322 1.00 94.06 354 LYS A O 1
ATOM 2871 N N . PRO A 1 355 ? 16.878 -18.212 -30.180 1.00 94.81 355 PRO A N 1
ATOM 2872 C CA . PRO A 1 355 ? 16.501 -18.453 -31.569 1.00 94.81 355 PRO A CA 1
ATOM 2873 C C . PRO A 1 355 ? 15.054 -18.021 -31.834 1.00 94.81 355 PRO A C 1
ATOM 2875 O O . PRO A 1 355 ? 14.153 -18.406 -31.087 1.00 94.81 355 PRO A O 1
ATOM 2878 N N . TYR A 1 356 ? 14.811 -17.291 -32.929 1.00 94.44 356 TYR A N 1
ATOM 2879 C CA . TYR A 1 356 ? 13.483 -16.755 -33.270 1.00 94.44 356 TYR A CA 1
ATOM 2880 C C . TYR A 1 356 ? 12.371 -17.817 -33.242 1.00 94.44 356 TYR A C 1
ATOM 2882 O O . TYR A 1 356 ? 11.292 -17.560 -32.716 1.00 94.44 356 TYR A O 1
ATOM 2890 N N . ALA A 1 357 ? 12.649 -19.036 -33.716 1.00 94.62 357 ALA A N 1
ATOM 2891 C CA . ALA A 1 357 ? 11.686 -20.139 -33.712 1.00 94.62 357 ALA A CA 1
ATOM 2892 C C . ALA A 1 357 ? 11.119 -20.464 -32.313 1.00 94.62 357 ALA A C 1
ATOM 2894 O O . ALA A 1 357 ? 9.974 -20.888 -32.208 1.00 94.62 357 ALA A O 1
ATOM 2895 N N . GLN A 1 358 ? 11.887 -20.236 -31.241 1.00 95.56 358 GLN A N 1
ATOM 2896 C CA . GLN A 1 358 ? 11.459 -20.495 -29.861 1.00 95.56 358 GLN A CA 1
ATOM 2897 C C . GLN A 1 358 ? 10.676 -19.330 -29.242 1.00 95.56 358 GLN A C 1
ATOM 2899 O O . GLN A 1 358 ? 9.994 -19.508 -28.235 1.00 95.56 358 GLN A O 1
ATOM 2904 N N . VAL A 1 359 ? 10.806 -18.125 -29.802 1.00 95.94 359 VAL A N 1
ATOM 2905 C CA . VAL A 1 359 ? 10.271 -16.890 -29.207 1.00 95.94 359 VAL A CA 1
ATOM 2906 C C . VAL A 1 359 ? 9.338 -16.111 -30.131 1.00 95.94 359 VAL A C 1
ATOM 2908 O O . VAL A 1 359 ? 8.923 -15.012 -29.775 1.00 95.94 359 VAL A O 1
ATOM 2911 N N . LYS A 1 360 ? 8.961 -16.681 -31.280 1.00 95.50 360 LYS A N 1
ATOM 2912 C CA . LYS A 1 360 ? 8.112 -16.052 -32.302 1.00 95.50 360 LYS A CA 1
ATOM 2913 C C . LYS A 1 360 ? 6.881 -15.356 -31.716 1.00 95.50 360 LYS A C 1
ATOM 2915 O O . LYS A 1 360 ? 6.682 -14.170 -31.960 1.00 95.50 360 LYS A O 1
ATOM 2920 N N . ASP A 1 361 ? 6.110 -16.050 -30.881 1.00 95.88 361 ASP A N 1
ATOM 2921 C CA . ASP A 1 361 ? 4.882 -15.488 -30.303 1.00 95.88 361 ASP A CA 1
ATOM 2922 C C . ASP A 1 361 ? 5.157 -14.328 -29.338 1.00 95.88 361 ASP A C 1
ATOM 2924 O O . ASP A 1 361 ? 4.353 -13.407 -29.223 1.00 95.88 361 ASP A O 1
ATOM 2928 N N . LYS A 1 362 ? 6.292 -14.356 -28.627 1.00 95.88 362 LYS A N 1
ATOM 2929 C CA . LYS A 1 362 ? 6.705 -13.254 -27.745 1.00 95.88 362 LYS A CA 1
ATOM 2930 C C . LYS A 1 362 ? 7.141 -12.038 -28.550 1.00 95.88 362 LYS A C 1
ATOM 2932 O O . LYS A 1 362 ? 6.776 -10.927 -28.189 1.00 95.88 362 LYS A O 1
ATOM 2937 N N . VAL A 1 363 ? 7.874 -12.259 -29.642 1.00 96.75 363 VAL A N 1
ATOM 2938 C CA . VAL A 1 363 ? 8.285 -11.195 -30.564 1.00 96.75 363 VAL A CA 1
ATOM 2939 C C . VAL A 1 363 ? 7.055 -10.516 -31.164 1.00 96.75 363 VAL A C 1
ATOM 2941 O O . VAL A 1 363 ? 6.960 -9.300 -31.080 1.00 96.75 363 VAL A O 1
ATOM 2944 N N . LEU A 1 364 ? 6.080 -11.278 -31.673 1.00 95.94 364 LEU A N 1
ATOM 2945 C CA . LEU A 1 364 ? 4.838 -10.719 -32.227 1.00 95.94 364 LEU A CA 1
ATOM 2946 C C . LEU A 1 364 ? 4.084 -9.858 -31.202 1.00 95.94 364 LEU A C 1
ATOM 2948 O O . LEU A 1 364 ? 3.739 -8.715 -31.492 1.00 95.94 364 LEU A O 1
ATOM 2952 N N . ARG A 1 365 ? 3.908 -10.361 -29.972 1.00 96.00 365 ARG A N 1
ATOM 2953 C CA . ARG A 1 365 ? 3.272 -9.584 -28.894 1.00 96.00 365 ARG A CA 1
ATOM 2954 C C . ARG A 1 365 ? 4.048 -8.315 -28.548 1.00 96.00 365 ARG A C 1
ATOM 2956 O O . ARG A 1 365 ? 3.437 -7.269 -28.347 1.00 96.00 365 ARG A O 1
ATOM 2963 N N . LEU A 1 366 ? 5.379 -8.393 -28.479 1.00 96.38 366 LEU A N 1
ATOM 2964 C CA . LEU A 1 366 ? 6.217 -7.229 -28.201 1.00 96.38 366 LEU A CA 1
ATOM 2965 C C . LEU A 1 366 ? 6.074 -6.172 -29.303 1.00 96.38 366 LEU A C 1
ATOM 2967 O O . LEU A 1 366 ? 6.006 -4.989 -28.996 1.00 96.38 366 LEU A O 1
ATOM 2971 N N . GLU A 1 367 ? 5.993 -6.569 -30.572 1.00 96.38 367 GLU A N 1
ATOM 2972 C CA . GLU A 1 367 ? 5.834 -5.633 -31.690 1.00 96.38 367 GLU A CA 1
ATOM 2973 C C . GLU A 1 367 ? 4.505 -4.869 -31.641 1.00 96.38 367 GLU A C 1
ATOM 2975 O O . GLU A 1 367 ? 4.489 -3.647 -31.815 1.00 96.38 367 GLU A O 1
ATOM 2980 N N . GLU A 1 368 ? 3.406 -5.562 -31.335 1.00 95.44 368 GLU A N 1
ATOM 2981 C CA . GLU A 1 368 ? 2.087 -4.945 -31.141 1.00 95.44 368 GLU A CA 1
ATOM 2982 C C . GLU A 1 368 ? 2.093 -3.952 -29.968 1.00 95.44 368 GLU A C 1
ATOM 2984 O O . GLU A 1 368 ? 1.563 -2.837 -30.068 1.00 95.44 368 GLU A O 1
ATOM 2989 N N . GLN A 1 369 ? 2.742 -4.331 -28.863 1.00 95.38 369 GLN A N 1
ATOM 2990 C CA . GLN A 1 369 ? 2.909 -3.471 -27.693 1.00 95.38 369 GLN A CA 1
ATOM 2991 C C . GLN A 1 369 ? 3.756 -2.236 -28.009 1.00 95.38 369 GLN A C 1
ATOM 2993 O O . GLN A 1 369 ? 3.345 -1.123 -27.692 1.00 95.38 369 GLN A O 1
ATOM 2998 N N . VAL A 1 370 ? 4.893 -2.403 -28.689 1.00 96.12 370 VAL A N 1
ATOM 2999 C CA . VAL A 1 370 ? 5.772 -1.300 -29.109 1.00 96.12 370 VAL A CA 1
ATOM 3000 C C . VAL A 1 370 ? 5.022 -0.316 -29.993 1.00 96.12 370 VAL A C 1
ATOM 3002 O O . VAL A 1 370 ? 5.093 0.890 -29.760 1.00 96.12 370 VAL A O 1
ATOM 3005 N N . LEU A 1 371 ? 4.269 -0.808 -30.980 1.00 94.75 371 LEU A N 1
ATOM 3006 C CA . LEU A 1 371 ? 3.476 0.052 -31.853 1.00 94.75 371 LEU A CA 1
ATOM 3007 C C . LEU A 1 371 ? 2.459 0.877 -31.055 1.00 94.75 371 LEU A C 1
ATOM 3009 O O . LEU A 1 371 ? 2.298 2.071 -31.310 1.00 94.75 371 LEU A O 1
ATOM 3013 N N . THR A 1 372 ? 1.799 0.249 -30.083 1.00 94.69 372 THR A N 1
ATOM 3014 C CA . THR A 1 372 ? 0.833 0.910 -29.197 1.00 94.69 372 THR A CA 1
ATOM 3015 C C . THR A 1 372 ? 1.519 1.965 -28.329 1.00 94.69 372 THR A C 1
ATOM 3017 O O . THR A 1 372 ? 1.144 3.135 -28.381 1.00 94.69 372 THR A O 1
ATOM 3020 N N . TRP A 1 373 ? 2.593 1.603 -27.623 1.00 95.75 373 TRP A N 1
ATOM 3021 C CA . TRP A 1 373 ? 3.322 2.520 -26.746 1.00 95.75 373 TRP A CA 1
ATOM 3022 C C . TRP A 1 373 ? 3.926 3.707 -27.496 1.00 95.75 373 TRP A C 1
ATOM 3024 O O . TRP A 1 373 ? 3.924 4.819 -26.979 1.00 95.75 373 TRP A O 1
ATOM 3034 N N . VAL A 1 374 ? 4.416 3.512 -28.721 1.00 94.12 374 VAL A N 1
ATOM 3035 C CA . VAL A 1 374 ? 4.941 4.609 -29.549 1.00 94.12 374 VAL A CA 1
ATOM 3036 C C . VAL A 1 374 ? 3.820 5.544 -30.006 1.00 94.12 374 VAL A C 1
ATOM 3038 O O . VAL A 1 374 ? 4.004 6.761 -29.996 1.00 94.12 374 VAL A O 1
ATOM 3041 N N . ARG A 1 375 ? 2.654 5.008 -30.394 1.00 93.38 375 ARG A N 1
ATOM 3042 C CA . ARG A 1 375 ? 1.483 5.820 -30.780 1.00 93.38 375 ARG A CA 1
ATOM 3043 C C . ARG A 1 375 ? 0.949 6.647 -29.614 1.00 93.38 375 ARG A C 1
ATOM 3045 O O . ARG A 1 375 ? 0.570 7.795 -29.817 1.00 93.38 375 ARG A O 1
ATOM 3052 N N . GLU A 1 376 ? 0.961 6.080 -28.414 1.00 92.75 376 GLU A N 1
ATOM 3053 C CA . GLU A 1 376 ? 0.522 6.738 -27.180 1.00 92.75 376 GLU A CA 1
ATOM 3054 C C . GLU A 1 376 ? 1.599 7.649 -26.557 1.00 92.75 376 GLU A C 1
ATOM 3056 O O . GLU A 1 376 ? 1.347 8.303 -25.548 1.00 92.75 376 GLU A O 1
ATOM 3061 N N . GLY A 1 377 ? 2.805 7.713 -27.136 1.00 90.81 377 GLY A N 1
ATOM 3062 C CA . GLY A 1 377 ? 3.915 8.524 -26.618 1.00 90.81 377 GLY A CA 1
ATOM 3063 C C . GLY A 1 377 ? 4.549 7.984 -25.327 1.00 90.81 377 GLY A C 1
ATOM 3064 O O . GLY A 1 377 ? 5.282 8.701 -24.649 1.00 90.81 377 GLY A O 1
ATOM 3065 N N . LEU A 1 378 ? 4.274 6.726 -24.986 1.00 92.00 378 LEU A N 1
ATOM 3066 C CA . LEU A 1 378 ? 4.789 6.023 -23.811 1.00 92.00 378 LEU A CA 1
ATOM 3067 C C . LEU A 1 378 ? 6.202 5.467 -24.030 1.00 92.00 378 LEU A C 1
ATOM 3069 O O . LEU A 1 378 ? 6.997 5.408 -23.091 1.00 92.00 378 LEU A O 1
ATOM 3073 N N . LEU A 1 379 ? 6.524 5.095 -25.272 1.00 93.44 379 LEU A N 1
ATOM 3074 C CA . LEU A 1 379 ? 7.856 4.668 -25.695 1.00 93.44 379 LEU A CA 1
ATOM 3075 C C . LEU A 1 379 ? 8.415 5.664 -26.715 1.00 93.44 379 LEU A C 1
ATOM 3077 O O . LEU A 1 379 ? 7.734 6.050 -27.667 1.00 93.44 379 LEU A O 1
ATOM 3081 N N . GLY A 1 380 ? 9.661 6.090 -26.512 1.00 90.19 380 GLY A N 1
ATOM 3082 C CA . GLY A 1 380 ? 10.326 7.016 -27.425 1.00 90.19 380 GLY A CA 1
ATOM 3083 C C . GLY A 1 380 ? 10.643 6.364 -28.772 1.00 90.19 380 GLY A C 1
ATOM 3084 O O . GLY A 1 380 ? 10.841 5.155 -28.871 1.00 90.19 380 GLY A O 1
ATOM 3085 N N . LYS A 1 381 ? 10.714 7.176 -29.833 1.00 89.94 381 LYS A N 1
ATOM 3086 C CA . LYS A 1 381 ? 11.116 6.706 -31.174 1.00 89.94 381 LYS A CA 1
ATOM 3087 C C . LYS A 1 381 ? 12.615 6.403 -31.272 1.00 89.94 381 LYS A C 1
ATOM 3089 O O . LYS A 1 381 ? 13.066 5.890 -32.291 1.00 89.94 381 LYS A O 1
ATOM 3094 N N . ASP A 1 382 ? 13.376 6.697 -30.221 1.00 89.44 382 ASP A N 1
ATOM 3095 C CA . ASP A 1 382 ? 14.804 6.419 -30.117 1.00 89.44 382 ASP A CA 1
ATOM 3096 C C . ASP A 1 382 ? 15.123 4.916 -30.186 1.00 89.44 382 ASP A C 1
ATOM 3098 O O . ASP A 1 382 ? 16.198 4.540 -30.649 1.00 89.44 382 ASP A O 1
ATOM 3102 N N . VAL A 1 383 ? 14.158 4.051 -29.848 1.00 93.38 383 VAL A N 1
ATOM 3103 C CA . VAL A 1 383 ? 14.273 2.589 -30.010 1.00 93.38 383 VAL A CA 1
ATOM 3104 C C . VAL A 1 383 ? 14.462 2.150 -31.470 1.00 93.38 383 VAL A C 1
ATOM 3106 O O . VAL A 1 383 ? 14.971 1.060 -31.726 1.00 93.38 383 VAL A O 1
ATOM 3109 N N . PHE A 1 384 ? 14.068 2.989 -32.437 1.00 94.00 384 PHE A N 1
ATOM 3110 C CA . PHE A 1 384 ? 14.189 2.709 -33.871 1.00 94.00 384 PHE A CA 1
ATOM 3111 C C . PHE A 1 384 ? 15.455 3.294 -34.506 1.00 94.00 384 PHE A C 1
ATOM 3113 O O . PHE A 1 384 ? 15.666 3.120 -35.704 1.00 94.00 384 PHE A O 1
ATOM 3120 N N . LEU A 1 385 ? 16.316 3.974 -33.744 1.00 92.56 385 LEU A N 1
ATOM 3121 C CA . LEU A 1 385 ? 17.597 4.460 -34.266 1.00 92.56 385 LEU A CA 1
ATOM 3122 C C . LEU A 1 385 ? 18.456 3.285 -34.754 1.00 92.56 385 LEU A C 1
ATOM 3124 O O . LEU A 1 385 ? 18.440 2.219 -34.143 1.00 92.56 385 LEU A O 1
ATOM 3128 N N . ASP A 1 386 ? 19.218 3.479 -35.834 1.00 90.06 386 ASP A N 1
ATOM 3129 C CA . ASP A 1 386 ? 20.018 2.414 -36.468 1.00 90.06 386 ASP A CA 1
ATOM 3130 C C . ASP A 1 386 ? 20.962 1.713 -35.487 1.00 90.06 386 ASP A C 1
ATOM 3132 O O . ASP A 1 386 ? 21.123 0.494 -35.514 1.00 90.06 386 ASP A O 1
ATOM 3136 N N . GLU A 1 387 ? 21.551 2.493 -34.582 1.00 89.88 387 GLU A N 1
ATOM 3137 C CA . GLU A 1 387 ? 22.499 1.991 -33.598 1.00 89.88 387 GLU A CA 1
ATOM 3138 C C . GLU A 1 387 ? 21.841 1.409 -32.343 1.00 89.88 387 GLU A C 1
ATOM 3140 O O . GLU A 1 387 ? 22.551 0.850 -31.500 1.00 89.88 387 GLU A O 1
ATOM 3145 N N . SER A 1 388 ? 20.513 1.503 -32.222 1.00 94.56 388 SER A N 1
ATOM 3146 C CA . SER A 1 388 ? 19.791 1.020 -31.053 1.00 94.56 388 SER A CA 1
ATOM 3147 C C . SER A 1 388 ? 19.833 -0.501 -30.947 1.00 94.56 388 SER A C 1
ATOM 3149 O O . SER A 1 388 ? 19.710 -1.217 -31.946 1.00 94.56 388 SER A O 1
ATOM 3151 N N . THR A 1 389 ? 19.957 -1.011 -29.719 1.00 95.81 389 THR A N 1
ATOM 3152 C CA . THR A 1 389 ? 19.922 -2.451 -29.437 1.00 95.81 389 THR A CA 1
ATOM 3153 C C . THR A 1 389 ? 18.688 -3.125 -30.036 1.00 95.81 389 THR A C 1
ATOM 3155 O O . THR A 1 389 ? 18.812 -4.210 -30.607 1.00 95.81 389 THR A O 1
ATOM 3158 N N . PHE A 1 390 ? 17.516 -2.487 -29.944 1.00 96.81 390 PHE A N 1
ATOM 3159 C CA . PHE A 1 390 ? 16.278 -3.055 -30.468 1.00 96.81 390 PHE A CA 1
ATOM 3160 C C . PHE A 1 390 ? 16.310 -3.161 -31.993 1.00 96.81 390 PHE A C 1
ATOM 3162 O O . PHE A 1 390 ? 16.109 -4.253 -32.514 1.00 96.81 390 PHE A O 1
ATOM 3169 N N . ASN A 1 391 ? 16.634 -2.076 -32.704 1.00 95.19 391 ASN A N 1
ATOM 3170 C CA . ASN A 1 391 ? 16.709 -2.080 -34.167 1.00 95.19 391 ASN A CA 1
ATOM 3171 C C . ASN A 1 391 ? 17.753 -3.093 -34.681 1.00 95.19 391 ASN A C 1
ATOM 3173 O O . ASN A 1 391 ? 17.440 -3.944 -35.517 1.00 95.19 391 ASN A O 1
ATOM 3177 N N . LYS A 1 392 ? 18.968 -3.084 -34.113 1.00 95.06 392 LYS A N 1
ATOM 3178 C CA . LYS A 1 392 ? 20.031 -4.038 -34.474 1.00 95.06 392 LYS A CA 1
ATOM 3179 C C . LYS A 1 392 ? 19.583 -5.485 -34.336 1.00 95.06 392 LYS A C 1
ATOM 3181 O O . LYS A 1 392 ? 19.806 -6.273 -35.248 1.00 95.06 392 LYS A O 1
ATOM 3186 N N . TRP A 1 393 ? 18.955 -5.838 -33.214 1.00 96.00 393 TRP A N 1
ATOM 3187 C CA . TRP A 1 393 ? 18.412 -7.181 -33.023 1.00 96.00 393 TRP A CA 1
ATOM 3188 C C . TRP A 1 393 ? 17.260 -7.462 -33.992 1.00 96.00 393 TRP A C 1
ATOM 3190 O O . TRP A 1 393 ? 17.264 -8.498 -34.654 1.00 96.00 393 TRP A O 1
ATOM 3200 N N . TRP A 1 394 ? 16.312 -6.538 -34.135 1.00 96.19 394 TRP A N 1
ATOM 3201 C CA . TRP A 1 394 ? 15.144 -6.714 -34.991 1.00 96.19 394 TRP A CA 1
ATOM 3202 C C . TRP A 1 394 ? 15.532 -6.998 -36.448 1.00 96.19 394 TR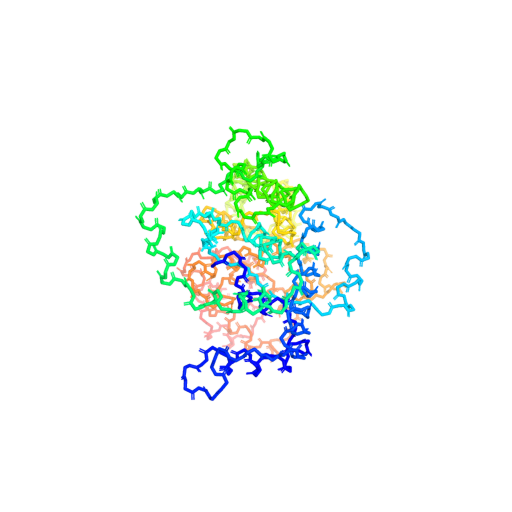P A C 1
ATOM 3204 O O . TRP A 1 394 ? 14.955 -7.884 -37.070 1.00 96.19 394 TRP A O 1
ATOM 3214 N N . ARG A 1 395 ? 16.582 -6.349 -36.973 1.00 94.00 395 ARG A N 1
ATOM 3215 C CA . ARG A 1 395 ? 17.135 -6.611 -38.318 1.00 94.00 395 ARG A CA 1
ATOM 3216 C C . ARG A 1 395 ? 17.675 -8.030 -38.519 1.00 94.00 395 ARG A C 1
ATOM 3218 O O . ARG A 1 395 ? 17.734 -8.487 -39.658 1.00 94.00 395 ARG A O 1
ATOM 3225 N N . THR A 1 396 ? 18.032 -8.736 -37.445 1.00 94.62 396 THR A N 1
ATOM 3226 C CA . THR A 1 396 ? 18.479 -10.142 -37.510 1.00 94.62 396 THR A CA 1
ATOM 3227 C C . THR A 1 396 ? 17.328 -11.143 -37.627 1.00 94.62 396 THR A C 1
ATOM 3229 O O . THR A 1 396 ? 17.568 -12.319 -37.900 1.00 94.62 396 THR A O 1
ATOM 3232 N N . LEU A 1 397 ? 16.078 -10.703 -37.440 1.00 95.19 397 LEU A N 1
ATOM 3233 C CA . LEU A 1 397 ? 14.907 -11.567 -37.563 1.00 95.19 397 LEU A CA 1
ATOM 3234 C C . LEU A 1 397 ? 14.659 -11.989 -39.026 1.00 95.19 397 LEU A C 1
ATOM 3236 O O . LEU A 1 397 ? 15.036 -11.259 -39.956 1.00 95.19 397 LEU A O 1
ATOM 3240 N N . PRO A 1 398 ? 13.993 -13.142 -39.259 1.00 95.69 398 PRO A N 1
ATOM 3241 C CA . PRO A 1 398 ? 13.720 -13.635 -40.606 1.00 95.69 398 PRO A CA 1
ATOM 3242 C C . PRO A 1 398 ? 13.016 -12.602 -41.483 1.00 95.69 398 PRO A C 1
ATOM 3244 O O . PRO A 1 398 ? 12.132 -11.876 -41.026 1.00 95.69 398 PRO A O 1
ATOM 3247 N N . PHE A 1 399 ? 13.387 -12.560 -42.762 1.00 92.56 399 PHE A N 1
ATOM 3248 C CA . PHE A 1 399 ? 12.835 -11.599 -43.717 1.00 92.56 399 PHE A CA 1
ATOM 3249 C C . PHE A 1 399 ? 11.304 -11.672 -43.809 1.00 92.56 399 PHE A C 1
ATOM 3251 O O . PHE A 1 399 ? 10.647 -10.632 -43.774 1.00 92.56 399 PHE A O 1
ATOM 3258 N N . ASP A 1 400 ? 10.737 -12.881 -43.848 1.00 91.94 400 ASP A N 1
ATOM 3259 C CA . ASP A 1 400 ? 9.285 -13.095 -43.919 1.00 91.94 400 ASP A CA 1
ATOM 3260 C C . ASP A 1 400 ? 8.553 -12.507 -42.704 1.00 91.94 400 ASP A C 1
ATOM 3262 O O . ASP A 1 400 ? 7.471 -11.942 -42.832 1.00 91.94 400 ASP A O 1
ATOM 3266 N N . HIS A 1 401 ? 9.173 -12.566 -41.519 1.00 93.94 401 HIS A N 1
ATOM 3267 C CA . HIS A 1 401 ? 8.641 -11.919 -40.317 1.00 93.94 401 HIS A CA 1
ATOM 3268 C C . HIS A 1 401 ? 8.736 -10.397 -40.424 1.00 93.94 401 HIS A C 1
ATOM 3270 O O . HIS A 1 401 ? 7.741 -9.698 -40.261 1.00 93.94 401 HIS A O 1
ATOM 3276 N N . ARG A 1 402 ? 9.926 -9.873 -40.747 1.00 94.12 402 ARG A N 1
ATOM 3277 C CA . ARG A 1 402 ? 10.169 -8.422 -40.829 1.00 94.12 402 ARG A CA 1
ATOM 3278 C C . ARG A 1 402 ? 9.279 -7.735 -41.860 1.00 94.12 402 ARG A C 1
ATOM 3280 O O . ARG A 1 402 ? 8.837 -6.617 -41.632 1.00 94.12 402 ARG A O 1
ATOM 3287 N N . SER A 1 403 ? 9.018 -8.391 -42.988 1.00 89.88 403 SER A N 1
ATOM 3288 C CA . SER A 1 403 ? 8.179 -7.854 -44.063 1.00 89.88 403 SER A CA 1
ATOM 3289 C C . SER A 1 403 ? 6.685 -7.836 -43.717 1.00 89.88 403 SER A C 1
ATOM 3291 O O . SER A 1 403 ? 5.989 -6.931 -44.173 1.00 89.88 403 SER A O 1
ATOM 3293 N N . GLY A 1 404 ? 6.210 -8.773 -42.889 1.00 91.44 404 GLY A N 1
ATOM 3294 C CA . GLY A 1 404 ? 4.835 -8.808 -42.374 1.00 91.44 404 GLY A CA 1
ATOM 3295 C C . GLY A 1 404 ? 4.617 -8.081 -41.039 1.00 91.44 404 GLY A C 1
ATOM 3296 O O . GLY A 1 404 ? 3.483 -7.993 -40.574 1.00 91.44 404 GL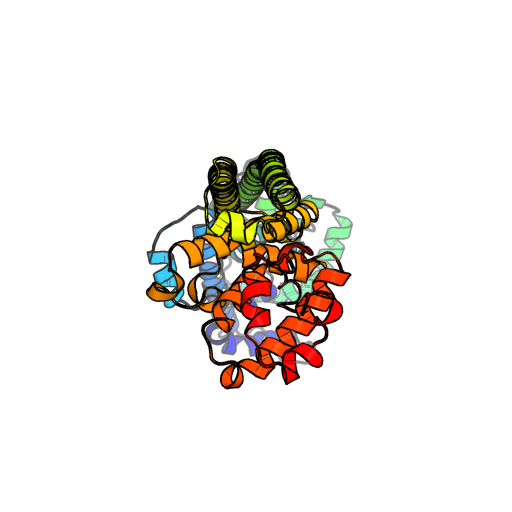Y A O 1
ATOM 3297 N N . SER A 1 405 ? 5.679 -7.578 -40.406 1.00 93.94 405 SER A N 1
ATOM 3298 C CA . SER A 1 405 ? 5.615 -6.952 -39.083 1.00 93.94 405 SER A CA 1
ATOM 3299 C C . SER A 1 405 ? 4.911 -5.594 -39.101 1.00 93.94 405 SER A C 1
ATOM 3301 O O . SER A 1 405 ? 5.109 -4.767 -39.996 1.00 93.94 405 SER A O 1
ATOM 3303 N N . CYS A 1 406 ? 4.175 -5.296 -38.029 1.00 93.19 406 CYS A N 1
ATOM 3304 C CA . CYS A 1 406 ? 3.552 -3.991 -37.820 1.00 93.19 406 CYS A CA 1
ATOM 3305 C C . CYS A 1 406 ? 4.565 -2.851 -37.584 1.00 93.19 406 CYS A C 1
ATOM 3307 O O . CYS A 1 406 ? 4.186 -1.678 -37.601 1.00 93.19 406 CYS A O 1
ATOM 3309 N N . LEU A 1 407 ? 5.849 -3.178 -37.385 1.00 93.00 407 LEU A N 1
ATOM 3310 C CA . LEU A 1 407 ? 6.944 -2.218 -37.220 1.00 93.00 407 LEU A CA 1
ATOM 3311 C C . LEU A 1 407 ? 7.741 -1.962 -38.508 1.00 93.00 407 LEU A C 1
ATOM 3313 O O . LEU A 1 407 ? 8.618 -1.098 -38.510 1.00 93.00 407 LEU A O 1
ATOM 3317 N N . ALA A 1 408 ? 7.426 -2.644 -39.616 1.00 87.94 408 ALA A N 1
ATOM 3318 C CA . ALA A 1 408 ? 8.189 -2.561 -40.867 1.00 87.94 408 ALA A CA 1
ATOM 3319 C C . ALA A 1 408 ? 8.315 -1.133 -41.437 1.00 87.94 408 ALA A C 1
ATOM 3321 O O . ALA A 1 408 ? 9.282 -0.827 -42.127 1.00 87.94 408 ALA A O 1
ATOM 3322 N N . GLY A 1 409 ? 7.351 -0.250 -41.150 1.00 85.19 409 GLY A N 1
ATOM 3323 C CA . GLY A 1 409 ? 7.387 1.157 -41.569 1.00 85.19 409 GLY A CA 1
ATOM 3324 C C . GLY A 1 409 ? 8.255 2.073 -40.695 1.00 85.19 409 GLY A C 1
ATOM 3325 O O . GLY A 1 409 ? 8.511 3.208 -41.087 1.00 85.19 409 GLY A O 1
ATOM 3326 N N . PHE A 1 410 ? 8.691 1.610 -39.520 1.00 83.62 410 PHE A N 1
ATOM 3327 C CA . PHE A 1 410 ? 9.476 2.397 -38.559 1.00 83.62 410 PHE A CA 1
ATOM 3328 C C . PHE A 1 410 ? 10.974 2.097 -38.618 1.00 83.62 410 PHE A C 1
ATOM 3330 O O . PHE A 1 410 ? 11.777 2.928 -38.201 1.00 83.62 410 PHE A O 1
ATOM 3337 N N . ILE A 1 411 ? 11.349 0.925 -39.130 1.00 81.81 411 ILE A N 1
ATOM 3338 C CA . ILE A 1 411 ? 12.732 0.458 -39.200 1.00 81.81 411 ILE A CA 1
ATOM 3339 C C . ILE A 1 411 ? 13.130 0.374 -40.673 1.00 81.81 411 ILE A C 1
ATOM 3341 O O . ILE A 1 411 ? 12.512 -0.358 -41.445 1.00 81.81 411 ILE A O 1
ATOM 3345 N N . SER A 1 412 ? 14.155 1.129 -41.081 1.00 63.69 412 SER A N 1
ATOM 3346 C CA . SER A 1 412 ? 14.692 1.041 -42.443 1.00 63.69 412 SER A CA 1
ATOM 3347 C C . SER A 1 412 ? 15.227 -0.373 -42.708 1.00 63.69 412 SER A C 1
ATOM 3349 O O . SER A 1 412 ? 15.894 -0.961 -41.847 1.00 63.69 412 SER A O 1
ATOM 3351 N N . LYS A 1 413 ? 14.854 -0.911 -43.878 1.00 55.62 413 LYS A N 1
ATOM 3352 C CA . LYS A 1 413 ? 15.054 -2.313 -44.282 1.00 55.62 413 LYS A CA 1
ATOM 3353 C C . LYS A 1 413 ? 16.504 -2.771 -44.262 1.00 55.62 413 LYS A C 1
ATOM 3355 O O . LYS A 1 413 ? 17.363 -1.978 -44.703 1.00 55.62 413 LYS A O 1
#

Radius of gyration: 30.41 Å; chains: 1; bounding box: 70×43×86 Å

InterPro domains:
  IPR041266 EDS1, EP domain [PF18117] (217-408)
  IPR044214 EDS1-like [PTHR47090] (1-412)

Secondary structure (DSSP, 8-state):
-TT-SHHHHTTS-HHHHHHHHHHHHHHH-TTSTTTT---TTTHHHHHHHHHHHHHHHHHHHHHHHTT---THHHHHHHHS--------S-EEEE-SSS-EEEE--HHHHHHHHHHTTPPPTTS-SHHHHHHHHHGGG-HHHHHHHHHHH--EEE---GGG---STT--SHHHHHHHHTT--HHHHHHHHHHHHHHHHHHHHHHHHHHTHHHHHHHHHHHHHHHHHHHHTT--HHHHHHH--SHHHHHHHHHHHHHHHHHHHHHHHHHTT-S-TTGGG-HHHHHHHHHHHHHHHHHHHHHHHHTTHHHHH--IIIII--HHHHHHHHHHHHHTTPPTTS--GGGHHHHHHHHTTS-HHHHHHHHHHHHHHHHHHHHTTSS-GGGGSTTSHHHHHHHTS-HHHHHHSTTTTTS--

Foldseek 3Di:
DLLALVVQLLQADCVLQVQCVVVLVLCCDPPHPCPLPFDPVRLVSNSCSSLVSLCVQLVLLLCVLVVPPDPVSVVVPVVDDGRPDWDAAKDWDQLVQLEIEIEGLGSLVSLSSNQSNDDDPVQPDSVNSSVSNCVVVCPVVSPVSNVVVVHYHYPPQLLPQDLDCPDPDSSSVVCVSSVGHSVSSVSSNSSNVLQVQQVVVVVVLVVCLVVLVVLLVLLVVLQVVCVVVLAGSLRCLLVVDDPSSVSNVVSLVVNVVSLVVVVVCVVSVSHDPCPLQDPSCLVSLLSNLLRRLSSVLSVCVSVVVCVVQNQCVPGNPDVSNVSSQVSNCVNVVHDRCPLCLSCLSSLLVVCLVDDCVVCVVVVQVSLVVVVVCVVVVSDDLSCQRCPHSNLVSLVVDDPVDLVPGPCVVSHDD

pLDDT: mean 92.48, std 6.26, range [55.62, 98.44]

Sequence (413 aa):
MRRDVVPRIMLAPLSNVEQGLQFILEFLNPKSPHYLQYEPTVAPNFLLSVMRNALSVASRAACYLKGCTNLLLETVASIVELSPYRPFGIFVFCTGNGKLVVLENPDAVLQLLFFCLQLSPEEENSEFVHGMFKQHLAYESELQESLTMQDVTYLINLVDVPLSADARTNDAAALNDLGLTTRARLCLRAAGELEKQKLENQKKIDSNKDTIKEALKKIQEYKMSCEIRKVGYYDAFKIQKENADFNGNVKRQELTGILDEIVEMIKRYELPDGFEGRKEWIELGTLFRRLVEPLDIANYYRHLMNESTGPYMVKARPKRYRFTQRWLEHAERKPVGFSSETTFWAEVEELRVKPYAQVKDKVLRLEEQVLTWVREGLLGKDVFLDESTFNKWWRTLPFDHRSGSCLAGFISK

Organism: Sesamum radiatum (NCBI:txid300843)